Protein AF-0000000067835690 (afdb_homodimer)

pLDDT: mean 93.82, std 10.24, range [33.38, 98.88]

Foldseek 3Di:
DPPPPCDPVNVVVVVVVVVLLVLLLVLLLVQCLVQNLVRDDLCSSCVSSVHHSVVSCVVPVDSLRSLQVSLVVLVCQLCVLLLVDALPDQVLVSVLVNLLSLLVCLVPPLSSLQSNVVCVVVPVPSCVVVCVPVVVVSLVVSQVSVVSCCVVVSWPDDRSSVLVVVSNCLSSCLSNVVVVVCVVPVDHCVPPVVVVVSSVVSSCVSCVVGVND/DPPPPCDPVNVVVVVVVVVLLVLLLVLLLVQCLVQNLVRDDLCSSCVSSVHHSVVSCVNPVDSLRSLQVSLVVLVCQLCVLLLVDALPDQVLVSVLVNLLSLLVCLVPPLSSLQSNVVCVVVPVPSCVVVCVPVVVVSQVVSQVSVVSCCVVVSWPDDRSSVLVVLSNCLSSCLSNVVVVVCVVPVDHCVPPVVVVVSSVVSSCVSCVVGVND

Radius of gyration: 24.37 Å; Cα contacts (8 Å, |Δi|>4): 486; chains: 2; bounding box: 105×58×41 Å

Solvent-accessible surface area (backbone atoms only — not comparable to full-atom values): 22190 Å² total; per-residue (Å²): 131,85,69,80,68,74,47,70,66,56,52,50,52,49,48,49,49,51,51,50,53,49,36,41,38,52,24,39,47,57,43,39,56,72,51,30,75,84,65,44,50,63,61,60,29,15,56,67,42,74,42,51,54,71,61,43,42,71,78,33,82,43,68,65,55,42,51,44,50,34,48,49,50,48,49,51,62,69,40,50,55,61,68,68,60,49,76,82,52,58,65,66,63,49,51,44,51,39,51,44,52,46,39,47,42,24,53,75,38,30,60,54,48,30,42,50,47,54,41,35,49,70,57,24,86,81,44,47,68,52,36,53,38,63,48,23,54,51,52,51,54,46,28,51,35,47,50,50,36,32,74,70,63,73,31,47,83,68,57,41,64,60,50,52,48,38,55,50,24,39,35,44,35,63,26,33,36,32,54,56,48,24,40,53,70,74,46,51,57,85,40,63,70,52,33,53,49,50,44,50,48,52,42,47,38,54,36,28,33,25,67,60,114,133,85,68,81,67,74,45,70,67,56,53,50,50,49,48,51,49,49,52,51,52,50,36,40,38,54,25,41,48,56,43,38,55,70,50,32,74,86,66,44,50,62,60,60,30,14,56,68,42,73,42,50,52,71,61,43,42,73,79,34,83,44,68,66,55,44,50,45,50,35,49,50,52,46,49,49,62,70,42,48,54,61,69,68,60,49,78,82,52,57,64,65,63,48,52,45,51,37,51,43,52,46,39,48,42,25,54,76,37,30,60,54,47,30,42,50,48,54,42,36,50,70,56,24,84,82,45,47,70,51,36,53,36,65,49,24,53,50,51,52,55,47,27,50,34,48,48,48,36,32,75,70,63,74,33,46,82,69,59,42,64,61,50,54,48,39,53,51,23,40,35,43,33,61,24,34,35,31,51,57,48,23,40,54,70,75,46,50,57,87,39,62,68,52,34,53,49,50,43,50,49,52,42,47,38,56,35,29,32,27,69,60,115

Nearest PDB structures (foldseek):
  4xk4-assembly2_D  TM=9.833E-01  e=1.389E-18  Escherichia coli K-12
  4x1e-assembly1_B  TM=9.489E-01  e=1.005E-15  Escherichia coli CFT073
  7w2q-assembly1_B  TM=7.434E-01  e=4.355E-05  Pseudomonas aeruginosa PAO1
  3ppb-assembly1_B  TM=7.144E-01  e=7.566E-05  Shewanella loihica PV-4
  3vpr-assembly2_C  TM=7.966E-01  e=1.990E-04  Thermus thermophilus HB8

Organism: Methylorubrum extorquens (strain ATCC 14718 / DSM 1338 / JCM 2805 / NCIMB 9133 / AM1) (NCBI:txid272630)

Secondary structure (DSSP, 8-state):
-------HHHHHHHHHHHHHHHHHHHHHHHHHHHHHHHH--HHHHHHHHT--HHHHHHH-SSHHHHHHHHHHHHHHHHHHHHHT--TTS-HHHHHHHHHHHHHHHHHH-HHHHHHHHHHHHTT-TTTHHHIIIIIHHHHHHHHHHHHHHHHTTSS----HHHHHHHHHHHHHHHHHTHHHHHHHHS--TTSHHHHHHHHHHHHHHHHHHTT--/-------HHHHHHHHHHHHHHHHHHHHHHHHHHHHHHHH--HHHHHHHHT--HHHHHHH-SSHHHHHHHHHHHHHHHHHHHHHT--TTS-HHHHHHHHHHHHHHHHHH-HHHHHHHHHHHHTT-TTTHHHIIIIIHHHHHHHHHHHHHHHHTTSS----HHHHHHHHHHHHHHHHHTHHHHHHHHS--TTSHHHHHHHHHHHHHHHHHHTT--

InterPro domains:
  IPR001647 DNA-binding HTH domain, TetR-type [PF00440] (25-70)
  IPR001647 DNA-binding HTH domain, TetR-type [PR00455] (24-37)
  IPR001647 DNA-binding HTH domain, TetR-type [PR00455] (45-68)
  IPR001647 DNA-binding HTH domain, TetR-type [PS50977] (18-78)
  IPR009057 Homedomain-like superfamily [SSF46689] (10-91)
  IPR013573 Transcription regulator YcdC, C-terminal [PF08362] (71-211)
  IPR036271 Tetracyclin repressor-like, C-terminal domain superfamily [SSF48498] (88-211)
  IPR050109 HTH-type, TetR-like transcriptional regulator [PTHR30055] (8-209)

Sequence (426 aa):
MVGSEIGAPARRQRRDGALRREAVLDAGLEIFSTVGLHGASLDQIALRAGLSKTNLLYYFRTKEDLYVAVLRRVLDVWLDPLHALDAESEPAEALKRYIRSKITLSRDAPRASRLFCLEIVQGAPLLRAELEGPLRDLVEAKAAVLRGWIADGRIAPHDPRHLVFAIWAVTQHYADFAVQVEAITGRDLSDEAFFEQTVESTQRLILASLGLTMVGSEIGAPARRQRRDGALRREAVLDAGLEIFSTVGLHGASLDQIALRAGLSKTNLLYYFRTKEDLYVAVLRRVLDVWLDPLHALDAESEPAEALKRYIRSKITLSRDAPRASRLFCLEIVQGAPLLRAELEGPLRDLVEAKAAVLRGWIADGRIAPHDPRHLVFAIWAVTQHYADFAVQVEAITGRDLSDEAFFEQTVESTQRLILASLGLT

Structure (mmCIF, N/CA/C/O backbone):
data_AF-0000000067835690-model_v1
#
loop_
_entity.id
_entity.type
_entity.pdbx_description
1 polymer 'Transcriptional regulator, TetR/AcrR family'
#
loop_
_atom_site.group_PDB
_atom_site.id
_atom_site.type_symbol
_atom_site.label_atom_id
_atom_site.label_alt_id
_atom_site.label_comp_id
_atom_site.label_asym_id
_atom_site.label_entity_id
_atom_site.label_seq_id
_atom_site.pdbx_PDB_ins_code
_atom_site.Cartn_x
_atom_site.Cartn_y
_atom_site.Cartn_z
_atom_site.occupancy
_atom_site.B_iso_or_equiv
_atom_site.auth_seq_id
_atom_site.auth_comp_id
_atom_site.auth_asym_id
_atom_site.auth_atom_id
_atom_site.pdbx_PDB_model_num
ATOM 1 N N . MET A 1 1 ? -53.438 -9.312 12.195 1 34.03 1 MET A N 1
ATOM 2 C CA . MET A 1 1 ? -52.438 -9.438 11.141 1 34.03 1 MET A CA 1
ATOM 3 C C . MET A 1 1 ? -52.219 -8.094 10.438 1 34.03 1 MET A C 1
ATOM 5 O O . MET A 1 1 ? -51.844 -8.062 9.266 1 34.03 1 MET A O 1
ATOM 9 N N . VAL A 1 2 ? -52.688 -6.934 10.945 1 42.12 2 VAL A N 1
ATOM 10 C CA . VAL A 1 2 ? -52.562 -5.59 10.391 1 42.12 2 VAL A CA 1
ATOM 11 C C . VAL A 1 2 ? -51.094 -5.242 10.195 1 42.12 2 VAL A C 1
ATOM 13 O O . VAL A 1 2 ? -50.344 -5.027 11.172 1 42.12 2 VAL A O 1
ATOM 16 N N . GLY A 1 3 ? -50.375 -5.977 9.398 1 44.03 3 GLY A N 1
ATOM 17 C CA . GLY A 1 3 ? -49.031 -5.641 8.961 1 44.03 3 GLY A CA 1
ATOM 18 C C . GLY A 1 3 ? -48.844 -4.164 8.664 1 44.03 3 GLY A C 1
ATOM 19 O O . GLY A 1 3 ? -49.625 -3.58 7.906 1 44.03 3 GLY A O 1
ATOM 20 N N . SER A 1 4 ? -48.469 -3.299 9.555 1 47.53 4 SER A N 1
ATOM 21 C CA . SER A 1 4 ? -48.25 -1.859 9.469 1 47.53 4 SER A CA 1
ATOM 22 C C . SER A 1 4 ? -47.531 -1.487 8.172 1 47.53 4 SER A C 1
ATOM 24 O O . SER A 1 4 ? -46.375 -1.854 7.957 1 47.53 4 SER A O 1
ATOM 26 N N . GLU A 1 5 ? -48.188 -1.541 7.043 1 50.81 5 GLU A N 1
ATOM 27 C CA . GLU A 1 5 ? -47.781 -0.997 5.75 1 50.81 5 GLU A CA 1
ATOM 28 C C . GLU A 1 5 ? -47.156 0.386 5.91 1 50.81 5 GLU A C 1
ATOM 30 O O . GLU A 1 5 ? -47.812 1.324 6.359 1 50.81 5 GLU A O 1
ATOM 35 N N . ILE A 1 6 ? -45.906 0.365 6.395 1 60.75 6 ILE A N 1
ATOM 36 C CA . ILE A 1 6 ? -45.25 1.647 6.234 1 60.75 6 ILE A CA 1
ATOM 37 C C . ILE A 1 6 ? -45.688 2.307 4.93 1 60.75 6 ILE A C 1
ATOM 39 O O . ILE A 1 6 ? -45.5 1.737 3.85 1 60.75 6 ILE A O 1
ATOM 43 N N . GLY A 1 7 ? -46.688 3.041 4.906 1 62.25 7 GLY A N 1
ATOM 44 C CA . GLY A 1 7 ? -47.281 3.697 3.762 1 62.25 7 GLY A CA 1
ATOM 45 C C . GLY A 1 7 ? -46.281 4.359 2.844 1 62.25 7 GLY A C 1
ATOM 46 O O . GLY A 1 7 ? -45.094 4.469 3.184 1 62.25 7 GLY A O 1
ATOM 47 N N . ALA A 1 8 ? -46.656 4.582 1.696 1 69.69 8 ALA A N 1
ATOM 48 C CA . ALA A 1 8 ? -45.938 5.156 0.576 1 69.69 8 ALA A CA 1
ATOM 49 C C . ALA A 1 8 ? -45.188 6.422 0.998 1 69.69 8 ALA A C 1
ATOM 51 O O . ALA A 1 8 ? -44 6.605 0.656 1 69.69 8 ALA A O 1
ATOM 52 N N . PRO A 1 9 ? -45.812 7.27 1.729 1 66.62 9 PRO A N 1
ATOM 53 C CA . PRO A 1 9 ? -45.094 8.484 2.156 1 66.62 9 PRO A CA 1
ATOM 54 C C . PRO A 1 9 ? -43.938 8.18 3.084 1 66.62 9 PRO A C 1
ATOM 56 O O . PRO A 1 9 ? -42.875 8.82 2.979 1 66.62 9 PRO A O 1
ATOM 59 N N . ALA A 1 10 ? -44.031 7.25 3.938 1 73.25 10 ALA A N 1
ATOM 60 C CA . ALA A 1 10 ? -42.969 6.895 4.883 1 73.25 10 ALA A CA 1
ATOM 61 C C . ALA A 1 10 ? -41.781 6.285 4.16 1 73.25 10 ALA A C 1
ATOM 63 O O . ALA A 1 10 ? -40.625 6.555 4.516 1 73.25 10 ALA A O 1
ATOM 64 N N . ARG A 1 11 ? -42.062 5.512 3.236 1 73.19 11 ARG A N 1
ATOM 65 C CA . ARG A 1 11 ? -41.031 4.902 2.438 1 73.19 11 ARG A CA 1
ATOM 66 C C . ARG A 1 11 ? -40.25 5.957 1.636 1 73.19 11 ARG A C 1
ATOM 68 O O . ARG A 1 11 ? -39.031 5.887 1.51 1 73.19 11 ARG A O 1
ATOM 75 N N . ARG A 1 12 ? -41 6.914 1.107 1 71.69 12 ARG A N 1
ATOM 76 C CA . ARG A 1 12 ? -40.406 7.996 0.343 1 71.69 12 ARG A CA 1
ATOM 77 C C . ARG A 1 12 ? -39.5 8.867 1.234 1 71.69 12 ARG A C 1
ATOM 79 O O . ARG A 1 12 ? -38.406 9.266 0.829 1 71.69 12 ARG A O 1
ATOM 86 N N . GLN A 1 13 ? -40 9.125 2.404 1 70.25 13 GLN A N 1
ATOM 87 C CA . GLN A 1 13 ? -39.219 9.922 3.361 1 70.25 13 GLN A CA 1
ATOM 88 C C . GLN A 1 13 ? -37.938 9.211 3.777 1 70.25 13 GLN A C 1
ATOM 90 O O . GLN A 1 13 ? -36.906 9.844 3.918 1 70.25 13 GLN A O 1
ATOM 95 N N . ARG A 1 14 ? -38.125 7.941 3.916 1 73.5 14 ARG A N 1
ATOM 96 C CA . ARG A 1 14 ? -36.938 7.156 4.266 1 73.5 14 ARG A CA 1
ATOM 97 C C . ARG A 1 14 ? -35.938 7.148 3.125 1 73.5 14 ARG A C 1
ATOM 99 O O . ARG A 1 14 ? -34.719 7.242 3.359 1 73.5 14 ARG A O 1
ATOM 106 N N . ARG A 1 15 ? -36.438 7.074 2.006 1 74.19 15 ARG A N 1
ATOM 107 C CA . ARG A 1 15 ? -35.562 7.074 0.829 1 74.19 15 ARG A CA 1
ATOM 108 C C . ARG A 1 15 ? -34.875 8.422 0.654 1 74.19 15 ARG A C 1
ATOM 110 O O . ARG A 1 15 ? -33.688 8.477 0.31 1 74.19 15 ARG A O 1
ATOM 117 N N . ASP A 1 16 ? -35.656 9.383 0.897 1 77.19 16 ASP A N 1
ATOM 118 C CA . ASP A 1 16 ? -35.094 10.719 0.799 1 77.19 16 ASP A CA 1
ATOM 119 C C . ASP A 1 16 ? -34 10.938 1.852 1 77.19 16 ASP A C 1
ATOM 121 O O . ASP A 1 16 ? -32.969 11.539 1.564 1 77.19 16 ASP A O 1
ATOM 125 N N . GLY A 1 17 ? -34.312 10.43 2.973 1 82.25 17 GLY A N 1
ATOM 126 C CA . GLY A 1 17 ? -33.344 10.516 4.051 1 82.25 17 GLY A CA 1
ATOM 127 C C . GLY A 1 17 ? -32.062 9.766 3.758 1 82.25 17 GLY A C 1
ATOM 128 O O . GLY A 1 17 ? -30.969 10.281 3.998 1 82.25 17 GLY A O 1
ATOM 129 N N . ALA A 1 18 ? -32.25 8.648 3.178 1 85 18 ALA A N 1
ATOM 130 C CA . ALA A 1 18 ? -31.094 7.832 2.822 1 85 18 ALA A CA 1
ATOM 131 C C . ALA A 1 18 ? -30.281 8.492 1.722 1 85 18 ALA A C 1
ATOM 133 O O . ALA A 1 18 ? -29.047 8.461 1.753 1 85 18 ALA A O 1
ATOM 134 N N . LEU A 1 19 ? -30.922 9.078 0.839 1 88.12 19 LEU A N 1
ATOM 135 C CA . LEU A 1 19 ? -30.25 9.766 -0.253 1 88.12 19 LEU A CA 1
ATOM 136 C C . LEU A 1 19 ? -29.469 10.969 0.266 1 88.12 19 LEU A C 1
ATOM 138 O O . LEU A 1 19 ? -28.359 11.234 -0.195 1 88.12 19 LEU A O 1
ATOM 142 N N . ARG A 1 20 ? -30.047 11.664 1.225 1 90 20 ARG A N 1
ATOM 143 C CA . ARG A 1 20 ? -29.375 12.82 1.807 1 90 20 ARG A CA 1
ATOM 144 C C . ARG A 1 20 ? -28.156 12.398 2.609 1 90 20 ARG A C 1
ATOM 146 O O . ARG A 1 20 ? -27.109 13.039 2.539 1 90 20 ARG A O 1
ATOM 153 N N . ARG A 1 21 ? -28.312 11.375 3.289 1 94 21 ARG A N 1
ATOM 154 C CA . ARG A 1 21 ? -27.172 10.852 4.043 1 94 21 ARG A CA 1
ATOM 155 C C . ARG A 1 21 ? -26.031 10.461 3.113 1 94 21 ARG A C 1
ATOM 157 O O . ARG A 1 21 ? -24.859 10.773 3.387 1 94 21 ARG A O 1
ATOM 164 N N . GLU A 1 22 ? -26.359 9.852 1.986 1 95 22 GLU A N 1
ATOM 165 C CA . GLU A 1 22 ? -25.344 9.445 1.008 1 95 22 GLU A CA 1
ATOM 166 C C . GLU A 1 22 ? -24.656 10.664 0.39 1 95 22 GLU A C 1
ATOM 168 O O . GLU A 1 22 ? -23.453 10.633 0.128 1 95 22 GLU A O 1
ATOM 173 N N . ALA A 1 23 ? -25.406 11.633 0.217 1 95.31 23 ALA A N 1
ATOM 174 C CA . ALA A 1 23 ? -24.844 12.867 -0.325 1 95.31 23 ALA A CA 1
ATOM 175 C C . ALA A 1 23 ? -23.828 13.469 0.633 1 95.31 23 ALA A C 1
ATOM 177 O O . ALA A 1 23 ? -22.797 14 0.201 1 95.31 23 ALA A O 1
ATOM 178 N N . VAL A 1 24 ? -24.156 13.383 1.873 1 96.56 24 VAL A N 1
ATOM 179 C CA . VAL A 1 24 ? -23.25 13.891 2.889 1 96.56 24 VAL A CA 1
ATOM 180 C C . VAL A 1 24 ? -21.969 13.062 2.895 1 96.56 24 VAL A C 1
ATOM 182 O O . VAL A 1 24 ? -20.859 13.609 2.969 1 96.56 24 VAL A O 1
ATOM 185 N N . LEU A 1 25 ? -22.109 11.789 2.781 1 97.69 25 LEU A N 1
ATOM 186 C CA . LEU A 1 25 ? -20.938 10.914 2.766 1 97.69 25 LEU A CA 1
ATOM 187 C C . LEU A 1 25 ? -20.078 11.164 1.528 1 97.69 25 LEU A C 1
ATOM 189 O O . LEU A 1 25 ? -18.859 11.18 1.61 1 97.69 25 LEU A O 1
ATOM 193 N N . ASP A 1 26 ? -20.703 11.414 0.393 1 97.31 26 ASP A N 1
ATOM 194 C CA . ASP A 1 26 ? -19.984 11.719 -0.838 1 97.31 26 ASP A CA 1
ATOM 195 C C . ASP A 1 26 ? -19.219 13.023 -0.713 1 97.31 26 ASP A C 1
ATOM 197 O O . ASP A 1 26 ? -18.047 13.102 -1.1 1 97.31 26 ASP A O 1
ATOM 201 N N . ALA A 1 27 ? -19.875 13.984 -0.153 1 97.69 27 ALA A N 1
ATOM 202 C CA . ALA A 1 27 ? -19.234 15.273 0.073 1 97.69 27 ALA A CA 1
ATOM 203 C C . ALA A 1 27 ? -18.078 15.148 1.062 1 97.69 27 ALA A C 1
ATOM 205 O O . ALA A 1 27 ? -17.016 15.742 0.867 1 97.69 27 ALA A O 1
ATOM 206 N N . GLY A 1 28 ? -18.312 14.375 2.115 1 97.88 28 GLY A N 1
ATOM 207 C CA . GLY A 1 28 ? -17.266 14.109 3.078 1 97.88 28 GLY A CA 1
ATOM 208 C C . GLY A 1 28 ? -16.047 13.461 2.461 1 97.88 28 GLY A C 1
ATOM 209 O O . GLY A 1 28 ? -14.914 13.883 2.719 1 97.88 28 GLY A O 1
ATOM 210 N N . LEU A 1 29 ? -16.266 12.461 1.621 1 97.62 29 LEU A N 1
ATOM 211 C CA . LEU A 1 29 ? -15.164 11.789 0.951 1 97.62 29 LEU A CA 1
ATOM 212 C C . LEU A 1 29 ? -14.352 12.773 0.121 1 97.62 29 LEU A C 1
ATOM 214 O O . LEU A 1 29 ? -13.117 12.773 0.177 1 97.62 29 LEU A O 1
ATOM 218 N N . GLU A 1 30 ? -15.023 13.562 -0.562 1 96.88 30 GLU A N 1
ATOM 219 C CA . GLU A 1 30 ? -14.359 14.539 -1.417 1 96.88 30 GLU A CA 1
ATOM 220 C C . GLU A 1 30 ? -13.516 15.508 -0.594 1 96.88 30 GLU A C 1
ATOM 222 O O . GLU A 1 30 ? -12.344 15.734 -0.893 1 96.88 30 GLU A O 1
ATOM 227 N N . ILE A 1 31 ? -14.086 16.031 0.454 1 97.12 31 ILE A N 1
ATOM 228 C CA . ILE A 1 31 ? -13.438 17.078 1.237 1 97.12 31 ILE A CA 1
ATOM 229 C C . ILE A 1 31 ? -12.336 16.453 2.098 1 97.12 31 ILE A C 1
ATOM 231 O O . ILE A 1 31 ? -11.211 16.969 2.129 1 97.12 31 ILE A O 1
ATOM 235 N N . PHE A 1 32 ? -12.586 15.344 2.742 1 96.75 32 PHE A N 1
ATOM 236 C CA . PHE A 1 32 ? -11.594 14.688 3.58 1 96.75 32 PHE A CA 1
ATOM 237 C C . PHE A 1 32 ? -10.398 14.227 2.75 1 96.75 32 PHE A C 1
ATOM 239 O O . PHE A 1 32 ? -9.258 14.258 3.219 1 96.75 32 PHE A O 1
ATOM 246 N N . SER A 1 33 ? -10.648 13.812 1.522 1 93.69 33 SER A N 1
ATOM 247 C CA . SER A 1 33 ? -9.578 13.328 0.662 1 93.69 33 SER A CA 1
ATOM 248 C C . SER A 1 33 ? -8.703 14.477 0.167 1 93.69 33 SER A C 1
ATOM 250 O O . SER A 1 33 ? -7.566 14.258 -0.249 1 93.69 33 SER A O 1
ATOM 252 N N . THR A 1 34 ? -9.219 15.664 0.224 1 90.5 34 THR A N 1
ATOM 253 C CA . THR A 1 34 ? -8.508 16.828 -0.31 1 90.5 34 THR A CA 1
ATOM 254 C C . THR A 1 34 ? -7.754 17.547 0.797 1 90.5 34 THR A C 1
ATOM 256 O O . THR A 1 34 ? -6.566 17.859 0.648 1 90.5 34 THR A O 1
ATOM 259 N N . VAL A 1 35 ? -8.461 17.734 1.997 1 91 35 VAL A N 1
ATOM 260 C CA . VAL A 1 35 ? -7.863 18.625 2.984 1 91 35 VAL A CA 1
ATOM 261 C C . VAL A 1 35 ? -7.629 17.859 4.289 1 91 35 VAL A C 1
ATOM 263 O O . VAL A 1 35 ? -7.062 18.406 5.238 1 91 35 VAL A O 1
ATOM 266 N N . GLY A 1 36 ? -7.996 16.594 4.297 1 90.81 36 GLY A N 1
ATOM 267 C CA . GLY A 1 36 ? -7.836 15.82 5.516 1 90.81 36 GLY A CA 1
ATOM 268 C C . GLY A 1 36 ? -8.875 16.141 6.57 1 90.81 36 GLY A C 1
ATOM 269 O O . GLY A 1 36 ? -9.719 17.016 6.371 1 90.81 36 GLY A O 1
ATOM 270 N N . LEU A 1 37 ? -8.805 15.406 7.656 1 93.19 37 LEU A N 1
ATOM 271 C CA . LEU A 1 37 ? -9.758 15.57 8.75 1 93.19 37 LEU A CA 1
ATOM 272 C C . LEU A 1 37 ? -9.594 16.938 9.414 1 93.19 37 LEU A C 1
ATOM 274 O O . LEU A 1 37 ? -10.578 17.641 9.641 1 93.19 37 LEU A O 1
ATOM 278 N N . HIS A 1 38 ? -8.422 17.281 9.664 1 89 38 HIS A N 1
ATOM 279 C CA . HIS A 1 38 ? -8.156 18.531 10.391 1 89 38 HIS A CA 1
ATOM 280 C C . HIS A 1 38 ? -8.523 19.75 9.547 1 89 38 HIS A C 1
ATOM 282 O O . HIS A 1 38 ? -9.062 20.719 10.07 1 89 38 HIS A O 1
ATOM 288 N N . GLY A 1 39 ? -8.305 19.641 8.281 1 91.62 39 GLY A N 1
ATOM 289 C CA . GLY A 1 39 ? -8.562 20.781 7.402 1 91.62 39 GLY A CA 1
ATOM 290 C C . GLY A 1 39 ? -10.023 20.906 7.008 1 91.62 39 GLY A C 1
ATOM 291 O O . GLY A 1 39 ? -10.445 21.953 6.523 1 91.62 39 GLY A O 1
ATOM 292 N N . ALA A 1 40 ? -10.758 19.906 7.234 1 95.75 40 ALA A N 1
ATOM 293 C CA . ALA A 1 40 ? -12.148 19.875 6.789 1 95.75 40 ALA A CA 1
ATOM 294 C C . ALA A 1 40 ? -13.055 20.578 7.793 1 95.75 40 ALA A C 1
ATOM 296 O O . ALA A 1 40 ? -12.727 20.688 8.977 1 95.75 40 ALA A O 1
ATOM 297 N N . SER A 1 41 ? -14.164 21.109 7.258 1 95.31 41 SER A N 1
ATOM 298 C CA . SER A 1 41 ? -15.188 21.688 8.133 1 95.31 41 SER A CA 1
ATOM 299 C C . SER A 1 41 ? -16.578 21.188 7.758 1 95.31 41 SER A C 1
ATOM 301 O O . SER A 1 41 ? -16.859 20.938 6.582 1 95.31 41 SER A O 1
ATOM 303 N N . LEU A 1 42 ? -17.391 21.078 8.742 1 96.75 42 LEU A N 1
ATOM 304 C CA . LEU A 1 42 ? -18.766 20.656 8.508 1 96.75 42 LEU A CA 1
ATOM 305 C C . LEU A 1 42 ? -19.516 21.656 7.621 1 96.75 42 LEU A C 1
ATOM 307 O O . LEU A 1 42 ? -20.359 21.266 6.824 1 96.75 42 LEU A O 1
ATOM 311 N N . ASP A 1 43 ? -19.125 22.922 7.703 1 96.69 43 ASP A N 1
ATOM 312 C CA . ASP A 1 43 ? -19.734 23.938 6.863 1 96.69 43 ASP A CA 1
ATOM 313 C C . ASP A 1 43 ? -19.453 23.688 5.387 1 96.69 43 ASP A C 1
ATOM 315 O O . ASP A 1 43 ? -20.359 23.734 4.555 1 96.69 43 ASP A O 1
ATOM 319 N N . GLN A 1 44 ? -18.25 23.406 5.047 1 96.88 44 GLN A N 1
ATOM 320 C CA . GLN A 1 44 ? -17.844 23.125 3.672 1 96.88 44 GLN A CA 1
ATOM 321 C C . GLN A 1 44 ? -18.531 21.875 3.146 1 96.88 44 GLN A C 1
ATOM 323 O O . GLN A 1 44 ? -18.938 21.828 1.986 1 96.88 44 GLN A O 1
ATOM 328 N N . ILE A 1 45 ? -18.578 20.859 4.008 1 97.94 45 ILE A N 1
ATOM 329 C CA . ILE A 1 45 ? -19.188 19.594 3.609 1 97.94 45 ILE A CA 1
ATOM 330 C C . ILE A 1 45 ? -20.672 19.781 3.367 1 97.94 45 ILE A C 1
ATOM 332 O O . ILE A 1 45 ? -21.219 19.266 2.391 1 97.94 45 ILE A O 1
ATOM 336 N N . ALA A 1 46 ? -21.328 20.531 4.27 1 97.62 46 ALA A N 1
ATOM 337 C CA . ALA A 1 46 ? -22.75 20.812 4.109 1 97.62 46 ALA A CA 1
ATOM 338 C C . ALA A 1 46 ? -23.031 21.531 2.785 1 97.62 46 ALA A C 1
ATOM 340 O O . ALA A 1 46 ? -23.938 21.156 2.041 1 97.62 46 ALA A O 1
ATOM 341 N N . LEU A 1 47 ? -22.234 22.531 2.506 1 97.38 47 LEU A N 1
ATOM 342 C CA . LEU A 1 47 ? -22.375 23.297 1.27 1 97.38 47 LEU A CA 1
ATOM 343 C C . LEU A 1 47 ? -22.219 22.391 0.053 1 97.38 47 LEU A C 1
ATOM 345 O O . LEU A 1 47 ? -23 22.453 -0.887 1 97.38 47 LEU A O 1
ATOM 349 N N . ARG A 1 48 ? -21.219 21.547 0.076 1 96.88 48 ARG A N 1
ATOM 350 C CA . ARG A 1 48 ? -20.953 20.625 -1.033 1 96.88 48 ARG A CA 1
ATOM 351 C C . ARG A 1 48 ? -22.094 19.641 -1.21 1 96.88 48 ARG A C 1
ATOM 353 O O . ARG A 1 48 ? -22.406 19.234 -2.332 1 96.88 48 ARG A O 1
ATOM 360 N N . ALA A 1 49 ? -22.734 19.266 -0.112 1 97.06 49 ALA A N 1
ATOM 361 C CA . ALA A 1 49 ? -23.812 18.281 -0.132 1 97.06 49 ALA A CA 1
ATOM 362 C C . ALA A 1 49 ? -25.141 18.938 -0.482 1 97.06 49 ALA A C 1
ATOM 364 O O . ALA A 1 49 ? -26.156 18.25 -0.653 1 97.06 49 ALA A O 1
ATOM 365 N N . GLY A 1 50 ? -25.172 20.234 -0.518 1 96.56 50 GLY A N 1
ATOM 366 C CA . GLY A 1 50 ? -26.406 20.953 -0.795 1 96.56 50 GLY A CA 1
ATOM 367 C C . GLY A 1 50 ? -27.344 21 0.395 1 96.56 50 GLY A C 1
ATOM 368 O O . GLY A 1 50 ? -28.562 20.984 0.229 1 96.56 50 GLY A O 1
ATOM 369 N N . LEU A 1 51 ? -26.781 21 1.556 1 95.75 51 LEU A N 1
ATOM 370 C CA . LEU A 1 51 ? -27.562 21.031 2.793 1 95.75 51 LEU A CA 1
ATOM 371 C C . LEU A 1 51 ? -27.141 22.203 3.664 1 95.75 51 LEU A C 1
ATOM 373 O O . LEU A 1 51 ? -26.047 22.766 3.479 1 95.75 51 LEU A O 1
ATOM 377 N N . SER A 1 52 ? -28.047 22.594 4.566 1 94.69 52 SER A N 1
ATOM 378 C CA . SER A 1 52 ? -27.625 23.469 5.652 1 94.69 52 SER A CA 1
ATOM 379 C C . SER A 1 52 ? -26.797 22.719 6.691 1 94.69 52 SER A C 1
ATOM 381 O O . SER A 1 52 ? -26.891 21.5 6.801 1 94.69 52 SER A O 1
ATOM 383 N N . LYS A 1 53 ? -25.938 23.453 7.367 1 94.62 53 LYS A N 1
ATOM 384 C CA . LYS A 1 53 ? -25.188 22.844 8.453 1 94.62 53 LYS A CA 1
ATOM 385 C C . LYS A 1 53 ? -26.109 22.172 9.461 1 94.62 53 LYS A C 1
ATOM 387 O O . LYS A 1 53 ? -25.797 21.078 9.961 1 94.62 53 LYS A O 1
ATOM 392 N N . THR A 1 54 ? -27.297 22.797 9.711 1 94.25 54 THR A N 1
ATOM 393 C CA . THR A 1 54 ? -28.281 22.25 10.648 1 94.25 54 THR A CA 1
ATOM 394 C C . THR A 1 54 ? -28.766 20.891 10.164 1 94.25 54 THR A C 1
ATOM 396 O O . THR A 1 54 ? -28.875 19.938 10.961 1 94.25 54 THR A O 1
ATOM 399 N N . ASN A 1 55 ? -29.016 20.734 8.93 1 94.06 55 ASN A N 1
ATOM 400 C CA . ASN A 1 55 ? -29.469 19.469 8.352 1 94.06 55 ASN A CA 1
ATOM 401 C C . ASN A 1 55 ? -28.391 18.406 8.43 1 94.06 55 ASN A C 1
ATOM 403 O O . ASN A 1 55 ? -28.688 17.234 8.664 1 94.06 55 ASN A O 1
ATOM 407 N N . LEU A 1 56 ? -27.125 18.844 8.148 1 96.44 56 LEU A N 1
ATOM 408 C CA . LEU A 1 56 ? -26.016 17.891 8.219 1 96.44 56 LEU A CA 1
ATOM 409 C C . LEU A 1 56 ? -25.859 17.344 9.633 1 96.44 56 LEU A C 1
ATOM 411 O O . LEU A 1 56 ? -25.625 16.141 9.812 1 96.44 56 LEU A O 1
ATOM 415 N N . LEU A 1 57 ? -26.094 18.234 10.625 1 95.44 57 LEU A N 1
ATOM 416 C CA . LEU A 1 57 ? -25.891 17.875 12.023 1 95.44 57 LEU A CA 1
ATOM 417 C C . LEU A 1 57 ? -26.922 16.844 12.477 1 95.44 57 LEU A C 1
ATOM 419 O O . LEU A 1 57 ? -26.719 16.156 13.477 1 95.44 57 LEU A O 1
ATOM 423 N N . TYR A 1 58 ? -28.016 16.781 11.703 1 93.44 58 TYR A N 1
ATOM 424 C CA . TYR A 1 58 ? -29.016 15.742 11.977 1 93.44 58 TYR A CA 1
ATOM 425 C C . TYR A 1 58 ? -28.422 14.352 11.766 1 93.44 58 TYR A C 1
ATOM 427 O O . TYR A 1 58 ? -28.766 13.414 12.492 1 93.44 58 TYR A O 1
ATOM 435 N N . TYR A 1 59 ? -27.531 14.234 10.859 1 94.12 59 TYR A N 1
ATOM 436 C CA . TYR A 1 59 ? -26.969 12.938 10.5 1 94.12 59 TYR A CA 1
ATOM 437 C C . TYR A 1 59 ? -25.672 12.68 11.242 1 94.12 59 TYR A C 1
ATOM 439 O O . TYR A 1 59 ? -25.391 11.562 11.672 1 94.12 59 TYR A O 1
ATOM 447 N N . PHE A 1 60 ? -24.859 13.75 11.336 1 96.44 60 PHE A N 1
ATOM 448 C CA . PHE A 1 60 ? -23.547 13.625 11.945 1 96.44 60 PHE A CA 1
ATOM 449 C C . PHE A 1 60 ? -23.266 14.812 12.867 1 96.44 60 PHE A C 1
ATOM 451 O O . PHE A 1 60 ? -23.109 15.938 12.398 1 96.44 60 PHE A O 1
ATOM 458 N N . ARG A 1 61 ? -23 14.516 14.047 1 95.19 61 ARG A N 1
ATOM 459 C CA . ARG A 1 61 ? -22.891 15.547 15.078 1 95.19 61 ARG A CA 1
ATOM 460 C C . ARG A 1 61 ? -21.516 16.203 15.062 1 95.19 61 ARG A C 1
ATOM 462 O O . ARG A 1 61 ? -21.391 17.391 15.359 1 95.19 61 ARG A O 1
ATOM 469 N N . THR A 1 62 ? -20.484 15.344 14.742 1 95.5 62 THR A N 1
ATOM 470 C CA . THR A 1 62 ? -19.125 15.875 14.727 1 95.5 62 THR A CA 1
ATOM 471 C C . THR A 1 62 ? -18.422 15.516 13.414 1 95.5 62 THR A C 1
ATOM 473 O O . THR A 1 62 ? -18.859 14.609 12.703 1 95.5 62 THR A O 1
ATOM 476 N N . LYS A 1 63 ? -17.422 16.219 13.172 1 96 63 LYS A N 1
ATOM 477 C CA . LYS A 1 63 ? -16.609 15.945 11.992 1 96 63 LYS A CA 1
ATOM 478 C C . LYS A 1 63 ? -15.984 14.555 12.062 1 96 63 LYS A C 1
ATOM 480 O O . LYS A 1 63 ? -15.891 13.859 11.047 1 96 63 LYS A O 1
ATOM 485 N N . GLU A 1 64 ? -15.617 14.133 13.211 1 96.06 64 GLU A N 1
ATOM 486 C CA . GLU A 1 64 ? -15.023 12.812 13.422 1 96.06 64 GLU A CA 1
ATOM 487 C C . GLU A 1 64 ? -16.031 11.703 13.156 1 96.06 64 GLU A C 1
ATOM 489 O O . GLU A 1 64 ? -15.703 10.688 12.539 1 96.06 64 GLU A O 1
ATOM 494 N N . ASP A 1 65 ? -17.203 11.977 13.547 1 96.25 65 ASP A N 1
ATOM 495 C CA . ASP A 1 65 ? -18.266 11.008 13.273 1 96.25 65 ASP A CA 1
ATOM 496 C C . ASP A 1 65 ? -18.469 10.82 11.773 1 96.25 65 ASP A C 1
ATOM 498 O O . ASP A 1 65 ? -18.641 9.695 11.297 1 96.25 65 ASP A O 1
ATOM 502 N N . LEU A 1 66 ? -18.547 11.945 11.141 1 97.56 66 LEU A N 1
ATOM 503 C CA . LEU A 1 66 ? -18.719 11.898 9.695 1 97.56 66 LEU A CA 1
ATOM 504 C C . LEU A 1 66 ? -17.531 11.227 9.023 1 97.56 66 LEU A C 1
ATOM 506 O O . LEU A 1 66 ? -17.703 10.406 8.117 1 97.56 66 LEU A O 1
ATOM 510 N N . TYR A 1 67 ? -16.359 11.539 9.484 1 97.56 67 TYR A N 1
ATOM 511 C CA . TYR A 1 67 ? -15.125 10.961 8.953 1 97.56 67 TYR A CA 1
ATOM 512 C C . TYR A 1 67 ? -15.133 9.438 9.078 1 97.56 67 TYR A C 1
ATOM 514 O O . TYR A 1 67 ? -14.859 8.727 8.109 1 97.56 67 TYR A O 1
ATOM 522 N N . VAL A 1 68 ? -15.477 8.914 10.203 1 97.19 68 VAL A N 1
ATOM 523 C CA . VAL A 1 68 ? -15.523 7.48 10.461 1 97.19 68 VAL A CA 1
ATOM 524 C C . VAL A 1 68 ? -16.594 6.836 9.57 1 97.19 68 VAL A C 1
ATOM 526 O O . VAL A 1 68 ? -16.375 5.754 9.016 1 97.19 68 VAL A O 1
ATOM 529 N N . ALA A 1 69 ? -17.672 7.52 9.43 1 97.31 69 ALA A N 1
ATOM 530 C CA . ALA A 1 69 ? -18.734 6.996 8.586 1 97.31 69 ALA A CA 1
ATOM 531 C C . ALA A 1 69 ? -18.297 6.898 7.129 1 97.31 69 ALA A C 1
ATOM 533 O O . ALA A 1 69 ? -18.625 5.93 6.438 1 97.31 69 ALA A O 1
ATOM 534 N N . VAL A 1 70 ? -17.594 7.91 6.648 1 97.81 70 VAL A N 1
ATOM 535 C CA . VAL A 1 70 ? -17.047 7.898 5.293 1 97.81 70 VAL A CA 1
ATOM 536 C C . VAL A 1 70 ? -16.094 6.719 5.129 1 97.81 70 VAL A C 1
ATOM 538 O O . VAL A 1 70 ? -16.203 5.949 4.168 1 97.81 70 VAL A O 1
ATOM 541 N N . LEU A 1 71 ? -15.219 6.473 6.074 1 97.56 71 LEU A N 1
ATOM 542 C CA . LEU A 1 71 ? -14.234 5.395 6.012 1 97.56 71 LEU A CA 1
ATOM 543 C C . LEU A 1 71 ? -14.914 4.035 6.07 1 97.56 71 LEU A C 1
ATOM 545 O O . LEU A 1 71 ? -14.508 3.1 5.379 1 97.56 71 LEU A O 1
ATOM 549 N N . ARG A 1 72 ? -15.906 3.957 6.898 1 96.56 72 ARG A N 1
ATOM 550 C CA . ARG A 1 72 ? -16.641 2.703 6.992 1 96.56 72 ARG A CA 1
ATOM 551 C C . ARG A 1 72 ? -17.328 2.367 5.668 1 96.56 72 ARG A C 1
ATOM 553 O O . ARG A 1 72 ? -17.328 1.212 5.238 1 96.56 72 ARG A O 1
ATOM 560 N N . ARG A 1 73 ? -17.906 3.354 5.066 1 95.81 73 ARG A N 1
ATOM 561 C CA . ARG A 1 73 ? -18.531 3.135 3.766 1 95.81 73 ARG A CA 1
ATOM 562 C C . ARG A 1 73 ? -17.5 2.695 2.732 1 95.81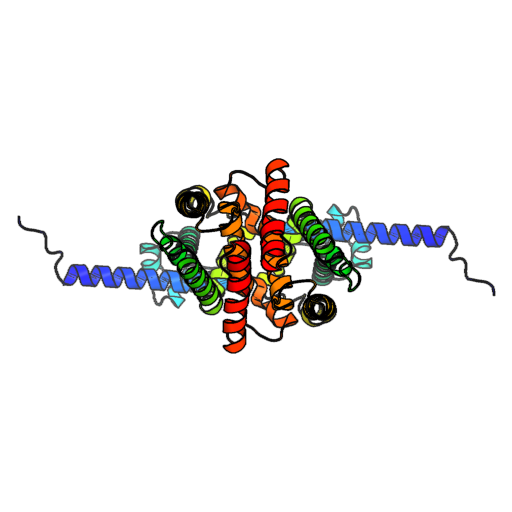 73 ARG A C 1
ATOM 564 O O . ARG A 1 73 ? -17.766 1.801 1.927 1 95.81 73 ARG A O 1
ATOM 571 N N . VAL A 1 74 ? -16.359 3.35 2.734 1 96.31 74 VAL A N 1
ATOM 572 C CA . VAL A 1 74 ? -15.281 2.969 1.833 1 96.31 74 VAL A CA 1
ATOM 573 C C . VAL A 1 74 ? -14.906 1.507 2.061 1 96.31 74 VAL A C 1
ATOM 575 O O . VAL A 1 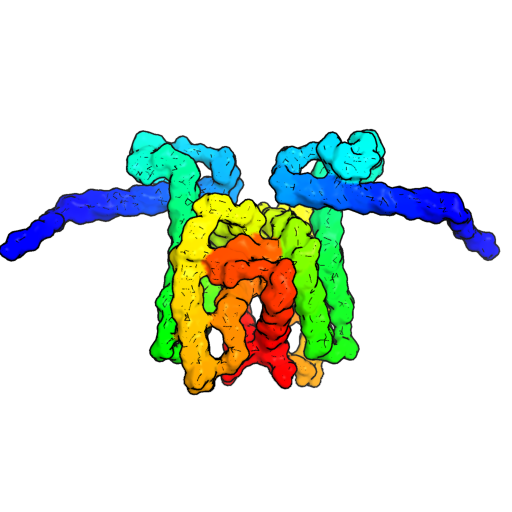74 ? -14.805 0.729 1.109 1 96.31 74 VAL A O 1
ATOM 578 N N . LEU A 1 75 ? -14.734 1.146 3.297 1 96.12 75 LEU A N 1
ATOM 579 C CA . LEU A 1 75 ? -14.352 -0.216 3.658 1 96.12 75 LEU A CA 1
ATOM 580 C C . LEU A 1 75 ? -15.422 -1.212 3.221 1 96.12 75 LEU A C 1
ATOM 582 O O . LEU A 1 75 ? -15.109 -2.256 2.646 1 96.12 75 LEU A O 1
ATOM 586 N N . ASP A 1 76 ? -16.656 -0.849 3.416 1 94.25 76 ASP A N 1
ATOM 587 C CA . ASP A 1 76 ? -17.766 -1.727 3.059 1 94.25 76 ASP A CA 1
ATOM 588 C C . ASP A 1 76 ? -17.797 -1.996 1.556 1 94.25 76 ASP A C 1
ATOM 590 O O . ASP A 1 76 ? -17.969 -3.139 1.127 1 94.25 76 ASP A O 1
ATOM 594 N N . VAL A 1 77 ? -17.625 -0.986 0.81 1 94.06 77 VAL A N 1
ATOM 595 C CA . VAL A 1 77 ? -17.625 -1.115 -0.644 1 94.06 77 VAL A CA 1
ATOM 596 C C . VAL A 1 77 ? -16.453 -2 -1.08 1 94.06 77 VAL A C 1
ATOM 598 O O . VAL A 1 77 ? -16.609 -2.867 -1.943 1 94.06 77 VAL A O 1
ATOM 601 N N . TRP A 1 78 ? -15.344 -1.852 -0.473 1 92.81 78 TRP A N 1
ATOM 602 C CA . TRP A 1 78 ? -14.125 -2.564 -0.848 1 92.81 78 TRP A CA 1
ATOM 603 C C . TRP A 1 78 ? -14.203 -4.031 -0.431 1 92.81 78 TRP A C 1
ATOM 605 O O . TRP A 1 78 ? -13.531 -4.883 -1.013 1 92.81 78 TRP A O 1
ATOM 615 N N . LEU A 1 79 ? -15.008 -4.258 0.592 1 95.25 79 LEU A N 1
ATOM 616 C CA . LEU A 1 79 ? -15.086 -5.621 1.109 1 95.25 79 LEU A CA 1
ATOM 617 C C . LEU A 1 79 ? -16.219 -6.391 0.44 1 95.25 79 LEU A C 1
ATOM 619 O O . LEU A 1 79 ? -16.297 -7.617 0.552 1 95.25 79 LEU A O 1
ATOM 623 N N . ASP A 1 80 ? -17.078 -5.715 -0.285 1 92.12 80 ASP A N 1
ATOM 624 C CA . ASP A 1 80 ? -18.25 -6.332 -0.895 1 92.12 80 ASP A CA 1
ATOM 625 C C . ASP A 1 80 ? -17.859 -7.527 -1.76 1 92.12 80 ASP A C 1
ATOM 627 O O . ASP A 1 80 ? -18.438 -8.609 -1.623 1 92.12 80 ASP A O 1
ATOM 631 N N . PRO A 1 81 ? -16.828 -7.391 -2.564 1 91.56 81 PRO A N 1
ATOM 632 C CA . PRO A 1 81 ? -16.453 -8.547 -3.375 1 91.56 81 PRO A CA 1
ATOM 633 C C . PRO A 1 81 ? -15.953 -9.719 -2.533 1 91.56 81 PRO A C 1
ATOM 635 O O . PRO A 1 81 ? -16.141 -10.883 -2.904 1 91.56 81 PRO A O 1
ATOM 638 N N . LEU A 1 82 ? -15.281 -9.43 -1.454 1 93.44 82 LEU A N 1
ATOM 639 C CA . LEU A 1 82 ? -14.789 -10.484 -0.571 1 93.44 82 LEU A CA 1
ATOM 640 C C . LEU A 1 82 ? -15.945 -11.273 0.039 1 93.44 82 LEU A C 1
ATOM 642 O O . LEU A 1 82 ? -15.844 -12.484 0.231 1 93.44 82 LEU A O 1
ATOM 646 N N . HIS A 1 83 ? -17.031 -10.562 0.316 1 93 83 HIS A N 1
ATOM 647 C CA . HIS A 1 83 ? -18.219 -11.195 0.881 1 93 83 HIS A CA 1
ATOM 648 C C . HIS A 1 83 ? -18.781 -12.266 -0.058 1 93 83 HIS A C 1
ATOM 650 O O . HIS A 1 83 ? -19.344 -13.258 0.395 1 93 83 HIS A O 1
ATOM 656 N N . ALA A 1 84 ? -18.516 -12.148 -1.303 1 91.25 84 ALA A N 1
ATOM 657 C CA . ALA A 1 84 ? -19.094 -13.031 -2.309 1 91.25 84 ALA A CA 1
ATOM 658 C C . ALA A 1 84 ? -18.328 -14.344 -2.393 1 91.25 84 ALA A C 1
ATOM 660 O O . ALA A 1 84 ? -18.812 -15.32 -2.967 1 91.25 84 ALA A O 1
ATOM 661 N N . LEU A 1 85 ? -17.109 -14.414 -1.886 1 94.06 85 LEU A N 1
ATOM 662 C CA . LEU A 1 85 ? -16.344 -15.656 -1.881 1 94.06 85 LEU A CA 1
ATOM 663 C C . LEU A 1 85 ? -16.969 -16.672 -0.939 1 94.06 85 LEU A C 1
ATOM 665 O O . LEU A 1 85 ? -17.141 -16.406 0.253 1 94.06 85 LEU A O 1
ATOM 669 N N . ASP A 1 86 ? -17.359 -17.812 -1.464 1 94.31 86 ASP A N 1
ATOM 670 C CA . ASP A 1 86 ? -17.984 -18.812 -0.624 1 94.31 86 ASP A CA 1
ATOM 671 C C . ASP A 1 86 ? -17.422 -20.203 -0.912 1 94.31 86 ASP A C 1
ATOM 673 O O . ASP A 1 86 ? -16.703 -20.391 -1.901 1 94.31 86 ASP A O 1
ATOM 677 N N . ALA A 1 87 ? -17.766 -21.109 -0.005 1 95.75 87 ALA A N 1
ATOM 678 C CA . ALA A 1 87 ? -17.188 -22.453 -0.026 1 95.75 87 ALA A CA 1
ATOM 679 C C . ALA A 1 87 ? -17.578 -23.188 -1.299 1 95.75 87 ALA A C 1
ATOM 681 O O . ALA A 1 87 ? -16.812 -24.031 -1.794 1 95.75 87 ALA A O 1
ATOM 682 N N . GLU A 1 88 ? -18.656 -22.812 -1.865 1 96 88 GLU A N 1
ATOM 683 C CA . GLU A 1 88 ? -19.188 -23.547 -3.008 1 96 88 GLU A CA 1
ATOM 684 C C . GLU A 1 88 ? -18.703 -22.953 -4.324 1 96 88 GLU A C 1
ATOM 686 O O . GLU A 1 88 ? -18.875 -23.547 -5.387 1 96 88 GLU A O 1
ATOM 691 N N . SER A 1 89 ? -18.078 -21.828 -4.25 1 95 89 SER A N 1
ATOM 692 C CA . SER A 1 89 ? -17.562 -21.188 -5.457 1 95 89 SER A CA 1
ATOM 693 C C . SER A 1 89 ? -16.5 -22.031 -6.125 1 95 89 SER A C 1
ATOM 695 O O . SER A 1 89 ? -15.797 -22.797 -5.457 1 95 89 SER A O 1
ATOM 697 N N . GLU A 1 90 ? -16.453 -21.938 -7.488 1 96.94 90 GLU A N 1
ATOM 698 C CA . GLU A 1 90 ? -15.266 -22.422 -8.188 1 96.94 90 GLU A CA 1
ATOM 699 C C . GLU A 1 90 ? -14.078 -21.5 -7.98 1 96.94 90 GLU A C 1
ATOM 701 O O . GLU A 1 90 ? -14.133 -20.312 -8.352 1 96.94 90 GLU A O 1
ATOM 706 N N . PRO A 1 91 ? -13.008 -21.984 -7.422 1 97.62 91 PRO A N 1
ATOM 707 C CA . PRO A 1 91 ? -11.953 -21.109 -6.906 1 97.62 91 PRO A CA 1
ATOM 708 C C . PRO A 1 91 ? -11.383 -20.172 -7.973 1 97.62 91 PRO A C 1
ATOM 710 O O . PRO A 1 91 ? -11.281 -18.969 -7.754 1 97.62 91 PRO A O 1
ATOM 713 N N . ALA A 1 92 ? -11.023 -20.656 -9.133 1 98 92 ALA A N 1
ATOM 714 C CA . ALA A 1 92 ? -10.398 -19.828 -10.164 1 98 92 ALA A CA 1
ATOM 715 C C . ALA A 1 92 ? -11.328 -18.688 -10.602 1 98 92 ALA A C 1
ATOM 717 O O . ALA A 1 92 ? -10.906 -17.531 -10.664 1 98 92 ALA A O 1
ATOM 718 N N . GLU A 1 93 ? -12.539 -19 -10.859 1 97.5 93 GLU A N 1
ATOM 719 C CA . GLU A 1 93 ? -13.508 -18 -11.305 1 97.5 93 GLU A CA 1
ATOM 720 C C . GLU A 1 93 ? -13.805 -16.984 -10.211 1 97.5 93 GLU A C 1
ATOM 722 O O . GLU A 1 93 ? -13.906 -15.789 -10.477 1 97.5 93 GLU A O 1
ATOM 727 N N . ALA A 1 94 ? -13.945 -17.516 -9.016 1 97.31 94 ALA A N 1
ATOM 728 C CA . ALA A 1 94 ? -14.234 -16.641 -7.883 1 97.31 94 ALA A CA 1
ATOM 729 C C . ALA A 1 94 ? -13.102 -15.641 -7.648 1 97.31 94 ALA A C 1
ATOM 731 O O . ALA A 1 94 ? -13.344 -14.453 -7.441 1 97.31 94 ALA A O 1
ATOM 732 N N . LEU A 1 95 ? -11.883 -16.125 -7.723 1 97.81 95 LEU A N 1
ATOM 733 C CA . LEU A 1 95 ? -10.727 -15.273 -7.477 1 97.81 95 LEU A CA 1
ATOM 734 C C . LEU A 1 95 ? -10.516 -14.297 -8.633 1 97.81 95 LEU A C 1
ATOM 736 O O . LEU A 1 95 ? -10.141 -13.141 -8.414 1 97.81 95 LEU A O 1
ATOM 740 N N . LYS A 1 96 ? -10.758 -14.734 -9.852 1 98.25 96 LYS A N 1
ATOM 741 C CA . LYS A 1 96 ? -10.672 -13.844 -11 1 98.25 96 LYS A CA 1
ATOM 742 C C . LYS A 1 96 ? -11.656 -12.68 -10.867 1 98.25 96 LYS A C 1
ATOM 744 O O . LYS A 1 96 ? -11.297 -11.523 -11.078 1 98.25 96 LYS A O 1
ATOM 749 N N . ARG A 1 97 ? -12.828 -13 -10.508 1 97.75 97 ARG A N 1
ATOM 750 C CA . ARG A 1 97 ? -13.867 -11.984 -10.344 1 97.75 97 ARG A CA 1
ATOM 751 C C . ARG A 1 97 ? -13.523 -11.031 -9.203 1 97.75 97 ARG A C 1
ATOM 753 O O . ARG A 1 97 ? -13.695 -9.82 -9.328 1 97.75 97 ARG A O 1
ATOM 760 N N . TYR A 1 98 ? -13.086 -11.633 -8.133 1 97.88 98 TYR A N 1
ATOM 761 C CA . TYR A 1 98 ? -12.703 -10.828 -6.973 1 97.88 98 TYR A CA 1
ATOM 762 C C . TYR A 1 98 ? -11.602 -9.844 -7.328 1 97.88 98 TYR A C 1
ATOM 764 O O . TYR A 1 98 ? -11.719 -8.648 -7.043 1 97.88 98 TYR A O 1
ATOM 772 N N . ILE A 1 99 ? -10.594 -10.273 -8.008 1 98.5 99 ILE A N 1
ATOM 773 C CA . ILE A 1 99 ? -9.445 -9.453 -8.367 1 98.5 99 ILE A CA 1
ATOM 774 C C . ILE A 1 99 ? -9.875 -8.359 -9.336 1 98.5 99 ILE A C 1
ATOM 776 O O . ILE A 1 99 ? -9.516 -7.191 -9.164 1 98.5 99 ILE A O 1
ATOM 780 N N . ARG A 1 100 ? -10.664 -8.719 -10.336 1 98.69 100 ARG A N 1
ATOM 781 C CA . ARG A 1 100 ? -11.133 -7.715 -11.281 1 98.69 100 ARG A CA 1
ATOM 782 C C . ARG A 1 100 ? -11.969 -6.648 -10.586 1 98.69 100 ARG A C 1
ATOM 784 O O . ARG A 1 100 ? -11.836 -5.457 -10.875 1 98.69 100 ARG A O 1
ATOM 791 N N . SER A 1 101 ? -12.812 -7.062 -9.695 1 98.31 101 SER A N 1
ATOM 792 C CA . SER A 1 101 ? -13.641 -6.121 -8.953 1 98.31 101 SER A CA 1
ATOM 793 C C . SER A 1 101 ? -12.781 -5.148 -8.148 1 98.31 101 SER A C 1
ATOM 795 O O . SER A 1 101 ? -13.055 -3.945 -8.125 1 98.31 101 SER A O 1
ATOM 797 N N . LYS A 1 102 ? -11.773 -5.688 -7.512 1 98.38 102 LYS A N 1
ATOM 798 C CA . LYS A 1 102 ? -10.898 -4.844 -6.699 1 98.38 102 LYS A CA 1
ATOM 799 C C . LYS A 1 102 ? -10.141 -3.848 -7.566 1 98.38 102 LYS A C 1
ATOM 801 O O . LYS A 1 102 ? -10 -2.678 -7.203 1 98.38 102 LYS A O 1
ATOM 806 N N . ILE A 1 103 ? -9.633 -4.27 -8.703 1 98.81 103 ILE A N 1
ATOM 807 C CA . ILE A 1 103 ? -8.891 -3.375 -9.578 1 98.81 103 ILE A CA 1
ATOM 808 C C . ILE A 1 103 ? -9.836 -2.338 -10.18 1 98.81 103 ILE A C 1
ATOM 810 O O . ILE A 1 103 ? -9.461 -1.178 -10.359 1 98.81 103 ILE A O 1
ATOM 814 N N . THR A 1 104 ? -11.055 -2.727 -10.445 1 98.75 104 THR A N 1
ATOM 815 C CA . THR A 1 104 ? -12.07 -1.789 -10.914 1 98.75 104 THR A CA 1
ATOM 816 C C . THR A 1 104 ? -12.312 -0.693 -9.883 1 98.75 104 THR A C 1
ATOM 818 O O . THR A 1 104 ? -12.43 0.484 -10.234 1 98.75 104 THR A O 1
ATOM 821 N N . LEU A 1 105 ? -12.375 -1.061 -8.68 1 97.81 105 LEU A N 1
ATOM 822 C CA . LEU A 1 105 ? -12.539 -0.085 -7.605 1 97.81 105 LEU A CA 1
ATOM 823 C C . LEU A 1 105 ? -11.336 0.851 -7.535 1 97.81 105 LEU A C 1
ATOM 825 O O . LEU A 1 105 ? -11.484 2.053 -7.301 1 97.81 105 LEU A O 1
ATOM 829 N N . SER A 1 106 ? -10.141 0.254 -7.699 1 98.56 106 SER A N 1
ATOM 830 C CA . SER A 1 106 ? -8.945 1.086 -7.723 1 98.56 106 SER A CA 1
ATOM 831 C C . SER A 1 106 ? -9 2.105 -8.852 1 98.56 106 SER A C 1
ATOM 833 O O . SER A 1 106 ? -8.508 3.229 -8.711 1 98.56 106 SER A O 1
ATOM 835 N N . ARG A 1 107 ? -9.586 1.705 -9.945 1 98.62 107 ARG A N 1
ATOM 836 C CA . ARG A 1 107 ? -9.742 2.592 -11.094 1 98.62 107 ARG A CA 1
ATOM 837 C C . ARG A 1 107 ? -10.805 3.648 -10.828 1 98.62 107 ARG A C 1
ATOM 839 O O . ARG A 1 107 ? -10.578 4.84 -11.055 1 98.62 107 ARG A O 1
ATOM 846 N N . ASP A 1 108 ? -11.922 3.252 -10.289 1 97.81 108 ASP A N 1
ATOM 847 C CA . ASP A 1 108 ? -13.125 4.074 -10.297 1 97.81 108 ASP A CA 1
ATOM 848 C C . ASP A 1 108 ? -13.219 4.93 -9.031 1 97.81 108 ASP A C 1
ATOM 850 O O . ASP A 1 108 ? -13.906 5.953 -9.016 1 97.81 108 ASP A O 1
ATOM 854 N N . ALA A 1 109 ? -12.555 4.504 -8.008 1 96.62 109 ALA A N 1
ATOM 855 C CA . ALA A 1 109 ? -12.656 5.219 -6.738 1 96.62 109 ALA A CA 1
ATOM 856 C C . ALA A 1 109 ? -11.289 5.363 -6.078 1 96.62 109 ALA A C 1
ATOM 858 O O . ALA A 1 109 ? -11.117 5.023 -4.902 1 96.62 109 ALA A O 1
ATOM 859 N N . PRO A 1 110 ? -10.32 5.926 -6.828 1 96.56 1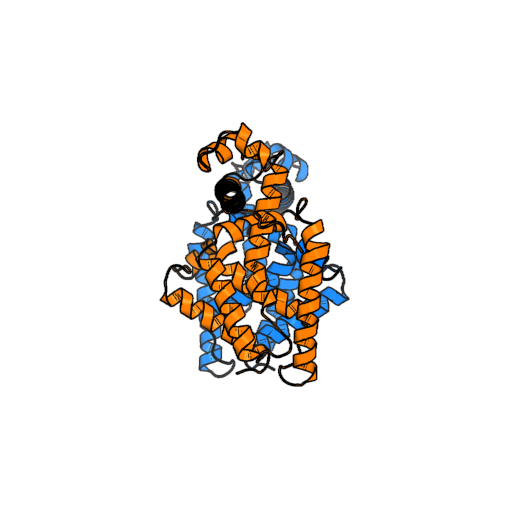10 PRO A N 1
ATOM 860 C CA . PRO A 1 110 ? -8.969 6.027 -6.266 1 96.56 110 PRO A CA 1
ATOM 861 C C . PRO A 1 110 ? -8.906 6.957 -5.059 1 96.56 110 PRO A C 1
ATOM 863 O O . PRO A 1 110 ? -8.086 6.75 -4.16 1 96.56 110 PRO A O 1
ATOM 866 N N . ARG A 1 111 ? -9.805 7.941 -5 1 95.38 111 ARG A N 1
ATOM 867 C CA . ARG A 1 111 ? -9.836 8.867 -3.873 1 95.38 111 ARG A CA 1
ATOM 868 C C . ARG A 1 111 ? -10.219 8.148 -2.584 1 95.38 111 ARG A C 1
ATOM 870 O O . ARG A 1 111 ? -9.656 8.422 -1.521 1 95.38 111 ARG A O 1
ATOM 877 N N . ALA A 1 112 ? -11.172 7.281 -2.713 1 96.31 112 ALA A N 1
ATOM 878 C CA . ALA A 1 112 ? -11.602 6.496 -1.558 1 96.31 112 ALA A CA 1
ATOM 879 C C . ALA A 1 112 ? -10.469 5.602 -1.053 1 96.31 112 ALA A C 1
ATOM 881 O O . ALA A 1 112 ? -10.242 5.504 0.155 1 96.31 112 ALA A O 1
ATOM 882 N N . SER A 1 113 ? -9.75 5.008 -1.973 1 96.69 113 SER A N 1
ATOM 883 C CA . SER A 1 113 ? -8.625 4.148 -1.613 1 96.69 113 SER A CA 1
ATOM 884 C C . SER A 1 113 ? -7.547 4.934 -0.881 1 96.69 113 SER A C 1
ATOM 886 O O . SER A 1 113 ? -7.059 4.504 0.167 1 96.69 113 SER A O 1
ATOM 888 N N . ARG A 1 114 ? -7.258 6.094 -1.376 1 96.25 114 ARG A N 1
ATOM 889 C CA . ARG A 1 114 ? -6.18 6.906 -0.823 1 96.25 114 ARG A CA 1
ATOM 890 C C . ARG A 1 114 ? -6.555 7.449 0.551 1 96.25 114 ARG A C 1
ATOM 892 O O . ARG A 1 114 ? -5.699 7.566 1.433 1 96.25 114 ARG A O 1
ATOM 899 N N . LEU A 1 115 ? -7.867 7.781 0.731 1 96.62 115 LEU A N 1
ATOM 900 C CA . LEU A 1 115 ? -8.305 8.242 2.045 1 96.62 115 LEU A CA 1
ATOM 901 C C . LEU A 1 115 ? -8.148 7.141 3.088 1 96.62 115 LEU A C 1
ATOM 903 O O . LEU A 1 115 ? -7.668 7.395 4.195 1 96.62 115 LEU A O 1
ATOM 907 N N . PHE A 1 116 ? -8.578 5.945 2.723 1 97.06 116 PHE A N 1
ATOM 908 C CA . PHE A 1 116 ? -8.438 4.801 3.615 1 97.06 116 PHE A CA 1
ATOM 909 C C . PHE A 1 116 ? -6.965 4.523 3.91 1 97.06 116 PHE A C 1
ATOM 911 O O . PHE A 1 116 ? -6.586 4.324 5.066 1 97.06 116 PHE A O 1
ATOM 918 N N . CYS A 1 117 ? -6.133 4.527 2.896 1 96.62 117 CYS A N 1
ATOM 919 C CA . CYS A 1 117 ? -4.695 4.328 3.023 1 96.62 117 CYS A CA 1
ATOM 920 C C . CYS A 1 117 ? -4.09 5.336 3.992 1 96.62 117 CYS A C 1
ATOM 922 O O . CYS A 1 117 ? -3.307 4.969 4.871 1 96.62 117 CYS A O 1
ATOM 924 N N . LEU A 1 118 ? -4.48 6.578 3.877 1 94.19 118 LEU A N 1
ATOM 925 C CA . LEU A 1 118 ? -3.961 7.645 4.727 1 94.19 118 LEU A CA 1
ATOM 926 C C . LEU A 1 118 ? -4.316 7.395 6.188 1 94.19 118 LEU A C 1
ATOM 928 O O . LEU A 1 118 ? -3.479 7.57 7.074 1 94.19 118 LEU A O 1
ATOM 932 N N . GLU A 1 119 ? -5.539 6.957 6.41 1 95.44 119 GLU A N 1
ATOM 933 C CA . GLU A 1 119 ? -5.949 6.645 7.773 1 95.44 119 GLU A CA 1
ATOM 934 C C . GLU A 1 119 ? -5.137 5.488 8.344 1 95.44 119 GLU A C 1
ATOM 936 O O . GLU A 1 119 ? -4.641 5.566 9.469 1 95.44 119 GLU A O 1
ATOM 941 N N . ILE A 1 120 ? -4.91 4.477 7.582 1 96.88 120 ILE A N 1
ATOM 942 C CA . ILE A 1 120 ? -4.262 3.254 8.039 1 96.88 120 ILE A CA 1
ATOM 943 C C . ILE A 1 120 ? -2.777 3.52 8.289 1 96.88 120 ILE A C 1
ATOM 945 O O . ILE A 1 120 ? -2.232 3.125 9.32 1 96.88 120 ILE A O 1
ATOM 949 N N . VAL A 1 121 ? -2.152 4.215 7.367 1 95.56 121 VAL A N 1
ATOM 950 C CA . VAL A 1 121 ? -0.715 4.457 7.445 1 95.56 121 VAL A CA 1
ATOM 951 C C . VAL A 1 121 ? -0.4 5.305 8.68 1 95.56 121 VAL A C 1
ATOM 953 O O . VAL A 1 121 ? 0.706 5.234 9.219 1 95.56 121 VAL A O 1
ATOM 956 N N . GLN A 1 122 ? -1.425 6.004 9.188 1 92.5 122 GLN A N 1
ATOM 957 C CA . GLN A 1 122 ? -1.246 6.855 10.359 1 92.5 122 GLN A CA 1
ATOM 958 C C . GLN A 1 122 ? -1.68 6.137 11.633 1 92.5 122 GLN A C 1
ATOM 960 O O . GLN A 1 122 ? -1.808 6.758 12.688 1 92.5 122 GLN A O 1
ATOM 965 N N . GLY A 1 123 ? -1.979 4.863 11.516 1 94.56 123 GLY A N 1
ATOM 966 C CA . GLY A 1 123 ? -2.225 4.062 12.711 1 94.56 123 GLY A CA 1
ATOM 967 C C . GLY A 1 123 ? -3.695 3.766 12.938 1 94.56 123 GLY A C 1
ATOM 968 O O . GLY A 1 123 ? -4.062 3.17 13.953 1 94.56 123 GLY A O 1
ATOM 969 N N . ALA A 1 124 ? -4.578 4.309 12.172 1 96.25 124 ALA A N 1
ATOM 970 C CA . ALA A 1 124 ? -6.02 4.07 12.172 1 96.25 124 ALA A CA 1
ATOM 971 C C . ALA A 1 124 ? -6.633 4.418 13.523 1 96.25 124 ALA A C 1
ATOM 973 O O . ALA A 1 124 ? -7.383 3.621 14.094 1 96.25 124 ALA A O 1
ATOM 974 N N . PRO A 1 125 ? -6.348 5.547 14.102 1 93.81 125 PRO A N 1
ATOM 975 C CA . PRO A 1 125 ? -6.84 5.875 15.438 1 93.81 125 PRO A CA 1
ATOM 976 C C . PRO A 1 125 ? -8.367 5.859 15.531 1 93.81 125 PRO A C 1
ATOM 978 O O . PRO A 1 125 ? -8.922 5.566 16.594 1 93.81 125 PRO A O 1
ATOM 981 N N . LEU A 1 126 ? -9.047 6.086 14.461 1 93.94 126 LEU A N 1
ATOM 982 C CA . LEU A 1 126 ? -10.5 6.215 14.508 1 93.94 126 LEU A CA 1
ATOM 983 C C . LEU A 1 126 ? -11.172 4.973 13.93 1 93.94 126 LEU A C 1
ATOM 985 O O . LEU A 1 126 ? -12.398 4.855 13.961 1 93.94 126 LEU A O 1
ATOM 989 N N . LEU A 1 127 ? -10.375 4.039 13.391 1 95.56 127 LEU A N 1
ATOM 990 C CA . LEU A 1 127 ? -10.945 2.891 12.695 1 95.56 127 LEU A CA 1
ATOM 991 C C . LEU A 1 127 ? -10.555 1.586 13.383 1 95.56 127 LEU A C 1
ATOM 993 O O . LEU A 1 127 ? -10.859 0.5 12.883 1 95.56 127 LEU A O 1
ATOM 997 N N . ARG A 1 128 ? -9.875 1.647 14.453 1 95.25 128 ARG A N 1
ATOM 998 C CA . ARG A 1 128 ? -9.32 0.466 15.102 1 95.25 128 ARG A CA 1
ATOM 999 C C . ARG A 1 128 ? -10.414 -0.539 15.445 1 95.25 128 ARG A C 1
ATOM 1001 O O . ARG A 1 128 ? -10.25 -1.741 15.227 1 95.25 128 ARG A O 1
ATOM 1008 N N . ALA A 1 129 ? -11.508 -0.067 15.992 1 94.75 129 ALA A N 1
ATOM 1009 C CA . ALA A 1 129 ? -12.602 -0.946 16.375 1 94.75 129 ALA A CA 1
ATOM 1010 C C . ALA A 1 129 ? -13.164 -1.696 15.172 1 94.75 129 ALA A C 1
ATOM 1012 O O . ALA A 1 129 ? -13.492 -2.881 15.273 1 94.75 129 ALA A O 1
ATOM 1013 N N . GLU A 1 130 ? -13.242 -0.977 14.062 1 96.25 130 GLU A N 1
ATOM 1014 C CA . GLU A 1 130 ? -13.727 -1.585 12.828 1 96.25 130 GLU A CA 1
ATOM 1015 C C . GLU A 1 130 ? -12.766 -2.654 12.32 1 96.25 130 GLU A C 1
ATOM 1017 O O . GLU A 1 130 ? -13.195 -3.689 11.805 1 96.25 130 GLU A O 1
ATOM 1022 N N . LEU A 1 131 ? -11.5 -2.457 12.453 1 97.94 131 LEU A N 1
ATOM 1023 C CA . LEU A 1 131 ? -10.484 -3.393 11.984 1 97.94 131 LEU A CA 1
ATOM 1024 C C . LEU A 1 131 ? -10.445 -4.637 12.867 1 97.94 131 LEU A C 1
ATOM 1026 O O . LEU A 1 131 ? -10.398 -5.762 12.359 1 97.94 131 LEU A O 1
ATOM 1030 N N . GLU A 1 132 ? -10.57 -4.465 14.148 1 97.56 132 GLU A N 1
ATOM 1031 C CA . GLU A 1 132 ? -10.398 -5.539 15.125 1 97.56 132 GLU A CA 1
ATOM 1032 C C . GLU A 1 132 ? -11.672 -6.355 15.273 1 97.56 132 GLU A C 1
ATOM 1034 O O . GLU A 1 132 ? -11.656 -7.449 15.844 1 97.56 132 GLU A O 1
ATOM 1039 N N . GLY A 1 133 ? -12.758 -5.867 14.781 1 96.69 133 GLY A N 1
ATOM 1040 C CA . GLY A 1 133 ? -14.039 -6.551 14.836 1 96.69 133 GLY A CA 1
ATOM 1041 C C . GLY A 1 133 ? -14.531 -7.012 13.477 1 96.69 133 GLY A C 1
ATOM 1042 O O . GLY A 1 133 ? -14.062 -8.023 12.953 1 96.69 133 GLY A O 1
ATOM 1043 N N . PRO A 1 134 ? -15.367 -6.148 12.828 1 96.06 134 PRO A N 1
ATOM 1044 C CA . PRO A 1 134 ? -16.016 -6.57 11.578 1 96.06 134 PRO A CA 1
ATOM 1045 C C . PRO A 1 134 ? -15.008 -7.02 10.523 1 96.06 134 PRO A C 1
ATOM 1047 O O . PRO A 1 134 ? -15.219 -8.039 9.859 1 96.06 134 PRO A O 1
ATOM 1050 N N . LEU A 1 135 ? -13.969 -6.34 10.312 1 97.56 135 LEU A N 1
ATOM 1051 C CA . LEU A 1 135 ? -13 -6.688 9.273 1 97.56 135 LEU A CA 1
ATOM 1052 C C . LEU A 1 135 ? -12.297 -7.996 9.609 1 97.56 135 LEU A C 1
ATOM 1054 O O . LEU A 1 135 ? -12.188 -8.883 8.758 1 97.56 135 LEU A O 1
ATOM 1058 N N . ARG A 1 136 ? -11.812 -8.062 10.836 1 98.12 136 ARG A N 1
ATOM 1059 C CA . ARG A 1 136 ? -11.156 -9.297 11.273 1 98.12 136 ARG A CA 1
ATOM 1060 C C . ARG A 1 136 ? -12.086 -10.492 11.117 1 98.12 136 ARG A C 1
ATOM 1062 O O . ARG A 1 136 ? -11.68 -11.539 10.594 1 98.12 136 ARG A O 1
ATOM 1069 N N . ASP A 1 137 ? -13.32 -10.336 11.531 1 98 137 ASP A N 1
ATOM 1070 C CA . ASP A 1 137 ? -14.289 -11.43 11.453 1 98 137 ASP A CA 1
ATOM 1071 C C . ASP A 1 137 ? -14.508 -11.867 10.008 1 98 137 ASP A C 1
ATOM 1073 O O . ASP A 1 137 ? -14.594 -13.07 9.727 1 98 137 ASP A O 1
ATOM 1077 N N . LEU A 1 138 ? -14.609 -10.922 9.148 1 97.94 138 LEU A N 1
ATOM 1078 C CA . LEU A 1 138 ? -14.812 -11.234 7.738 1 97.94 138 LEU A CA 1
ATOM 1079 C C . LEU A 1 138 ? -13.609 -11.969 7.16 1 97.94 138 LEU A C 1
ATOM 1081 O O . LEU A 1 138 ? -13.758 -12.977 6.469 1 97.94 138 LEU A O 1
ATOM 1085 N N . VAL A 1 139 ? -12.383 -11.484 7.438 1 98.19 139 VAL A N 1
ATOM 1086 C CA . VAL A 1 139 ? -11.172 -12.109 6.922 1 98.19 139 VAL A CA 1
ATOM 1087 C C . VAL A 1 139 ? -11.062 -13.547 7.441 1 98.19 139 VAL A C 1
ATOM 1089 O O . VAL A 1 139 ? -10.711 -14.453 6.691 1 98.19 139 VAL A O 1
ATOM 1092 N N . GLU A 1 140 ? -11.438 -13.75 8.68 1 97.94 140 GLU A N 1
ATOM 1093 C CA . GLU A 1 140 ? -11.383 -15.094 9.258 1 97.94 140 GLU A CA 1
ATOM 1094 C C . GLU A 1 140 ? -12.398 -16.016 8.602 1 97.94 140 GLU A C 1
ATOM 1096 O O . GLU A 1 140 ? -12.102 -17.188 8.352 1 97.94 140 GLU A O 1
ATOM 1101 N N . ALA A 1 141 ? -13.516 -15.484 8.367 1 97.88 141 ALA A N 1
ATOM 1102 C CA . ALA A 1 141 ? -14.531 -16.281 7.691 1 97.88 141 ALA A CA 1
ATOM 1103 C C . ALA A 1 141 ? -14.07 -16.703 6.301 1 97.88 141 ALA A C 1
ATOM 1105 O O . ALA A 1 141 ? -14.289 -17.828 5.879 1 97.88 141 ALA A O 1
ATOM 1106 N N . LYS A 1 142 ? -13.438 -15.805 5.59 1 98 142 LYS A N 1
ATOM 1107 C CA . LYS A 1 142 ? -12.992 -16.125 4.234 1 98 142 LYS A CA 1
ATOM 1108 C C . LYS A 1 142 ? -11.727 -16.969 4.25 1 98 142 LYS A C 1
ATOM 1110 O O . LYS A 1 142 ? -11.516 -17.797 3.361 1 98 142 LYS A O 1
ATOM 1115 N N . ALA A 1 143 ? -10.914 -16.75 5.262 1 98 143 ALA A N 1
ATOM 1116 C CA . ALA A 1 143 ? -9.781 -17.656 5.457 1 98 143 ALA A CA 1
ATOM 1117 C C . ALA A 1 143 ? -10.25 -19.094 5.621 1 98 143 ALA A C 1
ATOM 1119 O O . ALA A 1 143 ? -9.602 -20.016 5.137 1 98 143 ALA A O 1
ATOM 1120 N N . ALA A 1 144 ? -11.367 -19.266 6.285 1 98.12 144 ALA A N 1
ATOM 1121 C CA . ALA A 1 144 ? -11.938 -20.594 6.453 1 98.12 144 ALA A CA 1
ATOM 1122 C C . ALA A 1 144 ? -12.359 -21.188 5.113 1 98.12 144 ALA A C 1
ATOM 1124 O O . ALA A 1 144 ? -12.195 -22.391 4.875 1 98.12 144 ALA A O 1
ATOM 1125 N N . VAL A 1 145 ? -12.898 -20.391 4.238 1 98.12 145 VAL A N 1
ATOM 1126 C CA . VAL A 1 145 ? -13.266 -20.812 2.895 1 98.12 145 VAL A CA 1
ATOM 1127 C C . VAL A 1 145 ? -12.023 -21.281 2.146 1 98.12 145 VAL A C 1
ATOM 1129 O O . VAL A 1 145 ? -12.016 -22.359 1.552 1 98.12 145 VAL A O 1
ATOM 1132 N N . LEU A 1 146 ? -10.977 -20.5 2.195 1 98.12 146 LEU A N 1
ATOM 1133 C CA . LEU A 1 146 ? -9.727 -20.828 1.515 1 98.12 146 LEU A CA 1
ATOM 1134 C C . LEU A 1 146 ? -9.117 -22.109 2.072 1 98.12 146 LEU A C 1
ATOM 1136 O O . LEU A 1 146 ? -8.625 -22.953 1.316 1 98.12 146 LEU A O 1
ATOM 1140 N N . ARG A 1 147 ? -9.18 -22.25 3.377 1 98.19 147 ARG A N 1
ATOM 1141 C CA . ARG A 1 147 ? -8.68 -23.469 4.008 1 98.19 147 ARG A CA 1
ATOM 1142 C C . ARG A 1 147 ? -9.461 -24.688 3.535 1 98.19 147 ARG A C 1
ATOM 1144 O O . ARG A 1 147 ? -8.891 -25.766 3.348 1 98.19 147 ARG A O 1
ATOM 1151 N N . GLY A 1 148 ? -10.711 -24.5 3.438 1 98.25 148 GLY A N 1
ATOM 1152 C CA . GLY A 1 148 ? -11.531 -25.578 2.9 1 98.25 148 GLY A CA 1
ATOM 1153 C C . GLY A 1 148 ? -11.148 -25.969 1.485 1 98.25 148 GLY A C 1
ATOM 1154 O O . GLY A 1 148 ? -11.055 -27.156 1.167 1 98.25 148 GLY A O 1
ATOM 1155 N N . TRP A 1 149 ? -10.953 -24.969 0.595 1 98.19 149 TRP A N 1
ATOM 1156 C CA . TRP A 1 149 ? -10.523 -25.219 -0.774 1 98.19 149 TRP A CA 1
ATOM 1157 C C . TRP A 1 149 ? -9.203 -25.984 -0.792 1 98.19 149 TRP A C 1
ATOM 1159 O O . TRP A 1 149 ? -9.008 -26.875 -1.619 1 98.19 149 TRP A O 1
ATOM 1169 N N . ILE A 1 150 ? -8.242 -25.625 0.094 1 98 150 ILE A N 1
ATOM 1170 C CA . ILE A 1 150 ? -6.945 -26.281 0.206 1 98 150 ILE A CA 1
ATOM 1171 C C . ILE A 1 150 ? -7.129 -27.719 0.654 1 98 150 ILE A C 1
ATOM 1173 O O . ILE A 1 150 ? -6.555 -28.641 0.062 1 98 150 ILE A O 1
ATOM 1177 N N . ALA A 1 151 ? -7.949 -27.891 1.658 1 98.06 151 ALA A N 1
ATOM 1178 C CA . ALA A 1 151 ? -8.203 -29.219 2.201 1 98.06 151 ALA A CA 1
ATOM 1179 C C . ALA A 1 151 ? -8.797 -30.141 1.141 1 98.06 151 ALA A C 1
ATOM 1181 O O . ALA A 1 151 ? -8.5 -31.328 1.105 1 98.06 151 ALA A O 1
ATOM 1182 N N . ASP A 1 152 ? -9.57 -29.609 0.292 1 97.75 152 ASP A N 1
ATOM 1183 C CA . ASP A 1 152 ? -10.242 -30.344 -0.771 1 97.75 152 ASP A CA 1
ATOM 1184 C C . ASP A 1 152 ? -9.312 -30.531 -1.973 1 97.75 152 ASP A C 1
ATOM 1186 O O . ASP A 1 152 ? -9.688 -31.188 -2.953 1 97.75 152 ASP A O 1
ATOM 1190 N N . GLY A 1 153 ? -8.172 -29.922 -1.929 1 97.56 153 GLY A N 1
ATOM 1191 C CA . GLY A 1 153 ? -7.227 -30.016 -3.025 1 97.56 153 GLY A CA 1
ATOM 1192 C C . GLY A 1 153 ? -7.621 -29.188 -4.23 1 97.56 153 GLY A C 1
ATOM 1193 O O . GLY A 1 153 ? -7.113 -29.406 -5.332 1 97.56 153 GLY A O 1
ATOM 1194 N N . ARG A 1 154 ? -8.516 -28.219 -3.982 1 97.5 154 ARG A N 1
ATOM 1195 C CA . ARG A 1 154 ? -9 -27.391 -5.078 1 97.5 154 ARG A CA 1
ATOM 1196 C C . ARG A 1 154 ? -8.008 -26.281 -5.414 1 97.5 154 ARG A C 1
ATOM 1198 O O . ARG A 1 154 ? -7.992 -25.781 -6.539 1 97.5 154 ARG A O 1
ATOM 1205 N N . ILE A 1 155 ? -7.227 -25.891 -4.387 1 97.69 155 ILE A N 1
ATOM 1206 C CA . ILE A 1 155 ? -6.133 -24.953 -4.609 1 97.69 155 ILE A CA 1
ATOM 1207 C C . ILE A 1 155 ? -4.891 -25.422 -3.852 1 97.69 155 ILE A C 1
ATOM 1209 O O . ILE A 1 155 ? -4.992 -26.203 -2.914 1 97.69 155 ILE A O 1
ATOM 1213 N N . ALA A 1 156 ? -3.682 -24.969 -4.324 1 97.19 156 ALA A N 1
ATOM 1214 C CA . ALA A 1 156 ? -2.426 -25.281 -3.652 1 97.19 156 ALA A CA 1
ATOM 1215 C C . ALA A 1 156 ? -2.352 -24.625 -2.279 1 97.19 156 ALA A C 1
ATOM 1217 O O . ALA A 1 156 ? -2.986 -23.594 -2.043 1 97.19 156 ALA A O 1
ATOM 1218 N N . PRO A 1 157 ? -1.619 -25.156 -1.384 1 96.62 157 PRO A N 1
ATOM 1219 C CA . PRO A 1 157 ? -1.513 -24.625 -0.029 1 96.62 157 PRO A CA 1
ATOM 1220 C C . PRO A 1 157 ? -0.896 -23.219 -0.002 1 96.62 157 PRO A C 1
ATOM 1222 O O . PRO A 1 157 ? 0.093 -22.969 -0.694 1 96.62 157 PRO A O 1
ATOM 1225 N N . HIS A 1 158 ? -1.533 -22.359 0.709 1 96.69 158 HIS A N 1
ATOM 1226 C CA . HIS A 1 158 ? -1.093 -21.016 1.039 1 96.69 158 HIS A CA 1
ATOM 1227 C C . HIS A 1 158 ? -1.665 -20.562 2.377 1 96.69 158 HIS A C 1
ATOM 1229 O O . HIS A 1 158 ? -2.715 -21.047 2.807 1 96.69 158 HIS A O 1
ATOM 1235 N N . ASP A 1 159 ? -0.932 -19.734 3.039 1 97.19 159 ASP A N 1
ATOM 1236 C CA . ASP A 1 159 ? -1.546 -19.109 4.211 1 97.19 159 ASP A CA 1
ATOM 1237 C C . ASP A 1 159 ? -2.717 -18.219 3.809 1 97.19 159 ASP A C 1
ATOM 1239 O O . ASP A 1 159 ? -2.535 -17.234 3.082 1 97.19 159 ASP A O 1
ATOM 1243 N N . PRO A 1 160 ? -3.881 -18.547 4.285 1 97.94 160 PRO A N 1
ATOM 1244 C CA . PRO A 1 160 ? -5.066 -17.844 3.785 1 97.94 160 PRO A CA 1
ATOM 1245 C C . PRO A 1 160 ? -5.043 -16.359 4.094 1 97.94 160 PRO A C 1
ATOM 1247 O O . PRO A 1 160 ? -5.426 -15.539 3.25 1 97.94 160 PRO A O 1
ATOM 1250 N N . ARG A 1 161 ? -4.652 -15.961 5.293 1 98.31 161 ARG A N 1
ATOM 1251 C CA . ARG A 1 161 ? -4.617 -14.547 5.652 1 98.31 161 ARG A CA 1
ATOM 1252 C C . ARG A 1 161 ? -3.6 -13.797 4.805 1 98.31 161 ARG A C 1
ATOM 1254 O O . ARG A 1 161 ? -3.891 -12.711 4.289 1 98.31 161 ARG A O 1
ATOM 1261 N N . HIS A 1 162 ? -2.455 -14.352 4.613 1 98.5 162 HIS A N 1
ATOM 1262 C CA . HIS A 1 162 ? -1.426 -13.719 3.799 1 98.5 162 HIS A CA 1
ATOM 1263 C C . HIS A 1 162 ? -1.854 -13.633 2.336 1 98.5 162 HIS A C 1
ATOM 1265 O O . HIS A 1 162 ? -1.503 -12.68 1.637 1 98.5 162 HIS A O 1
ATOM 1271 N N . LEU A 1 163 ? -2.619 -14.633 1.902 1 98.25 163 LEU A N 1
ATOM 1272 C CA . LEU A 1 163 ? -3.15 -14.562 0.545 1 98.25 163 LEU A CA 1
ATOM 1273 C C . LEU A 1 163 ? -4.102 -13.383 0.395 1 98.25 163 LEU A C 1
ATOM 1275 O O . LEU A 1 163 ? -4.035 -12.641 -0.59 1 98.25 163 LEU A O 1
ATOM 1279 N N . VAL A 1 164 ? -4.973 -13.195 1.373 1 98.31 164 VAL A N 1
ATOM 1280 C CA . VAL A 1 164 ? -5.898 -12.07 1.365 1 98.31 164 VAL A CA 1
ATOM 1281 C C . VAL A 1 164 ? -5.113 -10.758 1.375 1 98.31 164 VAL A C 1
ATOM 1283 O O . VAL A 1 164 ? -5.402 -9.852 0.593 1 98.31 164 VAL A O 1
ATOM 1286 N N . PHE A 1 165 ? -4.047 -10.648 2.211 1 98.69 165 PHE A N 1
ATOM 1287 C CA . PHE A 1 165 ? -3.211 -9.461 2.281 1 98.69 165 PHE A CA 1
ATOM 1288 C C . PHE A 1 165 ? -2.537 -9.195 0.941 1 98.69 165 PHE A C 1
ATOM 1290 O O . PHE A 1 165 ? -2.455 -8.047 0.499 1 98.69 165 PHE A O 1
ATOM 1297 N N . ALA A 1 166 ? -2.072 -10.227 0.321 1 98.75 166 ALA A N 1
ATOM 1298 C CA . ALA A 1 166 ? -1.393 -10.078 -0.963 1 98.75 166 ALA A CA 1
ATOM 1299 C C . ALA A 1 166 ? -2.34 -9.523 -2.021 1 98.75 166 ALA A C 1
ATOM 1301 O O . ALA A 1 166 ? -1.976 -8.617 -2.775 1 98.75 166 ALA A O 1
ATOM 1302 N N . ILE A 1 167 ? -3.547 -10.062 -2.066 1 98.56 167 ILE A N 1
ATOM 1303 C CA . ILE A 1 167 ? -4.535 -9.586 -3.031 1 98.56 167 ILE A CA 1
ATOM 1304 C C . ILE A 1 167 ? -4.855 -8.117 -2.758 1 98.56 167 ILE A C 1
ATOM 1306 O O . ILE A 1 167 ? -4.875 -7.301 -3.68 1 98.56 167 ILE A O 1
ATOM 1310 N N . TRP A 1 168 ? -5.066 -7.773 -1.453 1 98.56 168 TRP A N 1
ATOM 1311 C CA . TRP A 1 168 ? -5.344 -6.391 -1.075 1 98.56 168 TRP A CA 1
ATOM 1312 C C . TRP A 1 168 ? -4.176 -5.48 -1.443 1 98.56 168 TRP A C 1
ATOM 1314 O O . TRP A 1 168 ? -4.371 -4.426 -2.051 1 98.56 168 TRP A O 1
ATOM 1324 N N . ALA A 1 169 ? -3 -5.91 -1.146 1 98.75 169 ALA A N 1
ATOM 1325 C CA . ALA A 1 169 ? -1.803 -5.102 -1.369 1 98.75 169 ALA A CA 1
ATOM 1326 C C . ALA A 1 169 ? -1.623 -4.789 -2.852 1 98.75 169 ALA A C 1
ATOM 1328 O O . ALA A 1 169 ? -1.447 -3.627 -3.229 1 98.75 169 ALA A O 1
ATOM 1329 N N . VAL A 1 170 ? -1.706 -5.789 -3.672 1 98.81 170 VAL A N 1
ATOM 1330 C CA . VAL A 1 170 ? -1.431 -5.621 -5.094 1 98.81 170 VAL A CA 1
ATOM 1331 C C . VAL A 1 170 ? -2.521 -4.762 -5.734 1 98.81 170 VAL A C 1
ATOM 1333 O O . VAL A 1 170 ? -2.225 -3.811 -6.461 1 98.81 170 VAL A O 1
ATOM 1336 N N . THR A 1 171 ? -3.756 -5.031 -5.438 1 98.75 171 THR A N 1
ATOM 1337 C CA . THR A 1 171 ? -4.848 -4.34 -6.113 1 98.75 171 THR A CA 1
ATOM 1338 C C . THR A 1 171 ? -4.941 -2.889 -5.648 1 98.75 171 THR A C 1
ATOM 1340 O O . THR A 1 171 ? -5.16 -1.985 -6.461 1 98.75 171 THR A O 1
ATOM 1343 N N . GLN A 1 172 ? -4.688 -2.629 -4.355 1 98.19 172 GLN A N 1
ATOM 1344 C CA . GLN A 1 172 ? -4.766 -1.274 -3.82 1 98.19 172 GLN A CA 1
ATOM 1345 C C . GLN A 1 172 ? -3.578 -0.432 -4.277 1 98.19 172 GLN A C 1
ATOM 1347 O O . GLN A 1 172 ? -3.67 0.796 -4.34 1 98.19 172 GLN A O 1
ATOM 1352 N N . HIS A 1 173 ? -2.496 -1.118 -4.598 1 98.75 173 HIS A N 1
ATOM 1353 C CA . HIS A 1 173 ? -1.282 -0.425 -5.016 1 98.75 173 HIS A CA 1
ATOM 1354 C C . HIS A 1 173 ? -1.554 0.5 -6.195 1 98.75 173 HIS A C 1
ATOM 1356 O O . HIS A 1 173 ? -1.05 1.624 -6.238 1 98.75 173 HIS A O 1
ATOM 1362 N N . TYR A 1 174 ? -2.41 0.096 -7.062 1 98.81 174 TYR A N 1
ATOM 1363 C CA . TYR A 1 174 ? -2.635 0.817 -8.312 1 98.81 174 TYR A CA 1
ATOM 1364 C C . TYR A 1 174 ? -3.492 2.055 -8.078 1 98.81 174 TYR A C 1
ATOM 1366 O O . TYR A 1 174 ? -3.57 2.936 -8.938 1 98.81 174 TYR A O 1
ATOM 1374 N N . ALA A 1 175 ? -4.094 2.133 -6.93 1 98.31 175 ALA A N 1
ATOM 1375 C CA . ALA A 1 175 ? -4.766 3.363 -6.516 1 98.31 175 ALA A CA 1
ATOM 1376 C C . ALA A 1 175 ? -3.879 4.191 -5.594 1 98.31 175 ALA A C 1
ATOM 1378 O O . ALA A 1 175 ? -3.666 5.383 -5.828 1 98.31 175 ALA A O 1
ATOM 1379 N N . ASP A 1 176 ? -3.318 3.59 -4.566 1 97.88 176 ASP A N 1
ATOM 1380 C CA . ASP A 1 176 ? -2.566 4.277 -3.521 1 97.88 176 ASP A CA 1
ATOM 1381 C C . ASP A 1 176 ? -1.247 4.824 -4.062 1 97.88 176 ASP A C 1
ATOM 1383 O O . ASP A 1 176 ? -0.81 5.906 -3.67 1 97.88 176 ASP A O 1
ATOM 1387 N N . PHE A 1 177 ? -0.625 4.062 -4.957 1 98.38 177 PHE 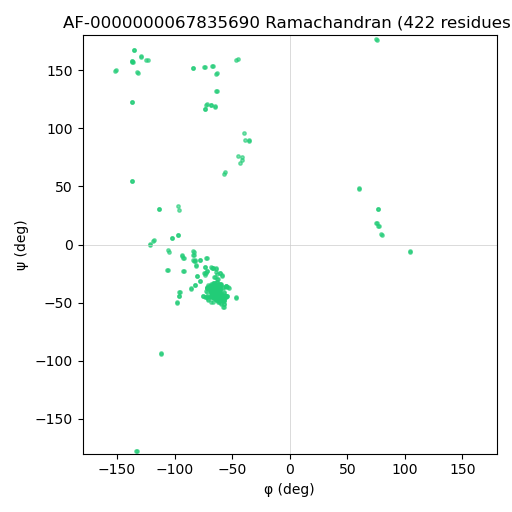A N 1
ATOM 1388 C CA . PHE A 1 177 ? 0.665 4.441 -5.523 1 98.38 177 PHE A CA 1
ATOM 1389 C C . PHE A 1 177 ? 0.533 4.746 -7.012 1 98.38 177 PHE A C 1
ATOM 1391 O O . PHE A 1 177 ? 1.464 4.508 -7.785 1 98.38 177 PHE A O 1
ATOM 1398 N N . ALA A 1 178 ? -0.615 5.227 -7.434 1 98.38 178 ALA A N 1
ATOM 1399 C CA . ALA A 1 178 ? -0.903 5.484 -8.844 1 98.38 178 ALA A CA 1
ATOM 1400 C C . ALA A 1 178 ? 0.139 6.418 -9.453 1 98.38 178 ALA A C 1
ATOM 1402 O O . ALA A 1 178 ? 0.538 6.242 -10.609 1 98.38 178 ALA A O 1
ATOM 1403 N N . VAL A 1 179 ? 0.645 7.391 -8.703 1 98.06 179 VAL A N 1
ATOM 1404 C CA . VAL A 1 179 ? 1.591 8.367 -9.234 1 98.06 179 VAL A CA 1
ATOM 1405 C C . VAL A 1 179 ? 2.924 7.688 -9.531 1 98.06 179 VAL A C 1
ATOM 1407 O O . VAL A 1 179 ? 3.6 8.039 -10.508 1 98.06 179 VAL A O 1
ATOM 1410 N N . GLN A 1 180 ? 3.305 6.773 -8.688 1 98.25 180 GLN A N 1
ATOM 1411 C CA . GLN A 1 180 ? 4.531 6.02 -8.914 1 98.25 180 GLN A CA 1
ATOM 1412 C C . GLN A 1 180 ? 4.387 5.082 -10.109 1 98.25 180 GLN A C 1
ATOM 1414 O O . GLN A 1 180 ? 5.285 4.992 -10.945 1 98.25 180 GLN A O 1
ATOM 1419 N N . VAL A 1 181 ? 3.246 4.367 -10.195 1 98.75 181 VAL A N 1
ATOM 1420 C CA . VAL A 1 181 ? 2.957 3.486 -11.32 1 98.75 181 VAL A CA 1
ATOM 1421 C C . VAL A 1 181 ? 2.99 4.285 -12.625 1 98.75 181 VAL A C 1
ATOM 1423 O O . VAL A 1 181 ? 3.613 3.861 -13.602 1 98.75 181 VAL A O 1
ATOM 1426 N N . GLU A 1 182 ? 2.389 5.441 -12.586 1 98.56 182 GLU A N 1
ATOM 1427 C CA . GLU A 1 182 ? 2.338 6.301 -13.766 1 98.56 182 GLU A CA 1
ATOM 1428 C C . GLU A 1 182 ? 3.729 6.801 -14.141 1 98.56 182 GLU A C 1
ATOM 1430 O O . GLU A 1 182 ? 4.074 6.859 -15.328 1 98.56 182 GLU A O 1
ATOM 1435 N N . ALA A 1 183 ? 4.504 7.188 -13.211 1 98.25 183 ALA A N 1
ATOM 1436 C CA . ALA A 1 183 ? 5.855 7.684 -13.461 1 98.25 183 ALA A CA 1
ATOM 1437 C C . ALA A 1 183 ? 6.715 6.613 -14.125 1 98.25 183 ALA A C 1
ATOM 1439 O O . ALA A 1 183 ? 7.559 6.922 -14.969 1 98.25 183 ALA A O 1
ATOM 1440 N N . ILE A 1 184 ? 6.469 5.371 -13.742 1 98.12 184 ILE A N 1
ATOM 1441 C CA . ILE A 1 184 ? 7.305 4.273 -14.211 1 98.12 184 ILE A CA 1
ATOM 1442 C C . ILE A 1 184 ? 6.793 3.777 -15.562 1 98.12 184 ILE A C 1
ATOM 1444 O O . ILE A 1 184 ? 7.586 3.496 -16.469 1 98.12 184 ILE A O 1
ATOM 1448 N N . THR A 1 185 ? 5.465 3.736 -15.789 1 98.25 185 THR A N 1
ATOM 1449 C CA . THR A 1 185 ? 4.906 3.059 -16.953 1 98.25 185 THR A CA 1
ATOM 1450 C C . THR A 1 185 ? 4.418 4.07 -17.984 1 98.25 185 THR A C 1
ATOM 1452 O O . THR A 1 185 ? 4.203 3.725 -19.156 1 98.25 185 THR A O 1
ATOM 1455 N N . GLY A 1 186 ? 4.16 5.266 -17.5 1 97.94 186 GLY A N 1
ATOM 1456 C CA . GLY A 1 186 ? 3.537 6.27 -18.344 1 97.94 186 GLY A CA 1
ATOM 1457 C C . GLY A 1 186 ? 2.035 6.09 -18.469 1 97.94 186 GLY A C 1
ATOM 1458 O O . GLY A 1 186 ? 1.389 6.781 -19.266 1 97.94 186 GLY A O 1
ATOM 1459 N N . ARG A 1 187 ? 1.46 5.16 -17.656 1 98.19 187 ARG A N 1
ATOM 1460 C CA . ARG A 1 187 ? 0.038 4.848 -17.766 1 98.19 187 ARG A CA 1
ATOM 1461 C C . ARG A 1 187 ? -0.598 4.727 -16.391 1 98.19 187 ARG A C 1
ATOM 1463 O O . ARG A 1 187 ? 0.103 4.551 -15.391 1 98.19 187 ARG A O 1
ATOM 1470 N N . ASP A 1 188 ? -1.891 4.906 -16.391 1 97.88 188 ASP A N 1
ATOM 1471 C CA . ASP A 1 188 ? -2.689 4.629 -15.195 1 97.88 188 ASP A CA 1
ATOM 1472 C C . ASP A 1 188 ? -3.924 3.799 -15.547 1 97.88 188 ASP A C 1
ATOM 1474 O O . ASP A 1 188 ? -4.098 3.385 -16.688 1 97.88 188 ASP A O 1
ATOM 1478 N N . LEU A 1 189 ? -4.773 3.496 -14.602 1 98.69 189 LEU A N 1
ATOM 1479 C CA . LEU A 1 189 ? -5.859 2.539 -14.781 1 98.69 189 LEU A CA 1
ATOM 1480 C C . LEU A 1 189 ? -6.949 3.115 -15.68 1 98.69 189 LEU A C 1
ATOM 1482 O O . LEU A 1 189 ? -7.844 2.391 -16.125 1 98.69 189 LEU A O 1
ATOM 1486 N N . SER A 1 190 ? -6.895 4.438 -15.961 1 98.19 190 SER A N 1
ATOM 1487 C CA . SER A 1 190 ? -7.871 5.012 -16.875 1 98.19 190 SER A CA 1
ATOM 1488 C C . SER A 1 190 ? -7.602 4.57 -18.312 1 98.19 190 SER A C 1
ATOM 1490 O O . SER A 1 190 ? -8.477 4.672 -19.172 1 98.19 190 SER A O 1
ATOM 1492 N N . ASP A 1 191 ? -6.336 4.184 -18.562 1 98.5 191 ASP A N 1
ATOM 1493 C CA . ASP A 1 191 ? -6.004 3.566 -19.844 1 98.5 191 ASP A CA 1
ATOM 1494 C C . ASP A 1 191 ? -6.535 2.137 -19.922 1 98.5 191 ASP A C 1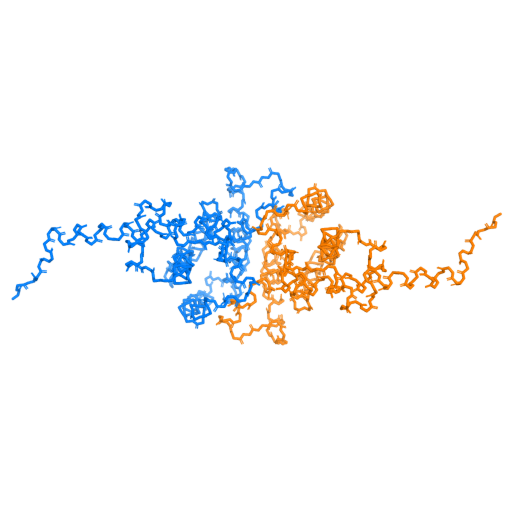
ATOM 1496 O O . ASP A 1 191 ? -6.082 1.262 -19.188 1 98.5 191 ASP A O 1
ATOM 1500 N N . GLU A 1 192 ? -7.414 1.911 -20.828 1 98.25 192 GLU A N 1
ATOM 1501 C CA . GLU A 1 192 ? -8.125 0.639 -20.891 1 98.25 192 GLU A CA 1
ATOM 1502 C C . GLU A 1 192 ? -7.164 -0.524 -21.094 1 98.25 192 GLU A C 1
ATOM 1504 O O . GLU A 1 192 ? -7.324 -1.589 -20.5 1 98.25 192 GLU A O 1
ATOM 1509 N N . ALA A 1 193 ? -6.227 -0.351 -21.922 1 98.5 193 ALA A N 1
ATOM 1510 C CA . ALA A 1 193 ? -5.258 -1.414 -22.188 1 98.5 193 ALA A CA 1
ATOM 1511 C C . ALA A 1 193 ? -4.445 -1.726 -20.922 1 98.5 193 ALA A C 1
ATOM 1513 O O . ALA A 1 193 ? -4.184 -2.893 -20.625 1 98.5 193 ALA A O 1
ATOM 1514 N N . PHE A 1 194 ? -4.035 -0.646 -20.281 1 98.75 194 PHE A N 1
ATOM 1515 C CA . PHE A 1 194 ? -3.275 -0.837 -19.047 1 98.75 194 PHE A CA 1
ATOM 1516 C C . PHE A 1 194 ? -4.141 -1.484 -17.969 1 98.75 194 PHE A C 1
ATOM 1518 O O . PHE A 1 194 ? -3.658 -2.318 -17.203 1 98.75 194 PHE A O 1
ATOM 1525 N N . PHE A 1 195 ? -5.41 -1.089 -17.906 1 98.88 195 PHE A N 1
ATOM 1526 C CA . PHE A 1 195 ? -6.352 -1.693 -16.969 1 98.88 195 PHE A CA 1
ATOM 1527 C C . PHE A 1 195 ? -6.438 -3.199 -17.188 1 98.88 195 PHE A C 1
ATOM 1529 O O . PHE A 1 195 ? -6.273 -3.977 -16.25 1 98.88 195 PHE A O 1
ATOM 1536 N N . GLU A 1 196 ? -6.648 -3.607 -18.375 1 98.81 196 GLU A N 1
ATOM 1537 C CA . GLU A 1 196 ? -6.789 -5.027 -18.688 1 98.81 196 GLU A CA 1
ATOM 1538 C C . GLU A 1 196 ? -5.484 -5.777 -18.422 1 98.81 196 GLU A C 1
ATOM 1540 O O . GLU A 1 196 ? -5.5 -6.91 -17.938 1 98.81 196 GLU A O 1
ATOM 1545 N N . GLN A 1 197 ? -4.391 -5.152 -18.734 1 98.56 197 GLN A N 1
ATOM 1546 C CA . GLN A 1 197 ? -3.082 -5.738 -18.469 1 98.56 197 GLN A CA 1
ATOM 1547 C C . GLN A 1 197 ? -2.871 -5.941 -16.969 1 98.56 197 GLN A C 1
ATOM 1549 O O . GLN A 1 197 ? -2.309 -6.953 -16.547 1 98.56 197 GLN A O 1
ATOM 1554 N N . THR A 1 198 ? -3.262 -4.953 -16.188 1 98.88 198 THR A N 1
ATOM 1555 C CA . THR A 1 198 ? -3.146 -5.027 -14.727 1 98.88 198 THR A CA 1
ATOM 1556 C C . THR A 1 198 ? -3.988 -6.172 -14.172 1 98.88 198 THR A C 1
ATOM 1558 O O . THR A 1 198 ? -3.512 -6.957 -13.352 1 98.88 198 THR A O 1
ATOM 1561 N N . VAL A 1 199 ? -5.211 -6.242 -14.672 1 98.81 199 VAL A N 1
ATOM 1562 C CA . VAL A 1 199 ? -6.105 -7.312 -14.25 1 98.81 199 VAL A CA 1
ATOM 1563 C C . VAL A 1 199 ? -5.488 -8.672 -14.586 1 98.81 199 VAL A C 1
ATOM 1565 O O . VAL A 1 199 ? -5.367 -9.539 -13.719 1 98.81 199 VAL A O 1
ATOM 1568 N N . GLU A 1 200 ? -5.07 -8.828 -15.797 1 98.5 200 GLU A N 1
ATOM 1569 C CA . GLU A 1 200 ? -4.52 -10.102 -16.266 1 98.5 200 GLU A CA 1
ATOM 1570 C C . GLU A 1 200 ? -3.262 -10.477 -15.484 1 98.5 200 GLU A C 1
ATOM 1572 O O . GLU A 1 200 ? -3.1 -11.625 -15.078 1 98.5 200 GLU A O 1
ATOM 1577 N N . SER A 1 201 ? -2.391 -9.523 -15.305 1 98.5 201 SER A N 1
ATOM 1578 C CA . SER A 1 201 ? -1.139 -9.781 -14.594 1 98.5 201 SER A CA 1
ATOM 1579 C C . SER A 1 201 ? -1.393 -10.18 -13.148 1 98.5 201 SER A C 1
ATOM 1581 O O . SER A 1 201 ? -0.744 -11.086 -12.617 1 98.5 201 SER A O 1
ATOM 1583 N N . THR A 1 202 ? -2.307 -9.484 -12.484 1 98.81 202 THR A N 1
ATOM 1584 C CA . THR A 1 202 ? -2.611 -9.773 -11.086 1 98.81 202 THR A CA 1
ATOM 1585 C C . THR A 1 202 ? -3.287 -11.133 -10.945 1 98.81 202 THR A C 1
ATOM 1587 O O . THR A 1 202 ? -2.949 -11.914 -10.055 1 98.81 202 THR A O 1
ATOM 1590 N N . GLN A 1 203 ? -4.23 -11.391 -11.852 1 98.62 203 GLN A N 1
ATOM 1591 C CA . GLN A 1 203 ? -4.895 -12.695 -11.828 1 98.62 203 GLN A CA 1
ATOM 1592 C C . GLN A 1 203 ? -3.898 -13.828 -12.062 1 98.62 203 GLN A C 1
ATOM 1594 O O . GLN A 1 203 ? -3.922 -14.836 -11.359 1 98.62 203 GLN A O 1
ATOM 1599 N N . ARG A 1 204 ? -3.033 -13.656 -13.039 1 97.75 204 ARG A N 1
ATOM 1600 C CA . ARG A 1 204 ? -2.027 -14.672 -13.328 1 97.75 204 ARG A CA 1
ATOM 1601 C C . ARG A 1 204 ? -1.142 -14.93 -12.109 1 97.75 204 ARG A C 1
ATOM 1603 O O . ARG A 1 204 ? -0.875 -16.078 -11.758 1 97.75 204 ARG A O 1
ATOM 1610 N N . LEU A 1 205 ? -0.715 -13.883 -11.469 1 98.06 205 LEU A N 1
ATOM 1611 C CA . LEU A 1 205 ? 0.142 -13.977 -10.297 1 98.06 205 LEU A CA 1
ATOM 1612 C C . LEU A 1 205 ? -0.524 -14.805 -9.203 1 98.06 205 LEU A C 1
ATOM 1614 O O . LEU A 1 205 ? 0.06 -15.773 -8.703 1 98.06 205 LEU A O 1
ATOM 1618 N N . ILE A 1 206 ? -1.73 -14.438 -8.844 1 98.31 206 ILE A N 1
ATOM 1619 C CA . ILE A 1 206 ? -2.434 -15.047 -7.727 1 98.31 206 ILE A CA 1
ATOM 1620 C C . ILE A 1 206 ? -2.844 -16.469 -8.086 1 98.31 206 ILE A C 1
ATOM 1622 O O . ILE A 1 206 ? -2.602 -17.406 -7.324 1 98.31 206 ILE A O 1
ATOM 1626 N N . LEU A 1 207 ? -3.434 -16.672 -9.273 1 98 207 LEU A N 1
ATOM 1627 C CA . LEU A 1 207 ? -3.955 -17.984 -9.641 1 98 207 LEU A CA 1
ATOM 1628 C C . LEU A 1 207 ? -2.822 -18.984 -9.844 1 98 207 LEU A C 1
ATOM 1630 O O . LEU A 1 207 ? -2.926 -20.141 -9.414 1 98 207 LEU A O 1
ATOM 1634 N N . ALA A 1 208 ? -1.722 -18.562 -10.469 1 96.5 208 ALA A N 1
ATOM 1635 C CA . ALA A 1 208 ? -0.583 -19.453 -10.664 1 96.5 208 ALA A CA 1
ATOM 1636 C C . ALA A 1 208 ? -0.01 -19.906 -9.328 1 96.5 208 ALA A C 1
ATOM 1638 O O . ALA A 1 208 ? 0.399 -21.062 -9.188 1 96.5 208 ALA A O 1
ATOM 1639 N N . SER A 1 209 ? 0.012 -19.016 -8.367 1 96 209 SER A N 1
ATOM 1640 C CA . SER A 1 209 ? 0.555 -19.375 -7.062 1 96 209 SER A CA 1
ATOM 1641 C C . SER A 1 209 ? -0.314 -20.422 -6.367 1 96 209 SER A C 1
ATOM 1643 O O . SER A 1 209 ? 0.138 -21.094 -5.438 1 96 209 SER A O 1
ATOM 1645 N N . LEU A 1 210 ? -1.558 -20.531 -6.789 1 97.06 210 LEU A N 1
ATOM 1646 C CA . LEU A 1 210 ? -2.508 -21.453 -6.168 1 97.06 210 LEU A CA 1
ATOM 1647 C C . LEU A 1 210 ? -2.684 -22.703 -7.012 1 97.06 210 LEU A C 1
ATOM 1649 O O . LEU A 1 210 ? -3.564 -23.516 -6.742 1 97.06 210 LEU A O 1
ATOM 1653 N N . GLY A 1 211 ? -1.887 -22.781 -8.055 1 94.75 211 GLY A N 1
ATOM 1654 C CA . GLY A 1 211 ? -1.941 -23.953 -8.906 1 94.75 211 GLY A CA 1
ATOM 1655 C C . GLY A 1 211 ? -3.125 -23.938 -9.852 1 94.75 211 GLY A C 1
ATOM 1656 O O . GLY A 1 211 ? -3.586 -25 -10.289 1 94.75 211 GLY A O 1
ATOM 1657 N N . LEU A 1 212 ? -3.746 -22.812 -10.039 1 91.69 212 LEU A N 1
ATOM 1658 C CA . LEU A 1 212 ? -4.945 -22.703 -10.859 1 91.69 212 LEU A CA 1
ATOM 1659 C C . LEU A 1 212 ? -4.598 -22.25 -12.273 1 91.69 212 LEU A C 1
ATOM 1661 O O . LEU A 1 212 ? -5.488 -22.031 -13.094 1 91.69 212 LEU A O 1
ATOM 1665 N N . THR A 1 213 ? -3.332 -22.562 -12.898 1 70.31 213 THR A N 1
ATOM 1666 C CA . THR A 1 213 ? -2.959 -22.156 -14.25 1 70.31 213 THR A CA 1
ATOM 1667 C C . THR A 1 213 ? -3.635 -23.047 -15.289 1 70.31 213 THR A C 1
ATOM 1669 O O . THR A 1 213 ? -3.936 -24.203 -15.016 1 70.31 213 THR A O 1
ATOM 1672 N N . MET B 1 1 ? 53.688 12.609 -10.734 1 33.38 1 MET B N 1
ATOM 1673 C CA . MET B 1 1 ? 52.688 11.633 -10.312 1 33.38 1 MET B CA 1
ATOM 1674 C C . MET B 1 1 ? 52.25 11.883 -8.867 1 33.38 1 MET B C 1
ATOM 1676 O O . MET B 1 1 ? 51.938 10.945 -8.141 1 33.38 1 MET B O 1
ATOM 1680 N N . VAL B 1 2 ? 52.469 13.07 -8.25 1 42.34 2 VAL B N 1
ATOM 1681 C CA . VAL B 1 2 ? 52.156 13.469 -6.883 1 42.34 2 VAL B CA 1
ATOM 1682 C C . VAL B 1 2 ? 50.656 13.281 -6.613 1 42.34 2 VAL B C 1
ATOM 1684 O O . VAL B 1 2 ? 49.844 14.016 -7.148 1 42.34 2 VAL B O 1
ATOM 1687 N N . GLY B 1 3 ? 50.125 12.078 -6.672 1 44.28 3 GLY B N 1
ATOM 1688 C CA . GLY B 1 3 ? 48.781 11.695 -6.27 1 44.28 3 GLY B CA 1
ATOM 1689 C C . GLY B 1 3 ? 48.344 12.391 -5 1 44.28 3 GLY B C 1
ATOM 1690 O O . GLY B 1 3 ? 49.062 12.414 -4 1 44.28 3 GLY B O 1
ATOM 1691 N N . SER B 1 4 ? 47.625 13.5 -5.02 1 47.62 4 SER B N 1
ATOM 1692 C CA . SER B 1 4 ? 47.094 14.32 -3.943 1 47.62 4 SER B CA 1
ATOM 1693 C C . SER B 1 4 ? 46.5 13.453 -2.838 1 47.62 4 SER B C 1
ATOM 1695 O O . SER B 1 4 ? 45.438 12.82 -3.033 1 47.62 4 SER B O 1
ATOM 1697 N N . GLU B 1 5 ? 47.281 12.75 -2.08 1 50.78 5 GLU B N 1
ATOM 1698 C CA . GLU B 1 5 ? 46.906 12.078 -0.838 1 50.78 5 GLU B CA 1
ATOM 1699 C C . GLU B 1 5 ? 46.062 12.977 0.038 1 50.78 5 GLU B C 1
ATOM 1701 O O . GLU B 1 5 ? 46.5 14.023 0.498 1 50.78 5 GLU B O 1
ATOM 1706 N N . ILE B 1 6 ? 44.781 13.086 -0.38 1 60.84 6 ILE B N 1
ATOM 1707 C CA . ILE B 1 6 ? 43.906 13.672 0.627 1 60.84 6 ILE B CA 1
ATOM 1708 C C . ILE B 1 6 ? 44.344 13.203 2.018 1 60.84 6 ILE B C 1
ATOM 1710 O O . ILE B 1 6 ? 44.312 12.008 2.307 1 60.84 6 ILE B O 1
ATOM 1714 N N . GLY B 1 7 ? 45.156 13.828 2.674 1 62.69 7 GLY B N 1
ATOM 1715 C CA . GLY B 1 7 ? 45.75 13.508 3.971 1 62.69 7 GLY B CA 1
ATOM 1716 C C . GLY B 1 7 ? 44.719 13.07 4.988 1 62.69 7 GLY B C 1
ATOM 1717 O O . GLY B 1 7 ? 43.5 13.188 4.746 1 62.69 7 GLY B O 1
ATOM 1718 N N . ALA B 1 8 ? 45.125 12.43 5.93 1 69.88 8 ALA B N 1
ATOM 1719 C CA . ALA B 1 8 ? 44.406 11.836 7.039 1 69.88 8 ALA B CA 1
ATOM 1720 C C . ALA B 1 8 ? 43.406 12.836 7.645 1 69.88 8 ALA B C 1
ATOM 1722 O O . ALA B 1 8 ? 42.25 12.492 7.914 1 69.88 8 ALA B O 1
ATOM 1723 N N . PRO B 1 9 ? 43.812 14.031 7.863 1 66.69 9 PRO B N 1
ATOM 1724 C CA . PRO B 1 9 ? 42.875 15.008 8.422 1 66.69 9 PRO B CA 1
ATOM 1725 C C . PRO B 1 9 ? 41.719 15.305 7.492 1 66.69 9 PRO B C 1
ATOM 1727 O O . PRO B 1 9 ? 40.594 15.445 7.949 1 66.69 9 PRO B O 1
ATOM 1730 N N . ALA B 1 10 ? 41.906 15.352 6.234 1 73.31 10 ALA B N 1
ATOM 1731 C CA . ALA B 1 10 ? 40.875 15.648 5.258 1 73.31 10 ALA B CA 1
ATOM 1732 C C . ALA B 1 10 ? 39.875 14.508 5.184 1 73.31 10 ALA B C 1
ATOM 1734 O O . ALA B 1 10 ? 38.656 14.75 5.051 1 73.31 10 ALA B O 1
ATOM 1735 N N . ARG B 1 11 ? 40.344 13.375 5.258 1 72.88 11 ARG B N 1
ATOM 1736 C CA . ARG B 1 11 ? 39.5 12.203 5.246 1 72.88 11 ARG B CA 1
ATOM 1737 C C . ARG B 1 11 ? 38.625 12.156 6.5 1 72.88 11 ARG B C 1
ATOM 1739 O O . ARG B 1 11 ? 37.438 11.805 6.43 1 72.88 11 ARG B O 1
ATOM 1746 N N . ARG B 1 12 ? 39.219 12.508 7.625 1 71.62 12 ARG B N 1
ATOM 1747 C CA . ARG B 1 12 ? 38.5 12.531 8.883 1 71.62 12 ARG B CA 1
ATOM 1748 C C . ARG B 1 12 ? 37.406 13.594 8.867 1 71.62 12 ARG B C 1
ATOM 1750 O O . ARG B 1 12 ? 36.281 13.367 9.344 1 71.62 12 ARG B O 1
ATOM 1757 N N . GLN B 1 13 ? 37.75 14.727 8.32 1 70.06 13 GLN B N 1
ATOM 1758 C CA . GLN B 1 13 ? 36.781 15.82 8.219 1 70.06 13 GLN B CA 1
ATOM 1759 C C . GLN B 1 13 ? 35.625 15.453 7.305 1 70.06 13 GLN B C 1
ATOM 1761 O O . GLN B 1 13 ? 34.469 15.773 7.602 1 70.06 13 GLN B O 1
ATOM 1766 N N . ARG B 1 14 ? 36 14.766 6.281 1 73.19 14 ARG B N 1
ATOM 1767 C CA . ARG B 1 14 ? 34.969 14.32 5.367 1 73.19 14 ARG B CA 1
ATOM 1768 C C . ARG B 1 14 ? 34.062 13.289 6.031 1 73.19 14 ARG B C 1
ATOM 1770 O O . ARG B 1 14 ? 32.844 13.312 5.844 1 73.19 14 ARG B O 1
ATOM 1777 N N . ARG B 1 15 ? 34.625 12.5 6.75 1 73.81 15 ARG B N 1
ATOM 1778 C CA . ARG B 1 15 ? 33.875 11.469 7.457 1 73.81 15 ARG B CA 1
ATOM 1779 C C . ARG B 1 15 ? 32.969 12.086 8.523 1 73.81 15 ARG B C 1
ATOM 1781 O O . ARG B 1 15 ? 31.828 11.664 8.695 1 73.81 15 ARG B O 1
ATOM 1788 N N . ASP B 1 16 ? 33.562 13.023 9.141 1 77.06 16 ASP B N 1
ATOM 1789 C CA . ASP B 1 16 ? 32.781 13.719 10.164 1 77.06 16 ASP B CA 1
ATOM 1790 C C . ASP B 1 16 ? 31.578 14.453 9.539 1 77.06 16 ASP B C 1
ATOM 1792 O O . ASP B 1 16 ? 30.484 14.445 10.094 1 77.06 16 ASP B O 1
ATOM 1796 N N . GLY B 1 17 ? 31.891 15.016 8.445 1 82.31 17 GLY B N 1
ATOM 1797 C CA . GLY B 1 17 ? 30.828 15.703 7.715 1 82.31 17 GLY B CA 1
ATOM 1798 C C . GLY B 1 17 ? 29.734 14.773 7.242 1 82.31 17 GLY B C 1
ATOM 1799 O O . GLY B 1 17 ? 28.547 15.094 7.379 1 82.31 17 GLY B O 1
ATOM 1800 N N . ALA B 1 18 ? 30.156 13.656 6.809 1 85 18 ALA B N 1
ATOM 1801 C CA . ALA B 1 18 ? 29.203 12.664 6.34 1 85 18 ALA B CA 1
ATOM 1802 C C . ALA B 1 18 ? 28.359 12.125 7.492 1 85 18 ALA B C 1
ATOM 1804 O O . ALA B 1 18 ? 27.156 11.914 7.344 1 85 18 ALA B O 1
ATOM 1805 N N . LEU B 1 19 ? 28.969 11.961 8.57 1 88.12 19 LEU B N 1
ATOM 1806 C CA . LEU B 1 19 ? 28.266 11.469 9.75 1 88.12 19 LEU B CA 1
ATOM 1807 C C . LEU B 1 19 ? 27.234 12.492 10.234 1 88.12 19 LEU B C 1
ATOM 1809 O O . LEU B 1 19 ? 26.141 12.125 10.648 1 88.12 19 LEU B O 1
ATOM 1813 N N . ARG B 1 20 ? 27.609 13.758 10.172 1 90.06 20 ARG B N 1
ATOM 1814 C CA . ARG B 1 20 ? 26.703 14.812 10.594 1 90.06 20 ARG B CA 1
ATOM 1815 C C . ARG B 1 20 ? 25.516 14.922 9.641 1 90.06 20 ARG B C 1
ATOM 1817 O O . ARG B 1 20 ? 24.375 15.102 10.078 1 90.06 20 ARG B O 1
ATOM 1824 N N . ARG B 1 21 ? 25.797 14.805 8.445 1 94.06 21 ARG B N 1
ATOM 1825 C CA . ARG B 1 21 ? 24.719 14.828 7.461 1 94.06 21 ARG B CA 1
ATOM 1826 C C . ARG B 1 21 ? 23.734 13.688 7.691 1 94.06 21 ARG B C 1
ATOM 1828 O O . ARG B 1 21 ? 22.516 13.891 7.645 1 94.06 21 ARG B O 1
ATOM 1835 N N . GLU B 1 22 ? 24.25 12.508 8.008 1 95.06 22 GLU B N 1
ATOM 1836 C CA . GLU B 1 22 ? 23.406 11.344 8.273 1 95.06 22 GLU B CA 1
ATOM 1837 C C . GLU B 1 22 ? 22.562 11.547 9.531 1 95.06 22 GLU B C 1
ATOM 1839 O O . GLU B 1 22 ? 21.406 11.125 9.586 1 95.06 22 GLU B O 1
ATOM 1844 N N . ALA B 1 23 ? 23.141 12.164 10.43 1 95.25 23 ALA B N 1
ATOM 1845 C CA . ALA B 1 23 ? 22.422 12.453 11.664 1 95.25 23 ALA B CA 1
ATOM 1846 C C . ALA B 1 23 ? 21.234 13.375 11.391 1 95.25 23 ALA B C 1
ATOM 1848 O O . ALA B 1 23 ? 20.172 13.227 11.992 1 95.25 23 ALA B O 1
ATOM 1849 N N . VAL B 1 24 ? 21.484 14.32 10.539 1 96.56 24 VAL B N 1
ATOM 1850 C CA . VAL B 1 24 ? 20.406 15.242 10.18 1 96.56 24 VAL B CA 1
ATOM 1851 C C . VAL B 1 24 ? 19.297 14.492 9.445 1 96.56 24 VAL B C 1
ATOM 1853 O O . VAL B 1 24 ? 18.125 14.703 9.719 1 96.56 24 VAL B O 1
ATOM 1856 N N . LEU B 1 25 ? 19.672 13.609 8.578 1 97.69 25 LEU B N 1
ATOM 1857 C CA . LEU B 1 25 ? 18.688 12.828 7.836 1 97.69 25 LEU B CA 1
ATOM 1858 C C . LEU B 1 25 ? 17.891 11.914 8.773 1 97.69 25 LEU B C 1
ATOM 1860 O O . LEU B 1 25 ? 16.688 11.766 8.625 1 97.69 25 LEU B O 1
ATOM 1864 N N . ASP B 1 26 ? 18.562 11.352 9.758 1 97.31 26 ASP B N 1
ATOM 1865 C CA . ASP B 1 26 ? 17.891 10.492 10.742 1 97.31 26 ASP B CA 1
ATOM 1866 C C . ASP B 1 26 ? 16.891 11.297 11.57 1 97.31 26 ASP B C 1
ATOM 1868 O O . ASP B 1 26 ? 15.758 10.852 11.781 1 97.31 26 ASP B O 1
ATOM 1872 N N . ALA B 1 27 ? 17.328 12.445 11.969 1 97.69 27 ALA B N 1
ATOM 1873 C CA . ALA B 1 27 ? 16.453 13.328 12.734 1 97.69 27 ALA B CA 1
ATOM 1874 C C . ALA B 1 27 ? 15.258 13.781 11.883 1 97.69 27 ALA B C 1
ATOM 1876 O O . ALA B 1 27 ? 14.125 13.828 12.367 1 97.69 27 ALA B O 1
ATOM 1877 N N . GLY B 1 28 ? 15.555 14.109 10.633 1 97.88 28 GLY B N 1
ATOM 1878 C CA . GLY B 1 28 ? 14.492 14.477 9.711 1 97.88 28 GLY B CA 1
ATOM 1879 C C . GLY B 1 28 ? 13.453 13.383 9.531 1 97.88 28 GLY B C 1
ATOM 1880 O O . GLY B 1 28 ? 12.25 13.648 9.578 1 97.88 28 GLY B O 1
ATOM 1881 N N . LEU B 1 29 ? 13.914 12.148 9.367 1 97.62 29 LEU B N 1
ATOM 1882 C CA . LEU B 1 29 ? 13 11.023 9.219 1 97.62 29 LEU B CA 1
ATOM 1883 C C . LEU B 1 29 ? 12.086 10.898 10.43 1 97.62 29 LEU B C 1
ATOM 1885 O O . LEU B 1 29 ? 10.875 10.719 10.289 1 97.62 29 LEU B O 1
ATOM 1889 N N . GLU B 1 30 ? 12.664 11.016 11.516 1 96.88 30 GLU B N 1
ATOM 1890 C CA . GLU B 1 30 ? 11.898 10.891 12.758 1 96.88 30 GLU B CA 1
ATOM 1891 C C . GLU B 1 30 ? 10.836 11.984 12.867 1 96.88 30 GLU B C 1
ATOM 1893 O O . GLU B 1 30 ? 9.664 11.695 13.125 1 96.88 30 GLU B O 1
ATOM 1898 N N . ILE B 1 31 ? 11.227 13.195 12.617 1 97.12 31 ILE B N 1
ATOM 1899 C CA . ILE B 1 31 ? 10.344 14.336 12.82 1 97.12 31 ILE B CA 1
ATOM 1900 C C . ILE B 1 31 ? 9.305 14.391 11.703 1 97.12 31 ILE B C 1
ATOM 1902 O O . ILE B 1 31 ? 8.109 14.547 11.969 1 97.12 31 ILE B O 1
ATOM 1906 N N . PHE B 1 32 ? 9.703 14.195 10.461 1 96.69 32 PHE B N 1
ATOM 1907 C CA . PHE B 1 32 ? 8.781 14.227 9.336 1 96.69 32 PHE B CA 1
ATOM 1908 C C . PHE B 1 32 ? 7.754 13.102 9.445 1 96.69 32 PHE B C 1
ATOM 1910 O O . PHE B 1 32 ? 6.594 13.273 9.055 1 96.69 32 PHE B O 1
ATOM 1917 N N . SER B 1 33 ? 8.172 11.969 9.969 1 93.62 33 SER B N 1
ATOM 1918 C CA . SER B 1 33 ? 7.273 10.828 10.086 1 93.62 33 SER B CA 1
ATOM 1919 C C . SER B 1 33 ? 6.246 11.047 11.195 1 93.62 33 SER B C 1
ATOM 1921 O O . SER B 1 33 ? 5.195 10.406 11.203 1 93.62 33 SER B O 1
ATOM 1923 N N . THR B 1 34 ? 6.531 11.938 12.086 1 90.31 34 THR B N 1
ATOM 1924 C CA . THR B 1 34 ? 5.668 12.164 13.234 1 90.31 34 THR B CA 1
ATOM 1925 C C . THR B 1 34 ? 4.711 13.32 12.977 1 90.31 34 THR B C 1
ATOM 1927 O O . THR B 1 34 ? 3.506 13.203 13.211 1 90.31 34 THR B O 1
ATOM 1930 N N . VAL B 1 35 ? 5.285 14.453 12.383 1 90.81 35 VAL B N 1
ATOM 1931 C CA . VAL B 1 35 ? 4.461 15.656 12.336 1 90.81 35 VAL B CA 1
ATOM 1932 C C . VAL B 1 35 ? 4.273 16.094 10.891 1 90.81 35 VAL B C 1
ATOM 1934 O O . VAL B 1 35 ? 3.553 17.062 10.617 1 90.81 35 VAL B O 1
ATOM 1937 N N . GLY B 1 36 ? 4.84 15.367 9.969 1 90.75 36 GLY B N 1
ATOM 1938 C CA . GLY B 1 36 ? 4.734 15.742 8.57 1 90.75 36 GLY B CA 1
ATOM 1939 C C . GLY B 1 36 ? 5.613 16.922 8.203 1 90.75 36 GLY B C 1
ATOM 1940 O O . GLY B 1 36 ? 6.301 17.484 9.062 1 90.75 36 GLY B O 1
ATOM 1941 N N . LEU B 1 37 ? 5.605 17.25 6.93 1 93.06 37 LEU B N 1
ATOM 1942 C CA . LEU B 1 37 ? 6.426 18.344 6.414 1 93.06 37 LEU B CA 1
ATOM 1943 C C . LEU B 1 37 ? 5.969 19.672 6.977 1 93.06 37 LEU B C 1
ATOM 1945 O O . LEU B 1 37 ? 6.789 20.484 7.434 1 93.06 37 LEU B O 1
ATOM 1949 N N . HIS B 1 38 ? 4.727 19.891 6.977 1 89.12 38 HIS B N 1
ATOM 1950 C CA . HIS B 1 38 ? 4.188 21.172 7.402 1 89.12 38 HIS B CA 1
ATOM 1951 C C . HIS B 1 38 ? 4.402 21.391 8.898 1 89.12 38 HIS B C 1
ATOM 1953 O O . HIS B 1 38 ? 4.719 22.5 9.328 1 89.12 38 HIS B O 1
ATOM 1959 N N . GLY B 1 39 ? 4.305 20.344 9.648 1 91.56 39 GLY B N 1
ATOM 1960 C CA . GLY B 1 39 ? 4.426 20.469 11.086 1 91.56 39 GLY B CA 1
ATOM 1961 C C . GLY B 1 39 ? 5.863 20.5 11.57 1 91.56 39 GLY B C 1
ATOM 1962 O O . GLY B 1 39 ? 6.137 20.891 12.703 1 91.56 39 GLY B O 1
ATOM 1963 N N . ALA B 1 40 ? 6.746 20.156 10.734 1 95.69 40 ALA B N 1
ATOM 1964 C CA . ALA B 1 40 ? 8.148 20.047 11.125 1 95.69 40 ALA B CA 1
ATOM 1965 C C . ALA B 1 40 ? 8.844 21.406 11.062 1 95.69 40 ALA B C 1
ATOM 1967 O O . ALA B 1 40 ? 8.406 22.297 10.336 1 95.69 40 ALA B O 1
ATOM 1968 N N . SER B 1 41 ? 9.875 21.531 11.914 1 95.31 41 SER B N 1
ATOM 1969 C CA . SER B 1 41 ? 10.703 22.734 11.844 1 95.31 41 SER B CA 1
ATOM 1970 C C . SER B 1 41 ? 12.188 22.391 11.844 1 95.31 41 SER B C 1
ATOM 1972 O O . SER B 1 41 ? 12.594 21.391 12.453 1 95.31 41 SER B O 1
ATOM 1974 N N . LEU B 1 42 ? 12.938 23.203 11.188 1 96.69 42 LEU B N 1
ATOM 1975 C CA . LEU B 1 42 ? 14.383 23 11.133 1 96.69 42 LEU B CA 1
ATOM 1976 C C . LEU B 1 42 ? 15 23.109 12.523 1 96.69 42 LEU B C 1
ATOM 1978 O O . LEU B 1 42 ? 15.969 22.422 12.836 1 96.69 42 LEU B O 1
ATOM 1982 N N . ASP B 1 43 ? 14.383 23.906 13.383 1 96.75 43 ASP B N 1
ATOM 1983 C CA . ASP B 1 43 ? 14.859 24.047 14.758 1 96.75 43 ASP B CA 1
ATOM 1984 C C . ASP B 1 43 ? 14.742 22.719 15.516 1 96.75 43 ASP B C 1
ATOM 1986 O O . ASP B 1 43 ? 15.695 22.297 16.172 1 96.75 43 ASP B O 1
ATOM 1990 N N . GLN B 1 44 ? 13.641 22.078 15.438 1 96.88 44 GLN B N 1
ATOM 1991 C CA . GLN B 1 44 ? 13.406 20.797 16.094 1 96.88 44 GLN B CA 1
ATOM 1992 C C . GLN B 1 44 ? 14.336 19.719 15.562 1 96.88 44 GLN B C 1
ATOM 1994 O O . GLN B 1 44 ? 14.844 18.891 16.328 1 96.88 44 GLN B O 1
ATOM 1999 N N . ILE B 1 45 ? 14.5 19.734 14.242 1 97.94 45 ILE B N 1
ATOM 2000 C CA . ILE B 1 45 ? 15.344 18.719 13.602 1 97.94 45 ILE B CA 1
ATOM 2001 C C . ILE B 1 45 ? 16.797 18.922 14.031 1 97.94 45 ILE B C 1
ATOM 2003 O O . ILE B 1 45 ? 17.5 17.953 14.328 1 97.94 45 ILE B O 1
ATOM 2007 N N . ALA B 1 46 ? 17.234 20.188 14.055 1 97.62 46 ALA B N 1
ATOM 2008 C CA . ALA B 1 46 ? 18.594 20.516 14.492 1 97.62 46 ALA B CA 1
ATOM 2009 C C . ALA B 1 46 ? 18.828 20.031 15.922 1 97.62 46 ALA B C 1
ATOM 2011 O O . ALA B 1 46 ? 19.859 19.391 16.203 1 97.62 46 ALA B O 1
ATOM 2012 N N . LEU B 1 47 ? 17.906 20.312 16.797 1 97.44 47 LEU B N 1
ATOM 2013 C CA . LEU B 1 47 ? 18 19.906 18.188 1 97.44 47 LEU B CA 1
ATOM 2014 C C . LEU B 1 47 ? 18.094 18.391 18.297 1 97.44 47 LEU B C 1
ATOM 2016 O O . LEU B 1 47 ? 18.938 17.875 19.031 1 97.44 47 LEU B O 1
ATOM 2020 N N . ARG B 1 48 ? 17.281 17.688 17.562 1 96.88 48 ARG B N 1
ATOM 2021 C CA . ARG B 1 48 ? 17.266 16.234 17.594 1 96.88 48 ARG B CA 1
ATOM 2022 C C . ARG B 1 48 ? 18.578 15.664 17.062 1 96.88 48 ARG B C 1
ATOM 2024 O O . ARG B 1 48 ? 19.047 14.617 17.531 1 96.88 48 ARG B O 1
ATOM 2031 N N . ALA B 1 49 ? 19.172 16.344 16.109 1 97.06 49 ALA B N 1
ATOM 2032 C CA . ALA B 1 49 ? 20.406 15.891 15.484 1 97.06 49 ALA B CA 1
ATOM 2033 C C . ALA B 1 49 ? 21.625 16.281 16.312 1 97.06 49 ALA B C 1
ATOM 2035 O O . ALA B 1 49 ? 22.75 15.891 16 1 97.06 49 ALA B O 1
ATOM 2036 N N . GLY B 1 50 ? 21.422 17.094 17.312 1 96.56 50 GLY B N 1
ATOM 2037 C CA . GLY B 1 50 ? 22.531 17.578 18.141 1 96.56 50 GLY B CA 1
ATOM 2038 C C . GLY B 1 50 ? 23.344 18.656 17.469 1 96.56 50 GLY B C 1
ATOM 2039 O O . GLY B 1 50 ? 24.562 18.734 17.672 1 96.56 50 GLY B O 1
ATOM 2040 N N . LEU B 1 51 ? 22.734 19.422 16.641 1 95.81 51 LEU B N 1
ATOM 2041 C CA . LEU B 1 51 ? 23.391 20.5 15.914 1 95.81 51 LEU B CA 1
ATOM 2042 C C . LEU B 1 51 ? 22.688 21.828 16.188 1 95.81 51 LEU B C 1
ATOM 2044 O O . LEU B 1 51 ? 21.547 21.859 16.625 1 95.81 5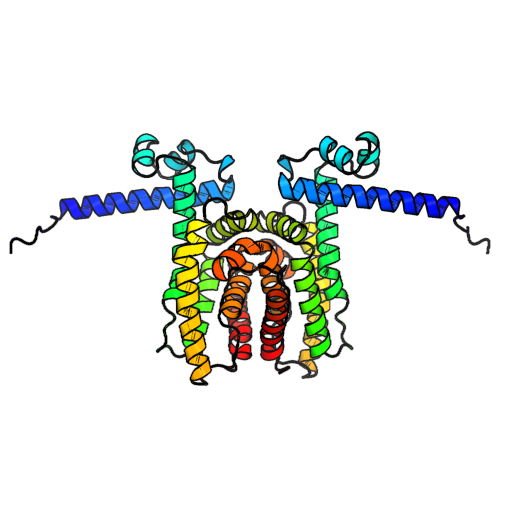1 LEU B O 1
ATOM 2048 N N . SER B 1 52 ? 23.453 22.906 15.945 1 94.75 52 SER B N 1
ATOM 2049 C CA . SER B 1 52 ? 22.797 24.219 15.852 1 94.75 52 SER B CA 1
ATOM 2050 C C . SER B 1 52 ? 22.047 24.359 14.539 1 94.75 52 SER B C 1
ATOM 2052 O O . SER B 1 52 ? 22.344 23.672 13.562 1 94.75 52 SER B O 1
ATOM 2054 N N . LYS B 1 53 ? 21.016 25.188 14.57 1 94.62 53 LYS B N 1
ATOM 2055 C CA . LYS B 1 53 ? 20.297 25.484 13.336 1 94.62 53 LYS B CA 1
ATOM 2056 C C . LYS B 1 53 ? 21.25 25.953 12.242 1 94.62 53 LYS B C 1
ATOM 2058 O O . LYS B 1 53 ? 21.094 25.578 11.078 1 94.62 53 LYS B O 1
ATOM 2063 N N . THR B 1 54 ? 22.281 26.75 12.648 1 94.31 54 THR B N 1
ATOM 2064 C CA . THR B 1 54 ? 23.266 27.266 11.703 1 94.31 54 THR B CA 1
ATOM 2065 C C . THR B 1 54 ? 24.031 26.125 11.039 1 94.31 54 THR B C 1
ATOM 2067 O O . THR B 1 54 ? 24.234 26.125 9.82 1 94.31 54 THR B O 1
ATOM 2070 N N . ASN B 1 55 ? 24.391 25.141 11.766 1 94.12 55 ASN B N 1
ATOM 2071 C CA . ASN B 1 55 ? 25.109 23.984 11.242 1 94.12 55 ASN B CA 1
ATOM 2072 C C . ASN B 1 55 ? 24.219 23.156 10.305 1 94.12 55 ASN B C 1
ATOM 2074 O O . ASN B 1 55 ? 24.703 22.641 9.297 1 94.12 55 ASN B O 1
ATOM 2078 N N . LEU B 1 56 ? 22.938 23.016 10.711 1 96.44 56 LEU B N 1
ATOM 2079 C CA . LEU B 1 56 ? 22 22.266 9.867 1 96.44 56 LEU B CA 1
ATOM 2080 C C . LEU B 1 56 ? 21.844 22.938 8.508 1 96.44 56 LEU B C 1
ATOM 2082 O O . LEU B 1 56 ? 21.797 22.266 7.48 1 96.44 56 LEU B O 1
ATOM 2086 N N . LEU B 1 57 ? 21.828 24.281 8.539 1 95.44 57 LEU B N 1
ATOM 2087 C CA . LEU B 1 57 ? 21.594 25.062 7.328 1 95.44 57 LEU B CA 1
ATOM 2088 C C . LEU B 1 57 ? 22.75 24.922 6.352 1 95.44 57 LEU B C 1
ATOM 2090 O O . LEU B 1 57 ? 22.594 25.188 5.156 1 95.44 57 LEU B O 1
ATOM 2094 N N . TYR B 1 58 ? 23.891 24.5 6.902 1 93.5 58 TYR B N 1
ATOM 2095 C CA . TYR B 1 58 ? 25.031 24.219 6.043 1 93.5 58 TYR B CA 1
ATOM 2096 C C . TYR B 1 58 ? 24.719 23.062 5.094 1 93.5 58 TYR B C 1
ATOM 2098 O O . TYR B 1 58 ? 25.156 23.062 3.941 1 93.5 58 TYR B O 1
ATOM 2106 N N . TYR B 1 59 ? 23.938 22.156 5.52 1 94.19 59 TYR B N 1
ATOM 2107 C CA . TYR B 1 59 ? 23.656 20.953 4.738 1 94.19 59 TYR B CA 1
ATOM 2108 C C . TYR B 1 59 ? 22.359 21.125 3.953 1 94.19 59 TYR B C 1
ATOM 2110 O O . TYR B 1 59 ? 22.266 20.672 2.807 1 94.19 59 TYR B O 1
ATOM 2118 N N . PHE B 1 60 ? 21.375 21.734 4.633 1 96.5 60 PHE B N 1
ATOM 2119 C CA . PHE B 1 60 ? 20.062 21.891 4.023 1 96.5 60 PHE B CA 1
ATOM 2120 C C . PHE B 1 60 ? 19.5 23.281 4.277 1 96.5 60 PHE B C 1
ATOM 2122 O O . PHE B 1 60 ? 19.188 23.641 5.418 1 96.5 60 PHE B O 1
ATOM 2129 N N . ARG B 1 61 ? 19.203 23.938 3.246 1 95.25 61 ARG B N 1
ATOM 2130 C CA . ARG B 1 61 ? 18.844 25.344 3.33 1 95.25 61 ARG B CA 1
ATOM 2131 C C . ARG B 1 61 ? 17.375 25.516 3.713 1 95.25 61 ARG B C 1
ATOM 2133 O O . ARG B 1 61 ? 17 26.469 4.395 1 95.25 61 ARG B O 1
ATOM 2140 N N . THR B 1 62 ? 16.531 24.531 3.191 1 95.56 62 THR B N 1
ATOM 2141 C CA . THR B 1 62 ? 15.102 24.625 3.484 1 95.56 62 THR B CA 1
ATOM 2142 C C . THR B 1 62 ? 14.578 23.297 4.02 1 95.56 62 THR B C 1
ATOM 2144 O O . THR B 1 62 ? 15.219 22.25 3.846 1 95.56 62 THR B O 1
ATOM 2147 N N . LYS B 1 63 ? 13.477 23.391 4.625 1 96 63 LYS B N 1
ATOM 2148 C CA . LYS B 1 63 ? 12.812 22.188 5.129 1 96 63 LYS B CA 1
ATOM 2149 C C . LYS B 1 63 ? 12.453 21.234 3.99 1 96 63 LYS B C 1
ATOM 2151 O O . LYS B 1 63 ? 12.555 20.016 4.137 1 96 63 LYS B O 1
ATOM 2156 N N . GLU B 1 64 ? 12.078 21.766 2.881 1 96.06 64 GLU B N 1
ATOM 2157 C CA . GLU B 1 64 ? 11.719 20.969 1.707 1 96.06 64 GLU B CA 1
ATOM 2158 C C . GLU B 1 64 ? 12.93 20.234 1.144 1 96.06 64 GLU B C 1
ATOM 2160 O O . GLU B 1 64 ? 12.828 19.062 0.764 1 96.06 64 GLU B O 1
ATOM 2165 N N . ASP B 1 65 ? 13.992 20.906 1.191 1 96.25 65 ASP B N 1
ATOM 2166 C CA . ASP B 1 65 ? 15.227 20.266 0.74 1 96.25 65 ASP B CA 1
ATOM 2167 C C . ASP B 1 65 ? 15.578 19.062 1.613 1 96.25 65 ASP B C 1
ATOM 2169 O O . ASP B 1 65 ? 15.977 18.016 1.104 1 96.25 65 ASP B O 1
ATOM 2173 N N . LEU B 1 66 ? 15.5 19.328 2.875 1 97.56 66 LEU B N 1
ATOM 2174 C CA . LEU B 1 66 ? 15.789 18.25 3.814 1 97.56 66 LEU B CA 1
ATOM 2175 C C . LEU B 1 66 ? 14.789 17.109 3.658 1 97.56 66 LEU B C 1
ATOM 2177 O O . LEU B 1 66 ? 15.172 15.938 3.658 1 97.56 66 LEU B O 1
ATOM 2181 N N . TYR B 1 67 ? 13.547 17.438 3.48 1 97.56 67 TYR B N 1
ATOM 2182 C CA . TYR B 1 67 ? 12.484 16.469 3.301 1 97.56 67 TYR B CA 1
ATOM 2183 C C . TYR B 1 67 ? 12.75 15.586 2.086 1 97.56 67 TYR B C 1
ATOM 2185 O O . TYR B 1 67 ? 12.68 14.352 2.174 1 97.56 67 TYR B O 1
ATOM 2193 N N . VAL B 1 68 ? 13.094 16.156 0.979 1 97.19 68 VAL B N 1
ATOM 2194 C CA . VAL B 1 68 ? 13.375 15.422 -0.256 1 97.19 68 VAL B CA 1
ATOM 2195 C C . VAL B 1 68 ? 14.602 14.531 -0.065 1 97.19 68 VAL B C 1
ATOM 2197 O O . VAL B 1 68 ? 14.617 13.391 -0.521 1 97.19 68 VAL B O 1
ATOM 2200 N N . ALA B 1 69 ? 15.555 15.047 0.626 1 97.31 69 ALA B N 1
ATOM 2201 C CA . ALA B 1 69 ? 16.766 14.273 0.879 1 97.31 69 ALA B CA 1
ATOM 2202 C C . ALA B 1 69 ? 16.453 13.047 1.732 1 97.31 69 ALA B C 1
ATOM 2204 O O . ALA B 1 69 ? 17 11.961 1.494 1 97.31 69 ALA B O 1
ATOM 2205 N N . VAL B 1 70 ? 15.625 13.211 2.748 1 97.81 70 VAL B N 1
ATOM 2206 C CA . VAL B 1 70 ? 15.211 12.094 3.592 1 97.81 70 VAL B CA 1
ATOM 2207 C C . VAL B 1 70 ? 14.492 11.047 2.746 1 97.81 70 VAL B C 1
ATOM 2209 O O . VAL B 1 70 ? 14.812 9.859 2.811 1 97.81 70 VAL B O 1
ATOM 2212 N N . LEU B 1 71 ? 13.594 11.453 1.865 1 97.56 71 LEU B N 1
ATOM 2213 C CA . LEU B 1 71 ? 12.82 10.547 1.025 1 97.56 71 LEU B CA 1
ATOM 2214 C C . LEU B 1 71 ? 13.727 9.828 0.024 1 97.56 71 LEU B C 1
ATOM 2216 O O . LEU B 1 71 ? 13.539 8.641 -0.248 1 97.56 71 LEU B O 1
ATOM 2220 N N . ARG B 1 72 ? 14.648 10.57 -0.5 1 96.56 72 ARG B N 1
ATOM 2221 C CA . ARG B 1 72 ? 15.586 9.969 -1.437 1 96.56 72 ARG B CA 1
ATOM 2222 C C . ARG B 1 72 ? 16.406 8.883 -0.757 1 96.56 72 ARG B C 1
ATOM 2224 O O . ARG B 1 72 ? 16.641 7.816 -1.337 1 96.56 72 ARG B O 1
ATOM 2231 N N . ARG B 1 73 ? 16.875 9.172 0.419 1 95.88 73 ARG B N 1
ATOM 2232 C CA . ARG B 1 73 ? 17.609 8.164 1.166 1 95.88 73 ARG B CA 1
ATOM 2233 C C . ARG B 1 73 ? 16.75 6.934 1.438 1 95.88 73 ARG B C 1
ATOM 2235 O O . ARG B 1 73 ? 17.234 5.801 1.326 1 95.88 73 ARG B O 1
ATOM 2242 N N . VAL B 1 74 ? 15.523 7.145 1.836 1 96.44 74 VAL B N 1
ATOM 2243 C CA . VAL B 1 74 ? 14.594 6.043 2.062 1 96.44 74 VAL B CA 1
ATOM 2244 C C . VAL B 1 74 ? 14.461 5.207 0.791 1 96.44 74 VAL B C 1
ATOM 2246 O O . VAL B 1 74 ? 14.578 3.98 0.833 1 96.44 74 VAL B O 1
ATOM 2249 N N . LEU B 1 75 ? 14.258 5.875 -0.311 1 96.19 75 LEU B N 1
ATOM 2250 C CA . LEU B 1 75 ? 14.094 5.199 -1.595 1 96.19 75 LEU B CA 1
ATOM 2251 C C . LEU B 1 75 ? 15.352 4.418 -1.962 1 96.19 75 LEU B C 1
ATOM 2253 O O . LEU B 1 75 ? 15.266 3.262 -2.385 1 96.19 75 LEU B O 1
ATOM 2257 N N . ASP B 1 76 ? 16.484 5.016 -1.729 1 94.44 76 ASP B N 1
ATOM 2258 C CA . ASP B 1 76 ? 17.75 4.379 -2.059 1 94.44 76 ASP B CA 1
ATOM 2259 C C . ASP B 1 76 ? 17.938 3.088 -1.265 1 94.44 76 ASP B C 1
ATOM 2261 O O . ASP B 1 76 ? 18.344 2.066 -1.819 1 94.44 76 ASP B O 1
ATOM 2265 N N . VAL B 1 77 ? 17.656 3.148 -0.029 1 94.31 77 VAL B N 1
ATOM 2266 C CA . VAL B 1 77 ? 17.797 1.982 0.837 1 94.31 77 VAL B CA 1
ATOM 2267 C C . VAL B 1 77 ? 16.844 0.881 0.374 1 94.31 77 VAL B C 1
ATOM 2269 O O . VAL B 1 77 ? 17.219 -0.289 0.306 1 94.31 77 VAL B O 1
ATOM 2272 N N . TRP B 1 78 ? 15.68 1.23 -0.008 1 93.12 78 TRP B N 1
ATOM 2273 C CA . TRP B 1 78 ? 14.648 0.273 -0.38 1 93.12 78 TRP B CA 1
ATOM 2274 C C . TRP B 1 78 ? 14.93 -0.334 -1.75 1 93.12 78 TRP B C 1
ATOM 2276 O O . TRP B 1 78 ? 14.453 -1.429 -2.062 1 93.12 78 TRP B O 1
ATOM 2286 N N . LEU B 1 79 ? 15.672 0.423 -2.531 1 95.44 79 LEU B N 1
ATOM 2287 C CA . LEU B 1 79 ? 15.945 -0.048 -3.883 1 95.44 79 LEU B CA 1
ATOM 2288 C C . LEU B 1 79 ? 17.25 -0.851 -3.926 1 95.44 79 LEU B C 1
ATOM 2290 O O . LEU B 1 79 ? 17.516 -1.542 -4.91 1 95.44 79 LEU B O 1
ATOM 2294 N N . ASP B 1 80 ? 18.031 -0.812 -2.885 1 92.31 80 ASP B N 1
ATOM 2295 C CA . ASP B 1 80 ? 19.344 -1.457 -2.852 1 92.31 80 ASP B CA 1
ATOM 2296 C C . ASP B 1 80 ? 19.234 -2.939 -3.203 1 92.31 80 ASP B C 1
ATOM 2298 O O . ASP B 1 80 ? 19.969 -3.434 -4.062 1 92.31 80 ASP B O 1
ATOM 2302 N N . PRO B 1 81 ? 18.266 -3.631 -2.656 1 91.75 81 PRO B N 1
ATOM 2303 C CA . PRO B 1 81 ? 18.156 -5.047 -3.016 1 91.75 81 PRO B CA 1
ATOM 2304 C C . PRO B 1 81 ? 17.812 -5.258 -4.488 1 91.75 81 PRO B C 1
ATOM 2306 O O . PRO B 1 81 ? 18.219 -6.246 -5.09 1 91.75 81 PRO B O 1
ATOM 2309 N N . LEU B 1 82 ? 17.016 -4.383 -5.027 1 93.56 82 LEU B N 1
ATOM 2310 C CA . LEU B 1 82 ? 16.641 -4.484 -6.434 1 93.56 82 LEU B CA 1
ATOM 2311 C C . LEU B 1 82 ? 17.859 -4.336 -7.332 1 93.56 82 LEU B C 1
ATOM 2313 O O . LEU B 1 82 ? 17.953 -4.984 -8.375 1 93.56 82 LEU B O 1
ATOM 2317 N N . HIS B 1 83 ? 18.797 -3.475 -6.906 1 93.06 83 HIS B N 1
ATOM 2318 C CA . HIS B 1 83 ? 20.016 -3.254 -7.656 1 93.06 83 HIS B CA 1
ATOM 2319 C C . HIS B 1 83 ? 20.828 -4.543 -7.793 1 93.06 83 HIS B C 1
ATOM 2321 O O . HIS B 1 83 ? 21.516 -4.742 -8.789 1 93.06 83 HIS B O 1
ATOM 2327 N N . ALA B 1 84 ? 20.641 -5.453 -6.898 1 91.44 84 ALA B N 1
ATOM 2328 C CA . ALA B 1 84 ? 21.438 -6.672 -6.848 1 91.44 84 ALA B CA 1
ATOM 2329 C C . ALA B 1 84 ? 20.922 -7.711 -7.844 1 91.44 84 ALA B C 1
ATOM 2331 O O . ALA B 1 84 ? 21.625 -8.68 -8.156 1 91.44 84 ALA B O 1
ATOM 2332 N N . LEU B 1 85 ? 19.703 -7.59 -8.328 1 94.19 85 LEU B N 1
ATOM 2333 C CA . LEU B 1 85 ? 19.172 -8.516 -9.32 1 94.19 85 LEU B CA 1
ATOM 2334 C C . LEU B 1 85 ? 19.891 -8.359 -10.656 1 94.19 85 LEU B C 1
ATOM 2336 O O . LEU B 1 85 ? 19.906 -7.266 -11.227 1 94.19 85 LEU B O 1
ATOM 2340 N N . ASP B 1 86 ? 20.5 -9.398 -11.117 1 94.31 86 ASP B N 1
ATOM 2341 C CA . ASP B 1 86 ? 21.234 -9.312 -12.383 1 94.31 86 ASP B CA 1
ATOM 2342 C C . ASP B 1 86 ? 20.938 -10.523 -13.273 1 94.31 86 ASP B C 1
ATOM 2344 O O . ASP B 1 86 ? 20.359 -11.508 -12.812 1 94.31 86 ASP B O 1
ATOM 2348 N N . ALA B 1 87 ? 21.359 -10.367 -14.516 1 95.75 87 ALA B N 1
ATOM 2349 C CA . ALA B 1 87 ? 21.016 -11.352 -15.547 1 95.75 87 ALA B CA 1
ATOM 2350 C C . ALA B 1 87 ? 21.641 -12.711 -15.234 1 95.75 87 ALA B C 1
ATOM 2352 O O . ALA B 1 87 ? 21.078 -13.75 -15.594 1 95.75 87 ALA B O 1
ATOM 2353 N N . GLU B 1 88 ? 22.688 -12.695 -14.477 1 96 88 GLU B N 1
ATOM 2354 C CA . GLU B 1 88 ? 23.422 -13.93 -14.227 1 96 88 GLU B CA 1
ATOM 2355 C C . GLU B 1 88 ? 22.938 -14.617 -12.953 1 96 88 GLU B C 1
ATOM 2357 O O . GLU B 1 88 ? 23.297 -15.766 -12.688 1 96 88 GLU B O 1
ATOM 2362 N N . SER B 1 89 ? 22.125 -13.938 -12.211 1 95 89 SER B N 1
ATOM 2363 C CA . SER B 1 89 ? 21.609 -14.516 -10.977 1 95 89 SER B CA 1
ATOM 2364 C C . SER B 1 89 ? 20.75 -15.742 -11.258 1 95 89 SER B C 1
ATOM 2366 O O . SER B 1 89 ? 20.141 -15.859 -12.32 1 95 89 SER B O 1
ATOM 2368 N N . GLU B 1 90 ? 20.812 -16.719 -10.297 1 96.94 90 GLU B N 1
ATOM 2369 C CA . GLU B 1 90 ? 19.797 -17.75 -10.297 1 96.94 90 GLU B CA 1
ATOM 2370 C C . GLU B 1 90 ? 18.453 -17.203 -9.828 1 96.94 90 GLU B C 1
ATOM 2372 O O . GLU B 1 90 ? 18.328 -16.719 -8.703 1 96.94 90 GLU B O 1
ATOM 2377 N N . PRO B 1 91 ? 17.438 -17.297 -10.648 1 97.62 91 PRO B N 1
ATOM 2378 C CA . PRO B 1 91 ? 16.203 -16.531 -10.422 1 97.62 91 PRO B CA 1
ATOM 2379 C C . PRO B 1 91 ? 15.562 -16.828 -9.07 1 97.62 91 PRO B C 1
ATOM 2381 O O . PRO B 1 91 ? 15.234 -15.906 -8.32 1 97.62 91 PRO B O 1
ATOM 2384 N N . ALA B 1 92 ? 15.391 -18.062 -8.68 1 98 92 ALA B N 1
ATOM 2385 C CA . ALA B 1 92 ? 14.711 -18.422 -7.434 1 98 92 ALA B CA 1
ATOM 2386 C C . ALA B 1 92 ? 15.461 -17.844 -6.227 1 98 92 ALA B C 1
ATOM 2388 O O . ALA B 1 92 ? 14.859 -17.219 -5.352 1 98 92 ALA B O 1
ATOM 2389 N N . GLU B 1 93 ? 16.734 -18.031 -6.188 1 97.5 93 GLU B N 1
ATOM 2390 C CA . GLU B 1 93 ? 17.547 -17.562 -5.07 1 97.5 93 GLU B CA 1
ATOM 2391 C C . GLU B 1 93 ? 17.562 -16.031 -5.012 1 97.5 93 GLU B C 1
ATOM 2393 O O . GLU B 1 93 ? 17.484 -15.453 -3.932 1 97.5 93 GLU B O 1
ATOM 2398 N N . ALA B 1 94 ? 17.703 -15.453 -6.18 1 97.38 94 ALA B N 1
ATOM 2399 C CA . ALA B 1 94 ? 17.75 -13.992 -6.25 1 97.38 94 ALA B CA 1
ATOM 2400 C C . ALA B 1 94 ? 16.438 -13.383 -5.754 1 97.38 94 ALA B C 1
ATOM 2402 O O . ALA B 1 94 ? 16.453 -12.422 -4.98 1 97.38 94 ALA B O 1
ATOM 2403 N N . LEU B 1 95 ? 15.336 -13.953 -6.164 1 97.88 95 LEU B N 1
ATOM 2404 C CA . LEU B 1 95 ? 14.031 -13.422 -5.781 1 97.88 95 LEU B CA 1
ATOM 2405 C C . LEU B 1 95 ? 13.742 -13.695 -4.309 1 97.88 95 LEU B C 1
ATOM 2407 O O . LEU B 1 95 ? 13.156 -12.859 -3.621 1 97.88 95 LEU B O 1
ATOM 2411 N N . LYS B 1 96 ? 14.164 -14.852 -3.816 1 98.31 96 LYS B N 1
ATOM 2412 C CA . LYS B 1 96 ? 14.016 -15.148 -2.395 1 98.31 96 LYS B CA 1
ATOM 2413 C C . LYS B 1 96 ? 14.773 -14.133 -1.538 1 98.31 96 LYS B C 1
ATOM 2415 O O . LYS B 1 96 ? 14.227 -13.609 -0.562 1 98.31 96 LYS B O 1
ATOM 2420 N N . ARG B 1 97 ? 15.945 -13.859 -1.921 1 97.81 97 ARG B N 1
ATOM 2421 C CA . ARG B 1 97 ? 16.781 -12.906 -1.19 1 97.81 97 ARG B CA 1
ATOM 2422 C C . ARG B 1 97 ? 16.188 -11.5 -1.261 1 97.81 97 ARG B C 1
ATOM 2424 O O . ARG B 1 97 ? 16.156 -10.781 -0.258 1 97.81 97 ARG B O 1
ATOM 2431 N N . TYR B 1 98 ? 15.766 -11.164 -2.445 1 97.94 98 TYR B N 1
ATOM 2432 C CA . TYR B 1 98 ? 15.164 -9.852 -2.646 1 97.94 98 TYR B CA 1
ATOM 2433 C C . TYR B 1 98 ? 13.938 -9.672 -1.76 1 97.94 98 TYR B C 1
ATOM 2435 O O . TYR B 1 98 ? 13.82 -8.664 -1.049 1 97.94 98 TYR B O 1
ATOM 2443 N N . ILE B 1 99 ? 13.086 -10.641 -1.713 1 98.5 99 ILE B N 1
ATOM 2444 C CA . ILE B 1 99 ? 11.836 -10.578 -0.953 1 98.5 99 ILE B CA 1
ATOM 2445 C C . ILE B 1 99 ? 12.148 -10.523 0.542 1 98.5 99 ILE B C 1
ATOM 2447 O O . ILE B 1 99 ? 11.586 -9.703 1.27 1 98.5 99 ILE B O 1
ATOM 2451 N N . ARG B 1 100 ? 13.07 -11.367 0.987 1 98.69 100 ARG B N 1
ATOM 2452 C CA . ARG B 1 100 ? 13.43 -11.352 2.398 1 98.69 100 ARG B CA 1
ATOM 2453 C C . ARG B 1 100 ? 14.016 -9.992 2.799 1 98.69 100 ARG B C 1
ATOM 2455 O O . ARG B 1 100 ? 13.695 -9.469 3.867 1 98.69 100 ARG B O 1
ATOM 2462 N N . SER B 1 101 ? 14.836 -9.445 1.973 1 98.38 101 SER B N 1
ATOM 2463 C CA . SER B 1 101 ? 15.43 -8.141 2.252 1 98.38 101 SER B CA 1
ATOM 2464 C C . SER B 1 101 ? 14.359 -7.062 2.381 1 98.38 101 SER B C 1
ATOM 2466 O O . SER B 1 101 ? 14.414 -6.227 3.285 1 98.38 101 SER B O 1
ATOM 2468 N N . LYS B 1 102 ? 13.406 -7.109 1.483 1 98.38 102 LYS B N 1
ATOM 2469 C CA . LYS B 1 102 ? 12.336 -6.113 1.506 1 98.38 102 LYS B CA 1
ATOM 2470 C C . LYS B 1 102 ? 11.477 -6.254 2.762 1 98.38 102 LYS B C 1
ATOM 2472 O O . LYS B 1 102 ? 11.117 -5.254 3.389 1 98.38 102 LYS B O 1
ATOM 2477 N N . ILE B 1 103 ? 11.148 -7.461 3.15 1 98.81 103 ILE B N 1
ATOM 2478 C CA . ILE B 1 103 ? 10.336 -7.676 4.344 1 98.81 103 ILE B CA 1
ATOM 2479 C C . ILE B 1 103 ? 11.133 -7.293 5.586 1 98.81 103 ILE B C 1
ATOM 2481 O O . ILE B 1 103 ? 10.57 -6.754 6.547 1 98.81 103 ILE B O 1
ATOM 2485 N N . THR B 1 104 ? 12.414 -7.531 5.562 1 98.75 104 THR B N 1
ATOM 2486 C CA . THR B 1 104 ? 13.281 -7.105 6.656 1 98.75 104 THR B CA 1
ATOM 2487 C C . THR B 1 104 ? 13.25 -5.59 6.812 1 98.75 104 THR B C 1
ATOM 2489 O O . THR B 1 104 ? 13.188 -5.078 7.934 1 98.75 104 THR B O 1
ATOM 2492 N N . LEU B 1 105 ? 13.273 -4.91 5.746 1 97.88 105 LEU B N 1
ATOM 2493 C CA . LEU B 1 105 ? 13.18 -3.453 5.781 1 97.88 105 LEU B CA 1
ATOM 2494 C C . LEU B 1 105 ? 11.828 -3.014 6.34 1 97.88 105 LEU B C 1
ATOM 2496 O O . LEU B 1 105 ? 11.758 -2.045 7.098 1 97.88 105 LEU B O 1
ATOM 2500 N N . SER B 1 106 ? 10.781 -3.73 5.914 1 98.56 106 SER B N 1
ATOM 2501 C CA . SER B 1 106 ? 9.461 -3.422 6.453 1 98.56 106 SER B CA 1
ATOM 2502 C C . SER B 1 106 ? 9.422 -3.604 7.969 1 98.56 106 SER B C 1
ATOM 2504 O O . SER B 1 106 ? 8.734 -2.861 8.672 1 98.56 106 SER B O 1
ATOM 2506 N N . ARG B 1 107 ? 10.156 -4.559 8.438 1 98.62 107 ARG B N 1
ATOM 2507 C CA . ARG B 1 107 ? 10.25 -4.816 9.867 1 98.62 107 ARG B CA 1
ATOM 2508 C C . ARG B 1 107 ? 11.094 -3.75 10.562 1 98.62 107 ARG B C 1
ATOM 2510 O O . ARG B 1 107 ? 10.68 -3.191 11.578 1 98.62 107 ARG B O 1
ATOM 2517 N N . ASP B 1 108 ? 12.211 -3.416 9.992 1 97.88 108 ASP B N 1
ATOM 2518 C CA . ASP B 1 108 ? 13.258 -2.682 10.703 1 97.88 108 ASP B CA 1
ATOM 2519 C C . ASP B 1 108 ? 13.094 -1.176 10.516 1 97.88 108 ASP B C 1
ATOM 2521 O O . ASP B 1 108 ? 13.594 -0.387 11.328 1 97.88 108 ASP B O 1
ATOM 2525 N N . ALA B 1 109 ? 12.43 -0.801 9.469 1 96.69 109 ALA B N 1
ATOM 2526 C CA . ALA B 1 109 ? 12.312 0.624 9.172 1 96.69 109 ALA B CA 1
ATOM 2527 C C . ALA B 1 109 ? 10.891 0.974 8.734 1 96.69 109 ALA B C 1
ATOM 2529 O O . ALA B 1 109 ? 10.695 1.604 7.695 1 96.69 109 ALA B O 1
ATOM 2530 N N . PRO B 1 110 ? 9.898 0.609 9.578 1 96.56 110 PRO B N 1
ATOM 2531 C CA . PRO B 1 110 ? 8.508 0.861 9.172 1 96.56 110 PRO B CA 1
ATOM 2532 C C . PRO B 1 110 ? 8.188 2.35 9.062 1 96.56 110 PRO B C 1
ATOM 2534 O O . PRO B 1 110 ? 7.348 2.746 8.25 1 96.56 110 PRO B O 1
ATOM 2537 N N . ARG B 1 111 ? 8.891 3.176 9.836 1 95.44 111 ARG B N 1
ATOM 2538 C CA . ARG B 1 111 ? 8.672 4.617 9.781 1 95.44 111 ARG B CA 1
ATOM 2539 C C . ARG B 1 111 ? 9.078 5.184 8.422 1 95.44 111 ARG B C 1
ATOM 2541 O O . ARG B 1 111 ? 8.391 6.055 7.883 1 95.44 111 ARG B O 1
ATOM 2548 N N . ALA B 1 112 ? 10.18 4.699 7.953 1 96.31 112 ALA B N 1
ATOM 2549 C CA . ALA B 1 112 ? 10.648 5.133 6.637 1 96.31 112 ALA B CA 1
ATOM 2550 C C . ALA B 1 112 ? 9.656 4.742 5.547 1 96.31 112 ALA B C 1
ATOM 2552 O O . ALA B 1 112 ? 9.359 5.539 4.656 1 96.31 112 ALA B O 1
ATOM 2553 N N . SER B 1 113 ? 9.133 3.547 5.641 1 96.69 113 SER B N 1
ATOM 2554 C CA . SER B 1 113 ? 8.148 3.068 4.676 1 96.69 113 SER B CA 1
ATOM 2555 C C . SER B 1 113 ? 6.891 3.934 4.688 1 96.69 113 SER B C 1
ATOM 2557 O O . SER B 1 113 ? 6.41 4.352 3.633 1 96.69 113 SER B O 1
ATOM 2559 N N . ARG B 1 114 ? 6.441 4.266 5.855 1 96.31 114 ARG B N 1
ATOM 2560 C CA . ARG B 1 114 ? 5.199 5.012 6.008 1 96.31 114 ARG B CA 1
ATOM 2561 C C . ARG B 1 114 ? 5.363 6.453 5.539 1 96.31 114 ARG B C 1
ATOM 2563 O O . ARG B 1 114 ? 4.434 7.039 4.977 1 96.31 114 ARG B O 1
ATOM 2570 N N . LEU B 1 115 ? 6.586 7.023 5.766 1 96.62 115 LEU B N 1
ATOM 2571 C CA . LEU B 1 115 ? 6.832 8.375 5.273 1 96.62 115 LEU B CA 1
ATOM 2572 C C . LEU B 1 115 ? 6.781 8.422 3.75 1 96.62 115 LEU B C 1
ATOM 2574 O O . LEU B 1 115 ? 6.18 9.328 3.172 1 96.62 115 LEU B O 1
ATOM 2578 N N . PHE B 1 116 ? 7.441 7.449 3.141 1 97.06 116 PHE B N 1
ATOM 2579 C CA . PHE B 1 116 ? 7.43 7.352 1.686 1 97.06 116 PHE B CA 1
ATOM 2580 C C . PHE B 1 116 ? 6.008 7.141 1.171 1 97.06 116 PHE B C 1
ATOM 2582 O O . PHE B 1 116 ? 5.578 7.809 0.23 1 97.06 116 PHE B O 1
ATOM 2589 N N . CYS B 1 117 ? 5.27 6.25 1.769 1 96.69 117 CYS B N 1
ATOM 2590 C CA . CYS B 1 117 ? 3.879 5.965 1.427 1 96.69 117 CYS B CA 1
ATOM 2591 C C . CYS B 1 117 ? 3.033 7.23 1.491 1 96.69 117 CYS B C 1
ATOM 2593 O O . CYS B 1 117 ? 2.264 7.516 0.572 1 96.69 117 CYS B O 1
ATOM 2595 N N . LEU B 1 118 ? 3.219 8.008 2.529 1 94.31 118 LEU B N 1
ATOM 2596 C CA . LEU B 1 118 ? 2.453 9.234 2.723 1 94.31 118 LEU B CA 1
ATOM 2597 C C . LEU B 1 118 ? 2.725 10.227 1.6 1 94.31 118 LEU B C 1
ATOM 2599 O O . LEU B 1 118 ? 1.799 10.852 1.08 1 94.31 118 LEU B O 1
ATOM 2603 N N . GLU B 1 119 ? 3.982 10.328 1.228 1 95.44 119 GLU B N 1
ATOM 2604 C CA . GLU B 1 119 ? 4.332 11.219 0.123 1 95.44 119 GLU B CA 1
ATOM 2605 C C . GLU B 1 119 ? 3.689 10.758 -1.182 1 95.44 119 GLU B C 1
ATOM 2607 O O . GLU B 1 119 ? 3.096 11.562 -1.904 1 95.44 119 GLU B O 1
ATOM 2612 N N . ILE B 1 120 ? 3.701 9.5 -1.454 1 96.88 120 ILE B N 1
ATOM 2613 C CA . ILE B 1 120 ? 3.24 8.945 -2.723 1 96.88 120 ILE B CA 1
ATOM 2614 C C . ILE B 1 120 ? 1.718 9.039 -2.805 1 96.88 120 ILE B C 1
ATOM 2616 O O . ILE B 1 120 ? 1.17 9.469 -3.824 1 96.88 120 ILE B O 1
ATOM 2620 N N . VAL B 1 121 ? 1.06 8.695 -1.725 1 95.56 121 VAL B N 1
ATOM 2621 C CA . VAL B 1 121 ? -0.399 8.664 -1.705 1 95.56 121 VAL B CA 1
ATOM 2622 C C . VAL B 1 121 ? -0.952 10.07 -1.914 1 95.56 121 VAL B C 1
ATOM 2624 O O . VAL B 1 121 ? -2.066 10.234 -2.414 1 95.56 121 VAL B O 1
ATOM 2627 N N . GLN B 1 122 ? -0.113 11.07 -1.645 1 92.44 122 GLN B N 1
ATOM 2628 C CA . GLN B 1 122 ? -0.528 12.461 -1.798 1 92.44 122 GLN B CA 1
ATOM 2629 C C . GLN B 1 122 ? -0.077 13.023 -3.143 1 92.44 122 GLN B C 1
ATOM 2631 O O . GLN B 1 122 ? -0.134 14.234 -3.363 1 92.44 122 GLN B O 1
ATOM 2636 N N . GLY B 1 123 ? 0.441 12.18 -3.998 1 94.5 123 GLY B N 1
ATOM 2637 C CA . GLY B 1 123 ? 0.724 12.594 -5.363 1 94.5 123 GLY B CA 1
ATOM 2638 C C . GLY B 1 123 ? 2.201 12.828 -5.621 1 94.5 123 GLY B C 1
ATOM 2639 O O . GLY B 1 123 ? 2.586 13.25 -6.711 1 94.5 123 GLY B O 1
ATOM 2640 N N . ALA B 1 124 ? 3.035 12.766 -4.633 1 96.31 124 ALA B N 1
ATOM 2641 C CA . ALA B 1 124 ? 4.492 12.859 -4.699 1 96.31 124 ALA B CA 1
ATOM 2642 C C . ALA B 1 124 ? 4.93 14.195 -5.297 1 96.31 124 ALA B C 1
ATOM 2644 O O . ALA B 1 124 ? 5.762 14.234 -6.207 1 96.31 124 ALA B O 1
ATOM 2645 N N . PRO B 1 125 ? 4.414 15.297 -4.859 1 93.88 125 PRO B N 1
ATOM 2646 C CA . PRO B 1 125 ? 4.738 16.594 -5.473 1 93.88 125 PRO B CA 1
ATOM 2647 C C . PRO B 1 125 ? 6.234 16.906 -5.418 1 93.88 125 PRO B C 1
ATOM 2649 O O . PRO B 1 125 ? 6.754 17.594 -6.297 1 93.88 125 PRO B O 1
ATOM 2652 N N . LEU B 1 126 ? 6.941 16.391 -4.484 1 93.94 126 LEU B N 1
ATOM 2653 C CA . LEU B 1 126 ? 8.344 16.75 -4.293 1 93.94 126 LEU B CA 1
ATOM 2654 C C . LEU B 1 126 ? 9.266 15.641 -4.789 1 93.94 126 LEU B C 1
ATOM 2656 O O . LEU B 1 126 ? 10.484 15.797 -4.805 1 93.94 126 LEU B O 1
ATOM 2660 N N . LEU B 1 127 ? 8.68 14.492 -5.188 1 95.56 127 LEU B N 1
ATOM 2661 C CA . LEU B 1 127 ? 9.5 13.336 -5.543 1 95.56 127 LEU B CA 1
ATOM 2662 C C . LEU B 1 127 ? 9.289 12.945 -7 1 95.56 127 LEU B C 1
ATOM 2664 O O . LEU B 1 127 ? 9.812 11.93 -7.457 1 95.56 127 LEU B O 1
ATOM 2668 N N . ARG B 1 128 ? 8.531 13.672 -7.711 1 95.25 128 ARG B N 1
ATOM 2669 C CA . ARG B 1 128 ? 8.141 13.305 -9.07 1 95.25 128 ARG B CA 1
ATOM 2670 C C . ARG B 1 128 ? 9.359 13.102 -9.953 1 95.25 128 ARG B C 1
ATOM 2672 O O . ARG B 1 128 ? 9.422 12.141 -10.727 1 95.25 128 ARG B O 1
ATOM 2679 N N . ALA B 1 129 ? 10.305 14 -9.883 1 94.75 129 ALA B N 1
ATOM 2680 C CA . ALA B 1 129 ? 11.508 13.914 -10.711 1 94.75 129 ALA B CA 1
ATOM 2681 C C . ALA B 1 129 ? 12.273 12.633 -10.422 1 94.75 129 ALA B C 1
ATOM 2683 O O . ALA B 1 129 ? 12.797 12 -11.344 1 94.75 129 ALA B O 1
ATOM 2684 N N . GLU B 1 130 ? 12.32 12.273 -9.141 1 96.25 130 GLU B N 1
ATOM 2685 C CA . GLU B 1 130 ? 13 11.047 -8.734 1 96.25 130 GLU B CA 1
ATOM 2686 C C . GLU B 1 130 ? 12.281 9.812 -9.273 1 96.25 130 GLU B C 1
ATOM 2688 O O . GLU B 1 130 ? 12.93 8.844 -9.672 1 96.25 130 GLU B O 1
ATOM 2693 N N . LEU B 1 131 ? 10.992 9.82 -9.32 1 97.94 131 LEU B N 1
ATOM 2694 C CA . LEU B 1 131 ? 10.188 8.695 -9.789 1 97.94 131 LEU B CA 1
ATOM 2695 C C . LEU B 1 131 ? 10.305 8.547 -11.305 1 97.94 131 LEU B C 1
ATOM 2697 O O . LEU B 1 131 ? 10.484 7.438 -11.812 1 97.94 131 LEU B O 1
ATOM 2701 N N . GLU B 1 132 ? 10.297 9.633 -12.016 1 97.62 132 GLU B N 1
ATOM 2702 C CA . GLU B 1 132 ? 10.234 9.633 -13.469 1 97.62 132 GLU B CA 1
ATOM 2703 C C . GLU B 1 132 ? 11.625 9.445 -14.078 1 97.62 132 GLU B C 1
ATOM 2705 O O . GLU B 1 132 ? 11.75 9.172 -15.273 1 97.62 132 GLU B O 1
ATOM 2710 N N . GLY B 1 133 ? 12.633 9.57 -13.305 1 96.75 133 GLY B N 1
ATOM 2711 C CA . GLY B 1 133 ? 14.008 9.398 -13.742 1 96.75 133 GLY B CA 1
ATOM 2712 C C . GLY B 1 133 ? 14.68 8.18 -13.156 1 96.75 133 GLY B C 1
ATOM 2713 O O . GLY B 1 133 ? 14.438 7.055 -13.602 1 96.75 133 GLY B O 1
ATOM 2714 N N . PRO B 1 134 ? 15.406 8.406 -12.016 1 96.12 134 PRO B N 1
ATOM 2715 C CA . PRO B 1 134 ? 16.219 7.32 -11.453 1 96.12 134 PRO B CA 1
ATOM 2716 C C . PRO B 1 134 ? 15.391 6.066 -11.164 1 96.12 134 PRO B C 1
ATOM 2718 O O . PRO B 1 134 ? 15.82 4.953 -11.469 1 96.12 134 PRO B O 1
ATOM 2721 N N . LEU B 1 135 ? 14.266 6.164 -10.609 1 97.56 135 LEU B N 1
ATOM 2722 C CA . LEU B 1 135 ? 13.469 4.996 -10.258 1 97.56 135 LEU B CA 1
ATOM 2723 C C . LEU B 1 135 ? 12.969 4.281 -11.508 1 97.56 135 LEU B C 1
ATOM 2725 O O . LEU B 1 135 ? 13.086 3.059 -11.617 1 97.56 135 LEU B O 1
ATOM 2729 N N . ARG B 1 136 ? 12.398 5.062 -12.398 1 98.19 136 ARG B N 1
ATOM 2730 C CA . ARG B 1 136 ? 11.938 4.484 -13.656 1 98.19 136 ARG B CA 1
ATOM 2731 C C . ARG B 1 136 ? 13.062 3.758 -14.383 1 98.19 136 ARG B C 1
ATOM 2733 O O . ARG B 1 136 ? 12.891 2.629 -14.844 1 98.19 136 ARG B O 1
ATOM 2740 N N . ASP B 1 137 ? 14.227 4.387 -14.453 1 98.06 137 ASP B N 1
ATOM 2741 C CA . ASP B 1 137 ? 15.367 3.797 -15.141 1 98.06 137 ASP B CA 1
ATOM 2742 C C . ASP B 1 137 ? 15.773 2.475 -14.492 1 98.06 137 ASP B C 1
ATOM 2744 O O . ASP B 1 137 ? 16.078 1.507 -15.195 1 98.06 137 ASP B O 1
ATOM 2748 N N . LEU B 1 138 ? 15.781 2.463 -13.203 1 97.94 138 LEU B N 1
ATOM 2749 C CA . LEU B 1 138 ? 16.156 1.245 -12.484 1 97.94 138 LEU B CA 1
ATOM 2750 C C . LEU B 1 138 ? 15.133 0.135 -12.742 1 97.94 138 LEU B C 1
ATOM 2752 O O . LEU B 1 138 ? 15.516 -1.004 -13.031 1 97.94 138 LEU B O 1
ATOM 2756 N N . VAL B 1 139 ? 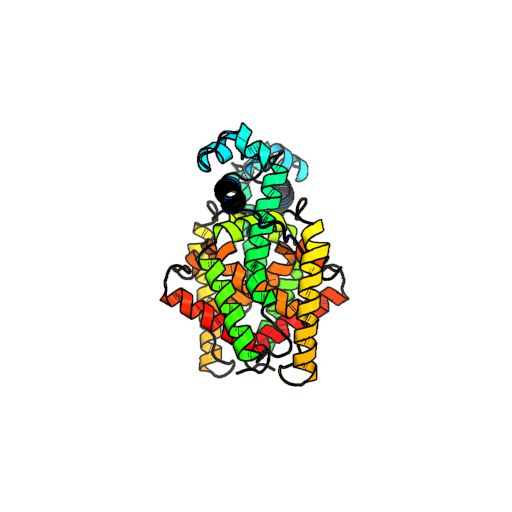13.836 0.431 -12.664 1 98.25 139 VAL B N 1
ATOM 2757 C CA . VAL B 1 139 ? 12.789 -0.564 -12.883 1 98.25 139 VAL B CA 1
ATOM 2758 C C . VAL B 1 139 ? 12.891 -1.115 -14.305 1 98.25 139 VAL B C 1
ATOM 2760 O O . VAL B 1 139 ? 12.766 -2.322 -14.523 1 98.25 139 VAL B O 1
ATOM 2763 N N . GLU B 1 140 ? 13.188 -0.259 -15.258 1 98 140 GLU B N 1
ATOM 2764 C CA . GLU B 1 140 ? 13.32 -0.697 -16.641 1 98 140 GLU B CA 1
ATOM 2765 C C . GLU B 1 140 ? 14.531 -1.611 -16.828 1 98 140 GLU B C 1
ATOM 2767 O O . GLU B 1 140 ? 14.461 -2.6 -17.562 1 98 140 GLU B O 1
ATOM 2772 N N . ALA B 1 141 ? 15.555 -1.251 -16.188 1 97.88 141 ALA B N 1
ATOM 2773 C CA . ALA B 1 141 ? 16.75 -2.094 -16.25 1 97.88 141 ALA B CA 1
ATOM 2774 C C . ALA B 1 141 ? 16.469 -3.482 -15.68 1 97.88 141 ALA B C 1
ATOM 2776 O O . ALA B 1 141 ? 16.906 -4.488 -16.234 1 97.88 141 ALA B O 1
ATOM 2777 N N . LYS B 1 142 ? 15.75 -3.555 -14.586 1 98 142 LYS B N 1
ATOM 2778 C CA . LYS B 1 142 ? 15.477 -4.844 -13.961 1 98 142 LYS B CA 1
ATOM 2779 C C . LYS B 1 142 ? 14.383 -5.598 -14.703 1 98 142 LYS B C 1
ATOM 2781 O O . LYS B 1 142 ? 14.383 -6.828 -14.75 1 98 142 LYS B O 1
ATOM 2786 N N . ALA B 1 143 ? 13.469 -4.836 -15.273 1 98.06 143 ALA B N 1
ATOM 2787 C CA . ALA B 1 143 ? 12.492 -5.465 -16.156 1 98.06 143 ALA B CA 1
ATOM 2788 C C . ALA B 1 143 ? 13.188 -6.188 -17.312 1 98.06 143 ALA B C 1
ATOM 2790 O O . ALA B 1 143 ? 12.75 -7.262 -17.734 1 98.06 143 ALA B O 1
ATOM 2791 N N . ALA B 1 144 ? 14.25 -5.605 -17.797 1 98.12 144 ALA B N 1
ATOM 2792 C CA . ALA B 1 144 ? 15.023 -6.238 -18.859 1 98.12 144 ALA B CA 1
ATOM 2793 C C . ALA B 1 144 ? 15.648 -7.543 -18.375 1 98.12 144 ALA B C 1
ATOM 2795 O O . ALA B 1 144 ? 15.719 -8.523 -19.125 1 98.12 144 ALA B O 1
ATOM 2796 N N . VAL B 1 145 ? 16.109 -7.586 -17.156 1 98.12 145 VAL B N 1
ATOM 2797 C CA . VAL B 1 145 ? 16.656 -8.805 -16.562 1 98.12 145 VAL B CA 1
ATOM 2798 C C . VAL B 1 145 ? 15.578 -9.883 -16.516 1 98.12 145 VAL B C 1
ATOM 2800 O O . VAL B 1 145 ? 15.812 -11.016 -16.938 1 98.12 145 VAL B O 1
ATOM 2803 N N . LEU B 1 146 ? 14.422 -9.523 -16.047 1 98.19 146 LEU B N 1
ATOM 2804 C CA . LEU B 1 146 ? 13.305 -10.461 -15.938 1 98.19 146 LEU B CA 1
ATOM 2805 C C . LEU B 1 146 ? 12.883 -10.969 -17.312 1 98.19 146 LEU B C 1
ATOM 2807 O O . LEU B 1 146 ? 12.609 -12.156 -17.469 1 98.19 146 LEU B O 1
ATOM 2811 N N . ARG B 1 147 ? 12.859 -10.078 -18.281 1 98.25 147 ARG B N 1
ATOM 2812 C CA . ARG B 1 147 ? 12.531 -10.477 -19.641 1 98.25 147 ARG B CA 1
ATOM 2813 C C . ARG B 1 147 ? 13.547 -11.477 -20.188 1 98.25 147 ARG B C 1
ATOM 2815 O O . ARG B 1 147 ? 13.18 -12.406 -20.906 1 98.25 147 ARG B O 1
ATOM 2822 N N . GLY B 1 148 ? 14.75 -11.219 -19.875 1 98.25 148 GLY B N 1
ATOM 2823 C CA . GLY B 1 148 ? 15.781 -12.172 -20.266 1 98.25 148 GLY B CA 1
ATOM 2824 C C . GLY B 1 148 ? 15.586 -13.539 -19.656 1 98.25 148 GLY B C 1
ATOM 2825 O O . GLY B 1 148 ? 15.727 -14.555 -20.328 1 98.25 148 GLY B O 1
ATOM 2826 N N . TRP B 1 149 ? 15.297 -13.594 -18.328 1 98.19 149 TRP B N 1
ATOM 2827 C CA . TRP B 1 149 ? 15.023 -14.859 -17.656 1 98.19 149 TRP B CA 1
ATOM 2828 C C . TRP B 1 149 ? 13.859 -15.594 -18.312 1 98.19 149 TRP B C 1
ATOM 2830 O O . TRP B 1 149 ? 13.891 -16.812 -18.453 1 98.19 149 TRP B O 1
ATOM 2840 N N . ILE B 1 150 ? 12.797 -14.859 -18.703 1 98 150 ILE B N 1
ATOM 2841 C CA . ILE B 1 150 ? 11.625 -15.422 -19.375 1 98 150 ILE B CA 1
ATOM 2842 C C . ILE B 1 150 ? 12.023 -15.984 -20.734 1 98 150 ILE B C 1
ATOM 2844 O O . ILE B 1 150 ? 11.672 -17.125 -21.078 1 98 150 ILE B O 1
ATOM 2848 N N . ALA B 1 151 ? 12.766 -15.195 -21.453 1 98.06 151 ALA B N 1
ATOM 2849 C CA . ALA B 1 151 ? 13.203 -15.602 -22.781 1 98.06 151 ALA B CA 1
ATOM 2850 C C . ALA B 1 151 ? 14.031 -16.875 -22.734 1 98.06 151 ALA B C 1
ATOM 2852 O O . ALA B 1 151 ? 13.953 -17.719 -23.625 1 98.06 151 ALA B O 1
ATOM 2853 N N . ASP B 1 152 ? 14.773 -17.031 -21.688 1 97.75 152 ASP B N 1
ATOM 2854 C CA . ASP B 1 152 ? 15.641 -18.188 -21.5 1 97.75 152 ASP B CA 1
ATOM 2855 C C . ASP B 1 152 ? 14.867 -19.359 -20.906 1 97.75 152 ASP B C 1
ATOM 2857 O O . ASP B 1 152 ? 15.43 -20.438 -20.719 1 97.7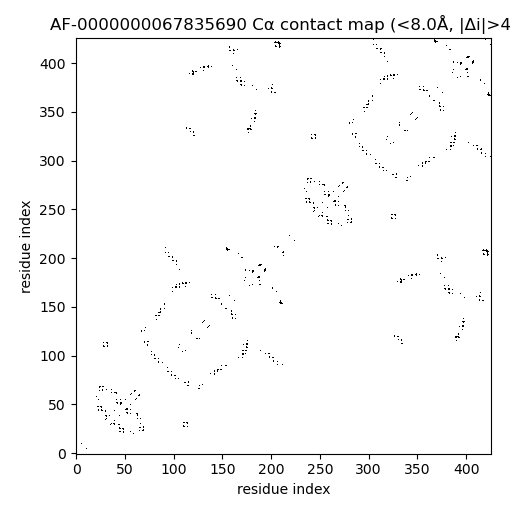5 152 ASP B O 1
ATOM 2861 N N . GLY B 1 153 ? 13.641 -19.141 -20.562 1 97.56 153 GLY B N 1
ATOM 2862 C CA . GLY B 1 153 ? 12.82 -20.188 -20 1 97.56 153 GLY B CA 1
ATOM 2863 C C . GLY B 1 153 ? 13.156 -20.484 -18.547 1 97.56 153 GLY B C 1
ATOM 2864 O O . GLY B 1 153 ? 12.781 -21.531 -18.016 1 97.56 153 GLY B O 1
ATOM 2865 N N . ARG B 1 154 ? 13.844 -19.516 -17.922 1 97.5 154 ARG B N 1
ATOM 2866 C CA . ARG B 1 154 ? 14.258 -19.719 -16.547 1 97.5 154 ARG B CA 1
ATOM 2867 C C . ARG B 1 154 ? 13.117 -19.438 -15.578 1 97.5 154 ARG B C 1
ATOM 2869 O O . ARG B 1 154 ? 13.102 -19.953 -14.461 1 97.5 154 ARG B O 1
ATOM 2876 N N . ILE B 1 155 ? 12.195 -18.562 -16.016 1 97.69 155 ILE B N 1
ATOM 2877 C CA . ILE B 1 155 ? 10.977 -18.328 -15.258 1 97.69 155 ILE B CA 1
ATOM 2878 C C . ILE B 1 155 ? 9.781 -18.266 -16.203 1 97.69 155 ILE B C 1
ATOM 2880 O O . ILE B 1 155 ? 9.938 -18.062 -17.406 1 97.69 155 ILE B O 1
ATOM 2884 N N . ALA B 1 156 ? 8.555 -18.531 -15.664 1 97.19 156 ALA B N 1
ATOM 2885 C CA . ALA B 1 156 ? 7.328 -18.453 -16.453 1 97.19 156 ALA B CA 1
ATOM 2886 C C . ALA B 1 156 ? 7.027 -17.016 -16.859 1 97.19 156 ALA B C 1
ATOM 2888 O O . ALA B 1 156 ? 7.453 -16.078 -16.203 1 97.19 156 ALA B O 1
ATOM 2889 N N . PRO B 1 157 ? 6.34 -16.812 -17.922 1 96.69 157 PRO B N 1
ATOM 2890 C CA . PRO B 1 157 ? 6.031 -15.477 -18.406 1 96.69 157 PRO B CA 1
ATOM 2891 C C . PRO B 1 157 ? 5.18 -14.672 -17.438 1 96.69 157 PRO B C 1
ATOM 2893 O O . PRO B 1 157 ? 4.223 -15.195 -16.859 1 96.69 157 PRO B O 1
ATOM 2896 N N . HIS B 1 158 ? 5.594 -13.484 -17.219 1 96.81 158 HIS B N 1
ATOM 2897 C CA . HIS B 1 158 ? 4.898 -12.453 -16.453 1 96.81 158 HIS B CA 1
ATOM 2898 C C . HIS B 1 158 ? 5.277 -11.055 -16.938 1 96.81 158 HIS B C 1
ATOM 2900 O O . HIS B 1 158 ? 6.363 -10.859 -17.484 1 96.81 158 HIS B O 1
ATOM 2906 N N . ASP B 1 159 ? 4.363 -10.156 -16.828 1 97.31 159 ASP B N 1
ATOM 2907 C CA . ASP B 1 159 ? 4.766 -8.781 -17.094 1 97.31 159 ASP B CA 1
ATOM 2908 C C . ASP B 1 159 ? 5.789 -8.297 -16.062 1 97.31 159 ASP B C 1
ATOM 2910 O O . ASP B 1 159 ? 5.5 -8.25 -14.859 1 97.31 159 ASP B O 1
ATOM 2914 N N . PRO B 1 160 ? 6.949 -7.945 -16.531 1 98 160 PRO B N 1
ATOM 2915 C CA . PRO B 1 160 ? 8.031 -7.664 -15.586 1 98 160 PRO B CA 1
ATOM 2916 C C . PRO B 1 160 ? 7.727 -6.477 -14.68 1 98 160 PRO B C 1
ATOM 2918 O O . PRO B 1 160 ? 8.023 -6.516 -13.477 1 98 160 PRO B O 1
ATOM 2921 N N . ARG B 1 161 ? 7.18 -5.402 -15.211 1 98.31 161 ARG B N 1
ATOM 2922 C CA . ARG B 1 161 ? 6.875 -4.234 -14.398 1 98.31 161 ARG B CA 1
ATOM 2923 C C . ARG B 1 161 ? 5.812 -4.559 -13.352 1 98.31 161 ARG B C 1
ATOM 2925 O O . ARG B 1 161 ? 5.949 -4.195 -12.18 1 98.31 161 ARG B O 1
ATOM 2932 N N . HIS B 1 162 ? 4.797 -5.262 -13.727 1 98.5 162 HIS B N 1
ATOM 2933 C CA . HIS B 1 162 ? 3.74 -5.641 -12.797 1 98.5 162 HIS B CA 1
ATOM 2934 C C . HIS B 1 162 ? 4.262 -6.602 -11.734 1 98.5 162 HIS B C 1
ATOM 2936 O O . HIS B 1 162 ? 3.807 -6.574 -10.586 1 98.5 162 HIS B O 1
ATOM 2942 N N . LEU B 1 163 ? 5.219 -7.43 -12.133 1 98.31 163 LEU B N 1
ATOM 2943 C CA . LEU B 1 163 ? 5.836 -8.305 -11.141 1 98.31 163 LEU B CA 1
ATOM 2944 C C . LEU B 1 163 ? 6.578 -7.488 -10.086 1 98.31 163 LEU B C 1
ATOM 2946 O O . LEU B 1 163 ? 6.457 -7.762 -8.891 1 98.31 163 LEU B O 1
ATOM 2950 N N . VAL B 1 164 ? 7.324 -6.484 -10.523 1 98.31 164 VAL B N 1
ATOM 2951 C CA . VAL B 1 164 ? 8.039 -5.602 -9.602 1 98.31 164 VAL B CA 1
ATOM 2952 C C . VAL B 1 164 ? 7.039 -4.891 -8.695 1 98.31 164 VAL B C 1
ATOM 2954 O O . VAL B 1 164 ? 7.227 -4.84 -7.477 1 98.31 164 VAL B O 1
ATOM 2957 N N . PHE B 1 165 ? 5.902 -4.391 -9.258 1 98.69 165 PHE B N 1
ATOM 2958 C CA . PHE B 1 165 ? 4.867 -3.719 -8.477 1 98.69 165 PHE B CA 1
ATOM 2959 C C . PHE B 1 165 ? 4.266 -4.664 -7.445 1 98.69 165 PHE B C 1
ATOM 2961 O O . PHE B 1 165 ? 4.02 -4.273 -6.305 1 98.69 165 PHE B O 1
ATOM 2968 N N . ALA B 1 166 ? 4.047 -5.875 -7.84 1 98.75 166 ALA B N 1
ATOM 2969 C CA . ALA B 1 166 ? 3.457 -6.855 -6.93 1 98.75 166 ALA B CA 1
ATOM 2970 C C . ALA B 1 166 ? 4.375 -7.121 -5.738 1 98.75 166 ALA B C 1
ATOM 2972 O O . ALA B 1 166 ? 3.922 -7.164 -4.594 1 98.75 166 ALA B O 1
ATOM 2973 N N . ILE B 1 167 ? 5.652 -7.285 -6.023 1 98.56 167 ILE B N 1
ATOM 2974 C CA . ILE B 1 167 ? 6.617 -7.527 -4.957 1 98.56 167 ILE B CA 1
ATOM 2975 C C . ILE B 1 167 ? 6.656 -6.324 -4.016 1 98.56 167 ILE B C 1
ATOM 2977 O O . ILE B 1 167 ? 6.605 -6.48 -2.793 1 98.56 167 ILE B O 1
ATOM 2981 N N . TRP B 1 168 ? 6.703 -5.094 -4.598 1 98.56 168 TRP B N 1
ATOM 2982 C CA . TRP B 1 168 ? 6.707 -3.877 -3.797 1 98.56 168 TRP B CA 1
ATOM 2983 C C . TRP B 1 168 ? 5.434 -3.77 -2.963 1 98.56 168 TRP B C 1
ATOM 2985 O O . TRP B 1 168 ? 5.492 -3.512 -1.759 1 98.56 168 TRP B O 1
ATOM 2995 N N . ALA B 1 169 ? 4.324 -4.035 -3.572 1 98.75 169 ALA B N 1
ATOM 2996 C CA . ALA B 1 169 ? 3.029 -3.891 -2.914 1 98.75 169 ALA B CA 1
ATOM 2997 C C . ALA B 1 169 ? 2.914 -4.828 -1.715 1 98.75 169 ALA B C 1
ATOM 2999 O O . ALA B 1 169 ? 2.57 -4.395 -0.612 1 98.75 169 ALA B O 1
ATOM 3000 N N . VAL B 1 170 ? 3.23 -6.066 -1.918 1 98.81 170 VAL B N 1
ATOM 3001 C CA . VAL B 1 170 ? 3.043 -7.066 -0.873 1 98.81 170 VAL B CA 1
ATOM 3002 C C . VAL B 1 170 ? 4.016 -6.805 0.275 1 98.81 170 VAL B C 1
ATOM 3004 O O . VAL B 1 170 ? 3.617 -6.793 1.442 1 98.81 170 VAL B O 1
ATOM 3007 N N . THR B 1 171 ? 5.25 -6.535 -0.025 1 98.75 171 THR B N 1
ATOM 3008 C CA . THR B 1 171 ? 6.254 -6.402 1.023 1 98.75 171 THR B CA 1
ATOM 3009 C C . THR B 1 171 ? 6.051 -5.109 1.808 1 98.75 171 THR B C 1
ATOM 3011 O O . THR B 1 171 ? 6.168 -5.098 3.035 1 98.75 171 THR B O 1
ATOM 3014 N N . GLN B 1 172 ? 5.664 -4.023 1.123 1 98.25 172 GLN B N 1
ATOM 3015 C CA . GLN B 1 172 ? 5.457 -2.74 1.786 1 98.25 172 GLN B CA 1
ATOM 3016 C C . GLN B 1 172 ? 4.184 -2.75 2.623 1 98.25 172 GLN B C 1
ATOM 3018 O O . GLN B 1 172 ? 4.062 -1.99 3.586 1 98.25 172 GLN B O 1
ATOM 3023 N N . HIS B 1 173 ? 3.266 -3.619 2.238 1 98.75 173 HIS B N 1
ATOM 3024 C CA . HIS B 1 173 ? 1.988 -3.697 2.938 1 98.75 173 HIS B CA 1
ATOM 3025 C C . HIS B 1 173 ? 2.189 -3.941 4.43 1 98.75 173 HIS B C 1
ATOM 3027 O O . HIS B 1 173 ? 1.501 -3.344 5.258 1 98.75 173 HIS B O 1
ATOM 3033 N N . TYR B 1 174 ? 3.17 -4.688 4.766 1 98.81 174 TYR B N 1
ATOM 3034 C CA . TYR B 1 174 ? 3.367 -5.117 6.145 1 98.81 174 TYR B CA 1
ATOM 3035 C C . TYR B 1 174 ? 3.98 -3.996 6.98 1 98.81 174 TYR B C 1
ATOM 3037 O O . TYR B 1 174 ? 3.975 -4.059 8.211 1 98.81 174 TYR B O 1
ATOM 3045 N N . ALA B 1 175 ? 4.473 -2.99 6.324 1 98.31 175 ALA B N 1
ATOM 3046 C CA . ALA B 1 175 ? 4.887 -1.775 7.02 1 98.31 175 ALA B CA 1
ATOM 3047 C C . ALA B 1 175 ? 3.797 -0.709 6.961 1 98.31 175 ALA B C 1
ATOM 3049 O O . ALA B 1 175 ? 3.402 -0.159 7.988 1 98.31 175 ALA B O 1
ATOM 3050 N N . ASP B 1 176 ? 3.264 -0.433 5.797 1 97.88 176 ASP B N 1
ATOM 3051 C CA . ASP B 1 176 ? 2.324 0.66 5.559 1 97.88 176 ASP B CA 1
ATOM 3052 C C . ASP B 1 176 ? 0.976 0.378 6.219 1 97.88 176 ASP B C 1
ATOM 3054 O O . ASP B 1 176 ? 0.325 1.292 6.73 1 97.88 176 ASP B O 1
ATOM 3058 N N . PHE B 1 177 ? 0.569 -0.881 6.203 1 98.38 177 PHE B N 1
ATOM 3059 C CA . PHE B 1 177 ? -0.718 -1.285 6.754 1 98.38 177 PHE B CA 1
ATOM 3060 C C . PHE B 1 177 ? -0.527 -2.176 7.977 1 98.38 177 PHE B C 1
ATOM 3062 O O . PHE B 1 177 ? -1.341 -3.066 8.234 1 98.38 177 PHE B O 1
ATOM 3069 N N . ALA B 1 178 ? 0.54 -1.983 8.703 1 98.38 178 ALA B N 1
ATOM 3070 C CA . ALA B 1 178 ? 0.888 -2.82 9.852 1 98.38 178 ALA B CA 1
ATOM 3071 C C . ALA B 1 178 ? -0.248 -2.857 10.867 1 98.38 178 ALA B C 1
ATOM 3073 O O . ALA B 1 178 ? -0.518 -3.9 11.469 1 98.38 178 ALA B O 1
ATOM 3074 N N . VAL B 1 179 ? -0.966 -1.763 11.062 1 98.06 179 VAL B N 1
ATOM 3075 C CA . VAL B 1 179 ? -2.023 -1.691 12.062 1 98.06 179 VAL B CA 1
ATOM 3076 C C . VAL B 1 179 ? -3.189 -2.586 11.648 1 98.06 179 VAL B C 1
ATOM 3078 O O . VAL B 1 179 ? -3.836 -3.205 12.5 1 98.06 179 VAL B O 1
ATOM 3081 N N . GLN B 1 180 ? -3.473 -2.604 10.375 1 98.25 180 GLN B N 1
ATOM 3082 C CA . GLN B 1 180 ? -4.527 -3.471 9.867 1 98.25 180 GLN B CA 1
ATOM 3083 C C . GLN B 1 180 ? -4.133 -4.941 9.969 1 98.25 180 GLN B C 1
ATOM 3085 O O . GLN B 1 180 ? -4.934 -5.777 10.383 1 98.25 180 GLN B O 1
ATOM 3090 N N . VAL B 1 181 ? -2.879 -5.27 9.578 1 98.69 181 VAL B N 1
ATOM 3091 C CA . VAL B 1 181 ? -2.357 -6.625 9.688 1 98.69 181 VAL B CA 1
ATOM 3092 C C . VAL B 1 181 ? -2.428 -7.09 11.141 1 98.69 181 VAL B C 1
ATOM 3094 O O . VAL B 1 181 ? -2.887 -8.195 11.422 1 98.69 181 VAL B O 1
ATOM 3097 N N . GLU B 1 182 ? -2.043 -6.207 12.031 1 98.56 182 GLU B N 1
ATOM 3098 C CA . GLU B 1 182 ? -2.051 -6.527 13.453 1 98.56 182 GLU B CA 1
ATOM 3099 C C . GLU B 1 182 ? -3.473 -6.727 13.969 1 98.56 182 GLU B C 1
ATOM 3101 O O . GLU B 1 182 ? -3.73 -7.629 14.766 1 98.56 182 GLU B O 1
ATOM 3106 N N . ALA B 1 183 ? -4.371 -5.918 13.578 1 98.25 183 ALA B N 1
ATOM 3107 C CA . ALA B 1 183 ? -5.766 -6.023 14 1 98.25 183 ALA B CA 1
ATOM 3108 C C . ALA B 1 183 ? -6.371 -7.359 13.578 1 98.25 183 ALA B C 1
ATOM 3110 O O . ALA B 1 183 ? -7.188 -7.934 14.305 1 98.25 183 ALA B O 1
ATOM 3111 N N . ILE B 1 184 ? -5.945 -7.824 12.422 1 98.12 184 ILE B N 1
ATOM 3112 C CA . ILE B 1 184 ? -6.535 -9.023 11.852 1 98.12 184 ILE B CA 1
ATOM 3113 C C . ILE B 1 184 ? -5.844 -10.266 12.414 1 98.12 184 ILE B C 1
ATOM 3115 O O . ILE B 1 184 ? -6.5 -11.25 12.75 1 98.12 184 ILE B O 1
ATOM 3119 N N . THR B 1 185 ? -4.504 -10.234 12.625 1 98.25 185 THR B N 1
ATOM 3120 C CA . THR B 1 185 ? -3.742 -11.445 12.93 1 98.25 185 THR B CA 1
ATOM 3121 C C . THR B 1 185 ? -3.357 -11.477 14.406 1 98.25 185 THR B C 1
ATOM 3123 O O . THR B 1 185 ? -2.992 -12.531 14.938 1 98.25 185 THR B O 1
ATOM 3126 N N . GLY B 1 186 ? -3.355 -10.297 15 1 97.94 186 GLY B N 1
ATOM 3127 C CA . GLY B 1 186 ? -2.848 -10.172 16.359 1 97.94 186 GLY B CA 1
ATOM 3128 C C . GLY B 1 186 ? -1.334 -10.125 16.422 1 97.94 186 GLY B C 1
ATOM 3129 O O . GLY B 1 186 ? -0.755 -10.156 17.516 1 97.94 186 GLY B O 1
ATOM 3130 N N . ARG B 1 187 ? -0.672 -10.016 15.242 1 98.19 187 ARG B N 1
ATOM 3131 C CA . ARG B 1 187 ? 0.786 -10.047 15.188 1 98.19 187 ARG B CA 1
ATOM 3132 C C . ARG B 1 187 ? 1.323 -8.984 14.234 1 98.19 187 ARG B C 1
ATOM 3134 O O . ARG B 1 187 ? 0.588 -8.477 13.383 1 98.19 187 ARG B O 1
ATOM 3141 N N . ASP B 1 188 ? 2.566 -8.648 14.461 1 97.94 188 ASP B N 1
ATOM 3142 C CA . ASP B 1 188 ? 3.305 -7.801 13.531 1 97.94 188 ASP B CA 1
ATOM 3143 C C . ASP B 1 188 ? 4.691 -8.375 13.242 1 97.94 188 ASP B C 1
ATOM 3145 O O . ASP B 1 188 ? 5.023 -9.469 13.719 1 97.94 188 ASP B O 1
ATOM 3149 N N . LEU B 1 189 ? 5.508 -7.715 12.469 1 98.69 189 LEU B N 1
ATOM 3150 C CA . LEU B 1 189 ? 6.754 -8.273 11.961 1 98.69 189 LEU B CA 1
ATOM 3151 C C . LEU B 1 189 ? 7.797 -8.383 13.07 1 98.69 189 LEU B C 1
ATOM 3153 O O . LEU B 1 189 ? 8.836 -9.023 12.891 1 98.69 189 LEU B O 1
ATOM 3157 N N . SER B 1 190 ? 7.527 -7.754 14.234 1 98.19 190 SER B N 1
ATOM 3158 C CA . SER B 1 190 ? 8.453 -7.902 15.352 1 98.19 190 SER B CA 1
ATOM 3159 C C . SER B 1 190 ? 8.383 -9.305 15.953 1 98.19 190 SER B C 1
ATOM 3161 O O . SER B 1 190 ? 9.297 -9.727 16.672 1 98.19 190 SER B O 1
ATOM 3163 N N . ASP B 1 191 ? 7.234 -9.969 15.727 1 98.56 191 ASP B N 1
ATOM 3164 C CA . ASP B 1 191 ? 7.117 -11.375 16.078 1 98.56 191 ASP B CA 1
ATOM 3165 C C . ASP B 1 191 ? 7.891 -12.258 15.109 1 98.56 191 ASP B C 1
ATOM 3167 O O . ASP B 1 191 ? 7.539 -12.344 13.93 1 98.56 191 ASP B O 1
ATOM 3171 N N . GLU B 1 192 ? 8.867 -12.922 15.602 1 98.25 192 GLU B N 1
ATOM 3172 C CA . GLU B 1 192 ? 9.797 -13.664 14.742 1 98.25 192 GLU B CA 1
ATOM 3173 C C . GLU B 1 192 ? 9.062 -14.734 13.945 1 98.25 192 GLU B C 1
ATOM 3175 O O . GLU B 1 192 ? 9.359 -14.945 12.766 1 98.25 192 GLU B O 1
ATOM 3180 N N . ALA B 1 193 ? 8.18 -15.406 14.555 1 98.5 193 ALA B N 1
ATOM 3181 C CA . ALA B 1 193 ? 7.43 -16.453 13.859 1 98.5 193 ALA B CA 1
ATOM 3182 C C . ALA B 1 193 ? 6.586 -15.859 12.734 1 98.5 193 ALA B C 1
ATOM 3184 O O . ALA B 1 193 ? 6.5 -16.422 11.641 1 98.5 193 ALA B O 1
ATOM 3185 N N . PHE B 1 194 ? 5.953 -14.75 13.07 1 98.75 194 PHE B N 1
ATOM 3186 C CA . PHE B 1 194 ? 5.141 -14.086 12.055 1 98.75 194 PHE B CA 1
ATOM 3187 C C . PHE B 1 194 ? 6.016 -13.547 10.93 1 98.75 194 PHE B C 1
ATOM 3189 O O . PHE B 1 194 ? 5.629 -13.594 9.758 1 98.75 194 PHE B O 1
ATOM 3196 N N . PHE B 1 195 ? 7.188 -13.023 11.281 1 98.88 195 PHE B N 1
ATOM 3197 C CA . PHE B 1 195 ? 8.148 -12.555 10.281 1 98.88 195 PHE B CA 1
ATOM 3198 C C . PHE B 1 195 ? 8.508 -13.664 9.312 1 98.88 195 PHE B C 1
ATOM 3200 O O . PHE B 1 195 ? 8.414 -13.492 8.094 1 98.88 195 PHE B O 1
ATOM 3207 N N . GLU B 1 196 ? 8.875 -14.773 9.805 1 98.81 196 GLU B N 1
ATOM 3208 C CA . GLU B 1 196 ? 9.281 -15.898 8.961 1 98.81 196 GLU B CA 1
ATOM 3209 C C . GLU B 1 196 ? 8.109 -16.406 8.125 1 98.81 196 GLU B C 1
ATOM 3211 O O . GLU B 1 196 ? 8.289 -16.766 6.957 1 98.81 196 GLU B O 1
ATOM 3216 N N . GLN B 1 197 ? 6.949 -16.438 8.719 1 98.56 197 GLN B N 1
ATOM 3217 C CA . GLN B 1 197 ? 5.746 -16.828 7.996 1 98.56 197 GLN B CA 1
ATOM 3218 C C . GLN B 1 197 ? 5.453 -15.883 6.84 1 98.56 197 GLN B C 1
ATOM 3220 O O . GLN B 1 197 ? 5.043 -16.312 5.762 1 98.56 197 GLN B O 1
ATOM 3225 N N . THR B 1 198 ? 5.613 -14.586 7.086 1 98.88 198 THR B N 1
ATOM 3226 C CA . THR B 1 198 ? 5.398 -13.57 6.062 1 98.88 198 THR B CA 1
ATOM 3227 C C . THR B 1 198 ? 6.379 -13.75 4.906 1 98.88 198 THR B C 1
ATOM 3229 O O . THR B 1 198 ? 5.984 -13.719 3.74 1 98.88 198 THR B O 1
ATOM 3232 N N . VAL B 1 199 ? 7.633 -13.961 5.277 1 98.81 199 VAL B N 1
ATOM 3233 C CA . VAL B 1 199 ? 8.664 -14.18 4.27 1 98.81 199 VAL B CA 1
ATOM 3234 C C . VAL B 1 199 ? 8.312 -15.406 3.43 1 98.81 199 VAL B C 1
ATOM 3236 O O . VAL B 1 199 ? 8.273 -15.336 2.199 1 98.81 199 VAL B O 1
ATOM 3239 N N . GLU B 1 200 ? 8.023 -16.484 4.078 1 98.5 200 GLU B N 1
ATOM 3240 C CA . GLU B 1 200 ? 7.738 -17.75 3.396 1 98.5 200 GLU B CA 1
ATOM 3241 C C . GLU B 1 200 ? 6.508 -17.625 2.502 1 98.5 200 GLU B C 1
ATOM 3243 O O . GLU B 1 200 ? 6.512 -18.078 1.359 1 98.5 200 GLU B O 1
ATOM 3248 N N . SER B 1 201 ? 5.473 -17.016 3.023 1 98.44 201 SER B N 1
ATOM 3249 C CA . SER B 1 201 ? 4.23 -16.875 2.27 1 98.44 201 SER B CA 1
ATOM 3250 C C . SER B 1 201 ? 4.434 -16 1.035 1 98.44 201 SER B C 1
ATOM 3252 O O . SER B 1 201 ? 3.912 -16.297 -0.039 1 98.44 201 SER B O 1
ATOM 3254 N N . THR B 1 202 ? 5.152 -14.898 1.188 1 98.81 202 THR B N 1
ATOM 3255 C CA . THR B 1 202 ? 5.391 -13.984 0.074 1 98.81 202 THR B CA 1
ATOM 3256 C C . THR B 1 202 ? 6.277 -14.648 -0.981 1 98.81 202 THR B C 1
ATOM 3258 O O . THR B 1 202 ? 6.008 -14.539 -2.18 1 98.81 202 THR B O 1
ATOM 3261 N N . GLN B 1 203 ? 7.328 -15.328 -0.511 1 98.62 203 GLN B N 1
ATOM 3262 C CA . GLN B 1 203 ? 8.203 -16.031 -1.441 1 98.62 203 GLN B CA 1
ATOM 3263 C C . GLN B 1 203 ? 7.434 -17.109 -2.209 1 98.62 203 GLN B C 1
ATOM 3265 O O . GLN B 1 203 ? 7.574 -17.219 -3.428 1 98.62 203 GLN B O 1
ATOM 3270 N N . ARG B 1 204 ? 6.633 -17.875 -1.503 1 97.69 204 ARG B N 1
ATOM 3271 C CA . ARG B 1 204 ? 5.844 -18.922 -2.15 1 97.69 204 ARG B CA 1
ATOM 3272 C C . ARG B 1 204 ? 4.922 -18.328 -3.211 1 97.69 204 ARG B C 1
ATOM 3274 O O . ARG B 1 204 ? 4.828 -18.844 -4.324 1 97.69 204 ARG B O 1
ATOM 3281 N N . LEU B 1 205 ? 4.273 -17.25 -2.885 1 98 205 LEU B N 1
ATOM 3282 C CA . LEU B 1 205 ? 3.355 -16.578 -3.801 1 98 205 LEU B CA 1
ATOM 3283 C C . LEU B 1 205 ? 4.066 -16.188 -5.09 1 98 205 LEU B C 1
ATOM 3285 O O . LEU B 1 205 ? 3.619 -16.531 -6.184 1 98 205 LEU B O 1
ATOM 3289 N N . ILE B 1 206 ? 5.16 -15.469 -4.957 1 98.31 206 ILE B N 1
ATOM 3290 C CA . ILE B 1 206 ? 5.867 -14.898 -6.098 1 98.31 206 ILE B CA 1
ATOM 3291 C C . ILE B 1 206 ? 6.547 -16.016 -6.891 1 98.31 206 ILE B C 1
ATOM 3293 O O . ILE B 1 206 ? 6.41 -16.094 -8.109 1 98.31 206 ILE B O 1
ATOM 3297 N N . LEU B 1 207 ? 7.246 -16.938 -6.219 1 98 207 LEU B N 1
ATOM 3298 C CA . LEU B 1 207 ? 8.016 -17.969 -6.906 1 98 207 LEU B CA 1
ATOM 3299 C C . LEU B 1 207 ? 7.09 -18.953 -7.613 1 98 207 LEU B C 1
ATOM 3301 O O . LEU B 1 207 ? 7.359 -19.359 -8.75 1 98 207 LEU B O 1
ATOM 3305 N N . ALA B 1 208 ? 5.988 -19.344 -6.961 1 96.5 208 ALA B N 1
ATOM 3306 C CA . ALA B 1 208 ? 5.043 -20.25 -7.586 1 96.5 208 ALA B CA 1
ATOM 3307 C C . ALA B 1 208 ? 4.453 -19.656 -8.859 1 96.5 208 ALA B C 1
ATOM 3309 O O . ALA B 1 208 ? 4.242 -20.359 -9.844 1 96.5 208 ALA B O 1
ATOM 3310 N N . SER B 1 209 ? 4.203 -18.375 -8.828 1 96 209 SER B N 1
ATOM 3311 C CA . SER B 1 209 ? 3.627 -17.719 -10 1 96 209 SER B CA 1
ATOM 3312 C C . SER B 1 209 ? 4.605 -17.719 -11.172 1 96 209 SER B C 1
ATOM 3314 O O . SER B 1 209 ? 4.207 -17.531 -12.32 1 96 209 SER B O 1
ATOM 3316 N N . LEU B 1 210 ? 5.879 -17.891 -10.883 1 97.06 210 LEU B N 1
ATOM 3317 C CA . LEU B 1 210 ? 6.922 -17.859 -11.898 1 97.06 210 LEU B CA 1
ATOM 3318 C C . LEU B 1 210 ? 7.383 -19.266 -12.266 1 97.06 210 LEU B C 1
ATOM 3320 O O . LEU B 1 210 ? 8.367 -19.438 -12.984 1 97.06 210 LEU B O 1
ATOM 3324 N N . GLY B 1 211 ? 6.684 -20.219 -11.695 1 94.81 211 GLY B N 1
ATOM 3325 C CA . GLY B 1 211 ? 7.016 -21.609 -11.992 1 94.81 211 GLY B CA 1
ATOM 3326 C C . GLY B 1 211 ? 8.25 -22.094 -11.266 1 94.81 211 GLY B C 1
ATOM 3327 O O . GLY B 1 211 ? 8.93 -23.016 -11.734 1 94.81 211 GLY B O 1
ATOM 3328 N N . LEU B 1 212 ? 8.672 -21.391 -10.258 1 91.44 212 LEU B N 1
ATOM 3329 C CA . LEU B 1 212 ? 9.898 -21.734 -9.539 1 91.44 212 LEU B CA 1
ATOM 3330 C C . LEU B 1 212 ? 9.594 -22.547 -8.289 1 91.44 212 LEU B C 1
ATOM 3332 O O . LEU B 1 212 ? 10.492 -22.844 -7.5 1 91.44 212 LEU B O 1
ATOM 3336 N N . THR B 1 213 ? 8.5 -23.469 -8.227 1 70.56 213 THR B N 1
ATOM 3337 C CA . THR B 1 213 ? 8.172 -24.281 -7.055 1 70.56 213 THR B CA 1
ATOM 3338 C C . THR B 1 213 ? 9.164 -25.438 -6.891 1 70.56 213 THR B C 1
ATOM 3340 O O . THR B 1 213 ? 9.734 -25.906 -7.871 1 70.56 213 THR B O 1
#